Protein AF-A0A927YWA6-F1 (afdb_monomer_lite)

Foldseek 3Di:
DDDDDDDDDDDDDDDDDDDDDDDDDDDDPDPDDDDDQKWKKKWFQAPVPGIFDIDIAQGKYQPPVLGFTFKMAMWIDGFPPDDFPKWKWKWFAFLVQGIAPIDTHPDIHGPDNGGTFKMFMAIDHRLNVFKKKWKWFQWSVRDIDDIDIHGDIHGDNPDDIGTRMMHMTMGTDDPDDDDDDDDDDDDDDDDDDDDDDDDDDDDDDDDDDDDDDDDDDDDDDDDDDDDDDDDDDAQLVLLLCQLQVLLVVQFFAFADPVQFGPLQVVLCQLQVHNVSRNDQCFQSSSLVSSVVSLFFCLFQNHDRAQQVSQVSQVVVVQWDFLPPDDDDQSKKWFFDPPPPLGGRFIFGWHDDDDQKTWTFTAPPVRGGHIDMDGSPDPRTGTIGDGNSNCRVVNSVVVVVVVVVCVVFVDDHLLVQLLVLLVVQFPPFQDPQQADPLQVCCCVPPNVPNSRRDQCFQSSSLVSCVRSVNDCVLVPRDRALVVSVVVLVVVVQKDFLVNPDDDGRSKKWWFDDDSPRHIGIFTFHGDDPQKTWTFTDPPVRGTHIDIGHSPDPRTGTIGDGPGD

Sequence (563 aa):
MNFRRVNRKMMYVLSFMACILLVNVGGLIVSHADENDVIIKYRTYTNNSGWQDDAEQGGDCAVDSKEVITGMKMMVVMSEDVTIDGTVKYSVYSKESNWSQEVDTFSKASSGDNAIKAIKAELTGTLASQYDIEYRACTSDNQWLSWSKNGVVVGNIDGEANIIAIQAKINKKVEEPVTLPETGTTPDSGAVILPETGTTPDSGVVTLPETGTTPDSGVVTLPETGTPEVAPGTSGNEAMEAFVNKAVSQKGQTRNAEGNTVYGEWWAARVGNSAFKDAKWCAMFLSWCANEAGISEKTVGYFAACSHWQEFYQNNGRWHAKDGYTPKRGDIIFFDYDGDGSANHNGVVESVSGSKVTALEGNVNDYVDRVEYELTNNTIIGYGDPDYANNAANVEADKQQQQQQEETGASGQAQRILEVAENEIGTRERSDGWTKYGQWYNDNIDNGGFAKQAWCAMFVSWCADQTGVSRDVIKPYASCWYGLKDLKTRGEYHEASSGYQPKPGDIFFHQFKSNGSGHTGLVEKIQDAQICTIEGNTSNSVDRRTYPLSTSKMKGYITPKYN

Radius of gyration: 32.18 Å; chains: 1; bounding box: 81×99×90 Å

pLDDT: mean 75.87, std 22.77, range [23.52, 98.81]

Structure (mmCIF, N/CA/C/O backbone):
data_AF-A0A927YWA6-F1
#
_entry.id   AF-A0A927YWA6-F1
#
loop_
_atom_site.group_PDB
_atom_site.id
_atom_site.type_symbol
_atom_site.label_atom_id
_atom_site.label_alt_id
_atom_site.label_comp_id
_atom_site.label_asym_id
_atom_site.label_entity_id
_atom_site.label_seq_id
_atom_site.pdbx_PDB_ins_code
_atom_site.Cartn_x
_atom_site.Cartn_y
_atom_site.Cartn_z
_atom_site.occupancy
_atom_site.B_iso_or_equiv
_atom_site.auth_seq_id
_atom_site.auth_comp_id
_atom_site.auth_asym_id
_atom_site.auth_atom_id
_atom_site.pdbx_PDB_model_num
ATOM 1 N N . MET A 1 1 ? -7.262 -56.014 -41.565 1.00 40.41 1 MET A N 1
ATOM 2 C CA . MET A 1 1 ? -8.055 -54.767 -41.626 1.00 40.41 1 MET A CA 1
ATOM 3 C C . MET A 1 1 ? -8.703 -54.547 -40.274 1.00 40.41 1 MET A C 1
ATOM 5 O O . MET A 1 1 ? -9.465 -55.410 -39.870 1.00 40.41 1 MET A O 1
ATOM 9 N N . ASN A 1 2 ? -8.352 -53.468 -39.570 1.00 26.42 2 ASN A N 1
ATOM 10 C CA . ASN A 1 2 ? -9.256 -52.701 -38.703 1.00 26.42 2 ASN A CA 1
ATOM 11 C C . ASN A 1 2 ? -8.491 -51.520 -38.090 1.00 26.42 2 ASN A C 1
ATOM 13 O O . ASN A 1 2 ? -7.529 -51.700 -37.350 1.00 26.42 2 ASN A O 1
ATOM 17 N N . PHE A 1 3 ? -8.932 -50.315 -38.443 1.00 30.62 3 PHE A N 1
ATOM 18 C CA . PHE A 1 3 ? -8.508 -49.043 -37.868 1.00 30.62 3 PHE A CA 1
ATOM 19 C C . PHE A 1 3 ? -9.189 -48.825 -36.511 1.00 30.62 3 PHE A C 1
ATOM 21 O O . PHE A 1 3 ? -10.404 -48.982 -36.410 1.00 30.62 3 PHE A O 1
ATOM 28 N N . ARG A 1 4 ? -8.446 -48.330 -35.512 1.00 31.86 4 ARG A N 1
ATOM 29 C CA . ARG A 1 4 ? -8.993 -47.484 -34.438 1.00 31.86 4 ARG A CA 1
ATOM 30 C C . ARG A 1 4 ? -8.000 -46.375 -34.069 1.00 31.86 4 ARG A C 1
ATOM 32 O O . ARG A 1 4 ? -6.839 -46.640 -33.782 1.00 31.86 4 ARG A O 1
ATOM 39 N N . ARG A 1 5 ? -8.511 -45.139 -34.108 1.00 39.28 5 ARG A N 1
ATOM 40 C CA . ARG A 1 5 ? -7.940 -43.877 -33.598 1.00 39.28 5 ARG A CA 1
ATOM 41 C C . ARG A 1 5 ? -7.559 -43.977 -32.119 1.00 39.28 5 ARG A C 1
ATOM 43 O O . ARG A 1 5 ? -8.383 -44.479 -31.362 1.00 39.28 5 ARG A O 1
ATOM 50 N N . VAL A 1 6 ? -6.459 -43.329 -31.709 1.00 31.06 6 VAL A N 1
ATOM 51 C CA . VAL A 1 6 ? -6.324 -42.678 -30.386 1.00 31.06 6 VAL A CA 1
ATOM 52 C C . VAL A 1 6 ? -5.440 -41.419 -30.484 1.00 31.06 6 VAL A C 1
ATOM 54 O O . VAL A 1 6 ? -4.410 -41.420 -31.155 1.00 31.06 6 VAL A O 1
ATOM 57 N N . ASN A 1 7 ? -5.900 -40.363 -29.804 1.00 28.38 7 ASN A N 1
ATOM 58 C CA . ASN A 1 7 ? -5.290 -39.055 -29.533 1.00 28.38 7 ASN A CA 1
ATOM 59 C C . ASN A 1 7 ? -3.867 -39.120 -28.938 1.00 28.38 7 ASN A C 1
ATOM 61 O O . ASN A 1 7 ? -3.601 -39.952 -28.075 1.00 28.38 7 ASN A O 1
ATOM 65 N N . ARG A 1 8 ? -3.000 -38.156 -29.284 1.00 29.83 8 ARG A N 1
ATOM 66 C CA . ARG A 1 8 ? -1.752 -37.863 -28.552 1.00 29.83 8 ARG A CA 1
ATOM 67 C C . ARG A 1 8 ? -1.860 -36.512 -27.836 1.00 29.83 8 ARG A C 1
ATOM 69 O O . ARG A 1 8 ? -1.679 -35.469 -28.448 1.00 29.83 8 ARG A O 1
ATOM 76 N N . LYS A 1 9 ? -2.137 -36.561 -26.532 1.00 28.53 9 LYS A N 1
ATOM 77 C CA . LYS A 1 9 ? -1.649 -35.589 -25.542 1.00 28.53 9 LYS A CA 1
ATOM 78 C C . LYS A 1 9 ? -0.470 -36.245 -24.815 1.00 28.53 9 LYS A C 1
ATOM 80 O O . LYS A 1 9 ? -0.506 -37.455 -24.608 1.00 28.53 9 LYS A O 1
ATOM 85 N N . MET A 1 10 ? 0.474 -35.416 -24.362 1.00 26.12 10 MET A N 1
ATOM 86 C CA . MET A 1 10 ? 1.458 -35.691 -23.301 1.00 26.12 10 MET A CA 1
ATOM 87 C C . MET A 1 10 ? 2.778 -36.359 -23.730 1.00 26.12 10 MET A C 1
ATOM 89 O O . MET A 1 10 ? 2.856 -37.576 -23.846 1.00 26.12 10 MET A O 1
ATOM 93 N N . MET A 1 11 ? 3.837 -35.554 -23.884 1.00 25.89 11 MET A N 1
ATOM 94 C CA . MET A 1 11 ? 5.219 -35.956 -23.581 1.00 25.89 11 MET A CA 1
ATOM 95 C C . MET A 1 11 ? 6.114 -34.712 -23.565 1.00 25.89 11 MET A C 1
ATOM 97 O O . MET A 1 11 ? 6.250 -34.102 -24.611 1.00 25.89 11 MET A O 1
ATOM 101 N N . TYR A 1 12 ? 6.658 -34.327 -22.405 1.00 26.39 12 TYR A N 1
ATOM 102 C CA . TYR A 1 12 ? 8.045 -33.863 -22.217 1.00 26.39 12 TYR A CA 1
ATOM 103 C C . TYR A 1 12 ? 8.304 -33.658 -20.719 1.00 26.39 12 TYR A C 1
ATOM 105 O O . TYR A 1 12 ? 8.062 -32.594 -20.161 1.00 26.39 12 TYR A O 1
ATOM 113 N N . VAL A 1 13 ? 8.795 -34.715 -20.070 1.00 24.30 13 VAL A N 1
ATOM 114 C CA . VAL A 1 13 ? 9.521 -34.656 -18.798 1.00 24.30 13 VAL A CA 1
ATOM 115 C C . VAL A 1 13 ? 10.678 -35.661 -18.903 1.00 24.30 13 VAL A C 1
ATOM 117 O O . VAL A 1 13 ? 10.462 -36.786 -19.347 1.00 24.30 13 VAL A O 1
ATOM 120 N N . LEU A 1 14 ? 11.864 -35.228 -18.457 1.00 24.61 14 LEU A N 1
ATOM 121 C CA . LEU A 1 14 ? 13.088 -35.989 -18.142 1.00 24.61 14 LEU A CA 1
ATOM 122 C C . LEU A 1 14 ? 13.952 -36.535 -19.297 1.00 24.61 14 LEU A C 1
ATOM 124 O O . LEU A 1 14 ? 13.690 -37.591 -19.860 1.00 24.61 14 LEU A O 1
ATOM 128 N N . SER A 1 15 ? 15.114 -35.901 -19.488 1.00 27.66 15 SER A N 1
ATOM 129 C CA . SER A 1 15 ? 16.368 -36.629 -19.722 1.00 27.66 15 SER A CA 1
ATOM 130 C C . SER A 1 15 ? 17.544 -35.835 -19.141 1.00 27.66 15 SER A C 1
ATOM 132 O O . SER A 1 15 ? 17.995 -34.854 -19.726 1.00 27.66 15 SER A O 1
ATOM 134 N N . PHE A 1 16 ? 18.013 -36.245 -17.960 1.00 26.09 16 PHE A N 1
ATOM 135 C CA . PHE A 1 16 ? 19.268 -35.810 -17.341 1.00 26.09 16 PHE A CA 1
ATOM 136 C C . PHE A 1 16 ? 20.124 -37.060 -17.075 1.00 26.09 16 PHE A C 1
ATOM 138 O O . PHE A 1 16 ? 19.604 -38.059 -16.586 1.00 26.09 16 PHE A O 1
ATOM 145 N N . MET A 1 17 ? 21.428 -36.937 -17.353 1.00 24.91 17 MET A N 1
ATOM 146 C CA . MET A 1 17 ? 22.554 -37.859 -17.100 1.00 24.91 17 MET A CA 1
ATOM 147 C C . MET A 1 17 ? 22.736 -39.097 -18.001 1.00 24.91 17 MET A C 1
ATOM 149 O O . MET A 1 17 ? 22.052 -40.101 -17.847 1.00 24.91 17 MET A O 1
ATOM 153 N N . ALA A 1 18 ? 23.805 -39.095 -18.813 1.00 25.58 18 ALA A N 1
ATOM 154 C CA . ALA A 1 18 ? 25.078 -39.748 -18.453 1.00 25.58 18 ALA A CA 1
ATOM 155 C C . ALA A 1 18 ? 26.162 -39.572 -19.545 1.00 25.58 18 ALA A C 1
ATOM 157 O O . ALA A 1 18 ? 25.898 -39.824 -20.715 1.00 25.58 18 ALA A O 1
ATOM 158 N N . CYS A 1 19 ? 27.368 -39.164 -19.115 1.00 23.52 19 CYS A N 1
ATOM 159 C CA . CYS A 1 19 ? 28.709 -39.670 -19.487 1.00 23.52 19 CYS A CA 1
ATOM 160 C C . CYS A 1 19 ? 29.772 -38.558 -19.552 1.00 23.52 19 CYS A C 1
ATOM 162 O O . CYS A 1 19 ? 29.924 -37.857 -20.547 1.00 23.52 19 CYS A O 1
ATOM 164 N N . ILE A 1 20 ? 30.554 -38.462 -18.472 1.00 29.56 20 ILE A N 1
ATOM 165 C CA . ILE A 1 20 ? 31.876 -37.828 -18.423 1.00 29.56 20 ILE A CA 1
ATOM 166 C C . ILE A 1 20 ? 32.911 -38.890 -18.801 1.00 29.56 20 ILE A C 1
ATOM 168 O O . ILE A 1 20 ? 32.954 -39.927 -18.144 1.00 29.56 20 ILE A O 1
ATOM 172 N N . LEU A 1 21 ? 33.755 -38.606 -19.799 1.00 24.09 21 LEU A N 1
ATOM 173 C CA . LEU A 1 21 ? 35.206 -38.864 -19.803 1.00 24.09 21 LEU A CA 1
ATOM 174 C C . LEU A 1 21 ? 35.790 -38.488 -21.171 1.00 24.09 21 LEU A C 1
ATOM 176 O O . LEU A 1 21 ? 35.584 -39.209 -22.140 1.00 24.09 21 LEU A O 1
ATOM 180 N N . LEU A 1 22 ? 36.542 -37.386 -21.235 1.00 26.83 22 LEU A N 1
ATOM 181 C CA . LEU A 1 22 ? 37.887 -37.336 -21.824 1.00 26.83 22 LEU A CA 1
ATOM 182 C C . LEU A 1 22 ? 38.523 -35.957 -21.595 1.00 26.83 22 LEU A C 1
ATOM 184 O O . LEU A 1 22 ? 37.859 -34.927 -21.526 1.00 26.83 22 LEU A O 1
ATOM 188 N N . VAL A 1 23 ? 39.831 -35.997 -21.381 1.00 29.14 23 VAL A N 1
ATOM 189 C CA . VAL A 1 23 ? 40.672 -34.967 -20.778 1.00 29.14 23 VAL A CA 1
ATOM 190 C C . VAL A 1 23 ? 41.188 -33.992 -21.846 1.00 29.14 23 VAL A C 1
ATOM 192 O O . VAL A 1 23 ? 41.827 -34.414 -22.798 1.00 29.14 23 VAL A O 1
ATOM 195 N N . ASN A 1 24 ? 40.890 -32.704 -21.641 1.00 28.77 24 ASN A N 1
ATOM 196 C CA . ASN A 1 24 ? 41.719 -31.501 -21.834 1.00 28.77 24 ASN A CA 1
ATOM 197 C C . ASN A 1 24 ? 42.723 -31.461 -23.013 1.00 28.77 24 ASN A C 1
ATOM 199 O O . ASN A 1 24 ? 43.758 -32.100 -22.899 1.00 28.77 24 ASN A O 1
ATOM 203 N N . VAL A 1 25 ? 42.483 -30.618 -24.039 1.00 29.31 25 VAL A N 1
ATOM 204 C CA . VAL A 1 25 ? 43.380 -29.523 -24.506 1.00 29.31 25 VAL A CA 1
ATOM 205 C C . VAL A 1 25 ? 42.576 -28.550 -25.400 1.00 29.31 25 VAL A C 1
ATOM 207 O O . VAL A 1 25 ? 42.101 -28.943 -26.456 1.00 29.31 25 VAL A O 1
ATOM 210 N N . GLY A 1 26 ? 42.472 -27.281 -24.984 1.00 30.78 26 GLY A N 1
ATOM 211 C CA . GLY A 1 26 ? 42.460 -26.078 -25.840 1.00 30.78 26 GLY A CA 1
ATOM 212 C C . GLY A 1 26 ? 41.391 -25.908 -26.933 1.00 30.78 26 GLY A C 1
ATOM 213 O O . GLY A 1 26 ? 41.522 -26.445 -28.026 1.00 30.78 26 GLY A O 1
ATOM 214 N N . GLY A 1 27 ? 40.437 -25.000 -26.691 1.00 28.00 27 GLY A N 1
ATOM 215 C CA . GLY A 1 27 ? 39.619 -24.374 -27.739 1.00 28.00 27 GLY A CA 1
ATOM 216 C C . GLY A 1 27 ? 38.131 -24.352 -27.407 1.00 28.00 27 GLY A C 1
ATOM 217 O O . GLY A 1 27 ? 37.393 -25.245 -27.809 1.00 28.00 27 GLY A O 1
ATOM 218 N N . LEU A 1 28 ? 37.681 -23.323 -26.682 1.00 28.81 28 LEU A N 1
ATOM 219 C CA . LEU A 1 28 ? 36.258 -23.005 -26.583 1.00 28.81 28 LEU A CA 1
ATOM 220 C C . LEU A 1 28 ? 35.735 -22.649 -27.982 1.00 28.81 28 LEU A C 1
ATOM 222 O O . LEU A 1 28 ? 36.025 -21.577 -28.505 1.00 28.81 28 LEU A O 1
ATOM 226 N N . ILE A 1 29 ? 34.932 -23.536 -28.564 1.00 30.17 29 ILE A N 1
ATOM 227 C CA . ILE A 1 29 ? 33.908 -23.139 -29.527 1.00 30.17 29 ILE A CA 1
ATOM 228 C C . ILE A 1 29 ? 32.707 -22.721 -28.677 1.00 30.17 29 ILE A C 1
ATOM 230 O O . ILE A 1 29 ? 31.969 -23.571 -28.184 1.00 30.17 29 ILE A O 1
ATOM 234 N N . VAL A 1 30 ? 32.543 -21.417 -28.453 1.00 29.42 30 VAL A N 1
ATOM 235 C CA . VAL A 1 30 ? 31.272 -20.871 -27.964 1.00 29.42 30 VAL A CA 1
ATOM 236 C C . VAL A 1 30 ? 30.375 -20.697 -29.182 1.00 29.42 30 VAL A C 1
ATOM 238 O O . VAL A 1 30 ? 30.580 -19.793 -29.991 1.00 29.42 30 VAL A O 1
ATOM 241 N N . SER A 1 31 ? 29.377 -21.565 -29.322 1.00 28.53 31 SER A N 1
ATOM 242 C CA . SER A 1 31 ? 28.193 -21.260 -30.120 1.00 28.53 31 SER A CA 1
ATOM 243 C C . SER A 1 31 ? 27.457 -20.096 -29.444 1.00 28.53 31 SER A C 1
ATOM 245 O O . SER A 1 31 ? 26.817 -20.305 -28.414 1.00 28.53 31 SER A O 1
ATOM 247 N N . HIS A 1 32 ? 27.595 -18.879 -29.975 1.00 30.22 32 HIS A N 1
ATOM 248 C CA . HIS A 1 32 ? 26.825 -17.713 -29.533 1.00 30.22 32 HIS A CA 1
ATOM 249 C C . HIS A 1 32 ? 25.400 -17.823 -30.088 1.00 30.22 32 HIS A C 1
ATOM 251 O O . HIS A 1 32 ? 25.205 -17.788 -31.302 1.00 30.22 32 HIS A O 1
ATOM 257 N N . ALA A 1 33 ? 24.427 -17.993 -29.195 1.00 28.36 33 ALA A N 1
ATOM 258 C CA . ALA A 1 33 ? 23.008 -17.818 -29.470 1.00 28.36 33 ALA A CA 1
ATOM 259 C C . ALA A 1 33 ? 22.578 -16.457 -28.884 1.00 28.36 33 ALA A C 1
ATOM 261 O O . ALA A 1 33 ? 22.740 -16.248 -27.687 1.00 28.36 33 ALA A O 1
ATOM 262 N N . ASP A 1 34 ? 22.116 -15.571 -29.773 1.00 37.09 34 ASP A N 1
ATOM 263 C CA . ASP A 1 34 ? 21.395 -14.291 -29.621 1.00 37.09 34 ASP A CA 1
ATOM 264 C C . ASP A 1 34 ? 21.718 -13.363 -28.428 1.00 37.09 34 ASP A C 1
ATOM 266 O O . ASP A 1 34 ? 21.170 -13.471 -27.334 1.00 37.09 34 ASP A O 1
ATOM 270 N N . GLU A 1 35 ? 22.541 -12.351 -28.711 1.00 47.44 35 GLU A N 1
ATOM 271 C CA . GLU A 1 35 ? 23.043 -11.314 -27.801 1.00 47.44 35 GLU A CA 1
ATOM 272 C C . GLU A 1 35 ? 22.329 -9.966 -28.080 1.00 47.44 35 GLU A C 1
ATOM 274 O O . GLU A 1 35 ? 22.931 -9.014 -28.572 1.00 47.44 35 GLU A O 1
ATOM 279 N N . ASN A 1 36 ? 21.006 -9.886 -27.859 1.00 60.09 36 ASN A N 1
ATOM 280 C CA . ASN A 1 36 ? 20.259 -8.625 -28.016 1.00 60.09 36 ASN A CA 1
ATOM 281 C C . ASN A 1 36 ? 20.091 -7.904 -26.671 1.00 60.09 36 ASN A C 1
ATOM 283 O O . ASN A 1 36 ? 19.281 -8.283 -25.830 1.00 60.09 36 ASN A O 1
ATOM 287 N N . ASP A 1 37 ? 20.833 -6.810 -26.528 1.00 68.56 37 ASP A N 1
ATOM 288 C CA . ASP A 1 37 ? 20.891 -5.912 -25.370 1.00 68.56 37 ASP A CA 1
ATOM 289 C C . ASP A 1 37 ? 19.610 -5.096 -25.109 1.00 68.56 37 ASP A C 1
ATOM 291 O O . ASP A 1 37 ? 19.395 -4.568 -24.020 1.00 68.56 37 ASP A O 1
ATOM 295 N N . VAL A 1 38 ? 18.729 -4.976 -26.103 1.00 77.88 38 VAL A N 1
ATOM 296 C CA . VAL A 1 38 ? 17.414 -4.339 -25.967 1.00 77.88 38 VAL A CA 1
ATOM 297 C C . VAL A 1 38 ? 16.399 -5.141 -26.764 1.00 77.88 38 VAL A C 1
ATOM 299 O O . VAL A 1 38 ? 16.543 -5.287 -27.976 1.00 77.88 38 VAL A O 1
ATOM 302 N N . ILE A 1 39 ? 15.356 -5.619 -26.089 1.00 83.69 39 ILE A N 1
ATOM 303 C CA . ILE A 1 39 ? 14.271 -6.397 -26.681 1.00 83.69 39 ILE A CA 1
ATOM 304 C C . ILE A 1 39 ? 12.894 -5.796 -26.392 1.00 83.69 39 ILE A C 1
ATOM 306 O O . ILE A 1 39 ? 12.727 -4.920 -25.541 1.00 83.69 39 ILE A O 1
ATOM 310 N N . ILE A 1 40 ? 11.880 -6.289 -27.102 1.00 84.81 40 ILE A N 1
ATOM 311 C CA . ILE A 1 40 ? 10.471 -5.977 -26.847 1.00 84.81 40 ILE A CA 1
ATOM 312 C C . ILE A 1 40 ? 9.715 -7.250 -26.453 1.00 84.81 40 ILE A C 1
ATOM 314 O O . ILE A 1 40 ? 9.861 -8.288 -27.100 1.00 84.81 40 ILE A O 1
ATOM 318 N N . LYS A 1 41 ? 8.890 -7.164 -25.407 1.00 83.69 41 LYS A N 1
ATOM 319 C CA . LYS A 1 41 ? 7.850 -8.148 -25.082 1.00 83.69 41 LYS A CA 1
ATOM 320 C C . LYS A 1 41 ? 6.479 -7.543 -25.314 1.00 83.69 41 LYS A C 1
ATOM 322 O O . LYS A 1 41 ? 6.285 -6.342 -25.119 1.00 83.69 41 LYS A O 1
ATOM 327 N N . TYR A 1 42 ? 5.521 -8.352 -25.733 1.00 84.94 42 TYR A N 1
ATOM 328 C CA . TYR A 1 42 ? 4.168 -7.881 -25.985 1.00 84.94 42 TYR A CA 1
ATOM 329 C C . TYR A 1 42 ? 3.144 -8.983 -25.799 1.00 84.94 42 TYR A C 1
ATOM 331 O O . TYR A 1 42 ? 3.413 -10.160 -26.011 1.00 84.94 42 TYR A O 1
ATOM 339 N N . ARG A 1 43 ? 1.936 -8.563 -25.443 1.00 86.44 43 ARG A N 1
ATOM 340 C CA . ARG A 1 43 ? 0.772 -9.435 -25.331 1.00 86.44 43 ARG A CA 1
ATOM 341 C C . ARG A 1 43 ? -0.474 -8.725 -25.812 1.00 86.44 43 ARG A C 1
ATOM 343 O O . ARG A 1 43 ? -0.558 -7.493 -25.797 1.00 86.44 43 ARG A O 1
ATOM 350 N N . THR A 1 44 ? -1.455 -9.507 -26.218 1.00 88.19 44 THR A N 1
ATOM 351 C CA . THR A 1 44 ? -2.730 -9.023 -26.746 1.00 88.19 44 THR A CA 1
ATOM 352 C C . THR A 1 44 ? -3.869 -9.465 -25.841 1.00 88.19 44 THR A C 1
ATOM 354 O O . THR A 1 44 ? -3.733 -10.390 -25.042 1.00 88.19 44 THR A O 1
ATOM 357 N N . TYR A 1 45 ? -4.980 -8.748 -25.919 1.00 86.88 45 TYR A N 1
ATOM 358 C CA . TYR A 1 45 ? -6.187 -8.993 -25.150 1.00 86.88 45 TYR A CA 1
ATOM 359 C C . TYR A 1 45 ? -7.347 -9.212 -26.115 1.00 86.88 45 TYR A C 1
ATOM 361 O O . TYR A 1 45 ? -7.524 -8.427 -27.051 1.00 86.88 45 TYR A O 1
ATOM 369 N N . THR A 1 46 ? -8.137 -10.250 -25.864 1.00 87.25 46 THR A N 1
ATOM 370 C CA . THR A 1 46 ? -9.402 -10.514 -26.556 1.00 87.25 46 THR A CA 1
ATOM 371 C C . THR A 1 46 ? -10.530 -10.537 -25.526 1.00 87.25 46 THR A C 1
ATOM 373 O O . THR A 1 46 ? -10.318 -10.904 -24.369 1.00 87.25 46 THR A O 1
ATOM 376 N N . ASN A 1 47 ? -11.747 -10.164 -25.924 1.00 83.06 47 ASN A N 1
ATOM 377 C CA . ASN A 1 47 ? -12.886 -10.150 -24.994 1.00 83.06 47 ASN A CA 1
ATOM 378 C C . ASN A 1 47 ? -13.283 -11.556 -24.519 1.00 83.06 47 ASN A C 1
ATOM 380 O O . ASN A 1 47 ? -13.832 -11.705 -23.432 1.00 83.06 47 ASN A O 1
ATOM 384 N N . ASN A 1 48 ? -13.013 -12.584 -25.326 1.00 80.25 48 ASN A N 1
ATOM 385 C CA . ASN A 1 48 ? -13.408 -13.958 -25.023 1.00 80.25 48 ASN A CA 1
ATOM 386 C C . ASN A 1 48 ? -12.376 -14.685 -24.160 1.00 80.25 48 ASN A C 1
ATOM 388 O O . ASN A 1 48 ? -12.741 -15.401 -23.231 1.00 80.25 48 ASN A O 1
ATOM 392 N N . SER A 1 49 ? -11.094 -14.521 -24.489 1.00 78.31 49 SER A N 1
ATOM 393 C CA . SER A 1 49 ? -10.002 -15.304 -23.904 1.00 78.31 49 SER A CA 1
ATOM 394 C C . SER A 1 49 ? -9.139 -14.485 -22.942 1.00 78.31 49 SER A C 1
ATOM 396 O O . SER A 1 49 ? -8.253 -15.034 -22.292 1.00 78.31 49 SER A O 1
ATOM 398 N N . GLY A 1 50 ? -9.388 -13.179 -22.824 1.00 82.44 50 GLY A N 1
ATOM 399 C CA . GLY A 1 50 ? -8.609 -12.282 -21.984 1.00 82.44 50 GLY A CA 1
ATOM 400 C C . GLY A 1 50 ? -7.193 -12.065 -22.520 1.00 82.44 50 GLY A C 1
ATOM 401 O O . GLY A 1 50 ? -6.959 -12.030 -23.733 1.00 82.44 50 GLY A O 1
ATOM 402 N N . TRP A 1 51 ? -6.236 -11.885 -21.607 1.00 83.38 51 TRP A N 1
ATOM 403 C CA . TRP A 1 51 ? -4.824 -11.746 -21.960 1.00 83.38 51 TRP A CA 1
ATOM 404 C C . TRP A 1 51 ? -4.277 -13.049 -22.544 1.00 83.38 51 TRP A C 1
ATOM 406 O O . TRP A 1 51 ? -4.393 -14.106 -21.932 1.00 83.38 51 TRP A O 1
ATOM 416 N N . GLN A 1 52 ? -3.674 -12.941 -23.724 1.00 80.50 52 GLN A N 1
ATOM 417 C CA . GLN A 1 52 ? -2.949 -14.027 -24.375 1.00 80.50 52 GLN A CA 1
ATOM 418 C C . GLN A 1 52 ? -1.530 -14.142 -23.801 1.00 80.50 52 GLN A C 1
ATOM 420 O O . GLN A 1 52 ? -1.039 -13.193 -23.182 1.00 80.50 52 GLN A O 1
ATOM 425 N N . ASP A 1 53 ? -0.876 -15.282 -24.040 1.00 74.31 53 ASP A N 1
ATOM 426 C CA . ASP A 1 53 ? 0.516 -15.504 -23.639 1.00 74.31 53 ASP A CA 1
ATOM 427 C C . ASP A 1 53 ? 1.451 -14.426 -24.214 1.00 74.31 53 ASP A C 1
ATOM 429 O O . ASP A 1 53 ? 1.258 -13.913 -25.326 1.00 74.31 53 ASP A O 1
ATOM 433 N N . ASP A 1 54 ? 2.478 -14.089 -23.433 1.00 70.81 54 ASP A N 1
ATOM 434 C CA . ASP A 1 54 ? 3.491 -13.117 -23.823 1.00 70.81 54 ASP A CA 1
ATOM 435 C C . ASP A 1 54 ? 4.305 -13.643 -25.013 1.00 70.81 54 ASP A C 1
ATOM 437 O O . ASP A 1 54 ? 4.837 -14.754 -24.989 1.00 70.81 54 ASP A O 1
ATOM 441 N N . ALA A 1 55 ? 4.454 -12.805 -26.035 1.00 77.88 55 ALA A N 1
ATOM 442 C CA . ALA A 1 55 ? 5.418 -13.002 -27.102 1.00 77.88 55 ALA A CA 1
ATOM 443 C C . ALA A 1 55 ? 6.662 -12.144 -26.848 1.00 77.88 55 ALA A C 1
ATOM 445 O O . ALA A 1 55 ? 6.589 -11.002 -26.381 1.00 77.88 55 ALA A O 1
ATOM 446 N N . GLU A 1 56 ? 7.817 -12.700 -27.190 1.00 75.19 56 GLU A N 1
ATOM 447 C CA . GLU A 1 56 ? 9.106 -12.012 -27.158 1.00 75.19 56 GLU A CA 1
ATOM 448 C C . GLU A 1 56 ? 9.552 -11.661 -28.578 1.00 75.19 56 GLU A C 1
ATOM 450 O O . GLU A 1 56 ? 9.041 -12.228 -29.540 1.00 75.19 56 GLU A O 1
ATOM 455 N N . GLN A 1 57 ? 10.482 -10.712 -28.700 1.00 78.50 57 GLN A N 1
ATOM 456 C CA . GLN A 1 57 ? 11.045 -10.170 -29.941 1.00 78.50 57 GLN A CA 1
ATOM 457 C C . GLN A 1 57 ? 10.915 -11.076 -31.180 1.00 78.50 57 GLN A C 1
ATOM 459 O O . GLN A 1 57 ? 11.613 -12.074 -31.332 1.00 78.50 57 GLN A O 1
ATOM 464 N N . GLY A 1 58 ? 10.049 -10.670 -32.111 1.00 75.62 58 GLY A N 1
ATOM 465 C CA . GLY A 1 58 ? 9.808 -11.352 -33.386 1.00 75.62 58 GLY A CA 1
ATOM 466 C C . GLY A 1 58 ? 8.856 -12.551 -33.321 1.00 75.62 58 GLY A C 1
ATOM 467 O O . GLY A 1 58 ? 8.501 -13.081 -34.372 1.00 75.62 58 GLY A O 1
ATOM 468 N N . GLY A 1 59 ? 8.428 -12.958 -32.127 1.00 77.31 59 GLY A N 1
ATOM 469 C CA . GLY A 1 59 ? 7.501 -14.056 -31.883 1.00 77.31 59 GLY A CA 1
ATOM 470 C C . GLY A 1 59 ? 6.043 -13.716 -32.187 1.00 77.31 59 GLY A C 1
ATOM 471 O O . GLY A 1 59 ? 5.609 -12.568 -32.182 1.00 77.31 59 GLY A O 1
ATOM 472 N N . ASP A 1 60 ? 5.246 -14.732 -32.447 1.00 78.56 60 ASP A N 1
ATOM 473 C CA . ASP A 1 60 ? 3.835 -14.563 -32.766 1.00 78.56 60 ASP A CA 1
ATOM 474 C C . ASP A 1 60 ? 2.989 -14.355 -31.502 1.00 78.56 60 ASP A C 1
ATOM 476 O O . ASP A 1 60 ? 3.024 -15.182 -30.596 1.00 78.56 60 ASP A O 1
ATOM 480 N N . CYS A 1 61 ? 2.182 -13.290 -31.448 1.00 74.38 61 CYS A N 1
ATOM 481 C CA . CYS A 1 61 ? 1.179 -13.112 -30.391 1.00 74.38 61 CYS A CA 1
ATOM 482 C C . CYS A 1 61 ? -0.240 -13.275 -30.959 1.00 74.38 61 CYS A C 1
ATOM 484 O O . CYS A 1 61 ? -0.569 -12.625 -31.953 1.00 74.38 61 CYS A O 1
ATOM 486 N N . ALA A 1 62 ? -1.064 -14.107 -30.304 1.00 63.38 62 ALA A N 1
ATOM 487 C CA . ALA A 1 62 ? -2.454 -14.459 -30.657 1.00 63.38 62 ALA A CA 1
ATOM 488 C C . ALA A 1 62 ? -2.686 -15.304 -31.932 1.00 63.38 62 ALA A C 1
ATOM 490 O O . ALA A 1 62 ? -3.804 -15.369 -32.439 1.00 63.38 62 ALA A O 1
ATOM 491 N N . VAL A 1 63 ? -1.677 -16.020 -32.439 1.00 56.41 63 VAL A N 1
ATOM 492 C CA . VAL A 1 63 ? -1.806 -16.784 -33.701 1.00 56.41 63 VAL A CA 1
ATOM 493 C C . VAL A 1 63 ? -2.789 -17.965 -33.637 1.00 56.41 63 VAL A C 1
ATOM 495 O O . VAL A 1 63 ? -3.418 -18.280 -34.649 1.00 56.41 63 VAL A O 1
ATOM 498 N N . ASP A 1 64 ? -3.004 -18.567 -32.466 1.00 55.31 64 ASP A N 1
ATOM 499 C CA . ASP A 1 64 ? -3.869 -19.749 -32.328 1.00 55.31 64 ASP A CA 1
ATOM 500 C C . ASP A 1 64 ? -5.345 -19.430 -32.034 1.00 55.31 64 ASP A C 1
ATOM 502 O O . ASP A 1 64 ? -6.212 -20.272 -32.282 1.00 55.31 64 ASP A O 1
ATOM 506 N N . SER A 1 65 ? -5.661 -18.226 -31.541 1.00 58.62 65 SER A N 1
ATOM 507 C CA . SER A 1 65 ? -7.033 -17.875 -31.145 1.00 58.62 65 SER A CA 1
ATOM 508 C C . SER A 1 65 ? -7.914 -17.528 -32.353 1.00 58.62 65 SER A C 1
ATOM 510 O O . SER A 1 65 ? -9.110 -17.815 -32.347 1.00 58.62 65 SER A O 1
ATOM 512 N N . LYS A 1 66 ? -7.331 -16.928 -33.407 1.00 62.44 66 LYS A N 1
ATOM 513 C CA . LYS A 1 66 ? -8.051 -16.261 -34.519 1.00 62.44 66 LYS A CA 1
ATOM 514 C C . LYS A 1 66 ? -9.111 -15.255 -34.048 1.00 62.44 66 LYS A C 1
ATOM 516 O O . LYS A 1 66 ? -10.005 -14.887 -34.812 1.00 62.44 66 LYS A O 1
ATOM 521 N N . GLU A 1 67 ? -9.034 -14.834 -32.794 1.00 76.69 67 GLU A N 1
ATOM 522 C CA . GLU A 1 67 ? -9.970 -13.897 -32.199 1.00 76.69 67 GLU A CA 1
ATOM 523 C C . GLU A 1 67 ? -9.576 -12.466 -32.555 1.00 76.69 67 GLU A C 1
ATOM 525 O O . GLU A 1 67 ? -8.413 -12.156 -32.814 1.00 76.69 67 GLU A O 1
ATOM 530 N N . VAL A 1 68 ? -10.566 -11.576 -32.571 1.00 82.44 68 VAL A N 1
ATOM 531 C CA . VAL A 1 68 ? -10.301 -10.148 -32.739 1.00 82.44 68 VAL A CA 1
ATOM 532 C C . VAL A 1 68 ? -9.616 -9.605 -31.488 1.00 82.44 68 VAL A C 1
ATOM 534 O O . VAL A 1 68 ? -10.067 -9.831 -30.364 1.00 82.44 68 VAL A O 1
ATOM 537 N N . ILE A 1 69 ? -8.518 -8.881 -31.689 1.00 91.38 69 ILE A N 1
ATOM 538 C CA . ILE A 1 69 ? -7.784 -8.236 -30.603 1.00 91.38 69 ILE A CA 1
ATOM 539 C C . ILE A 1 69 ? -8.488 -6.918 -30.254 1.00 91.38 69 ILE A C 1
ATOM 541 O O . ILE A 1 69 ? -8.784 -6.117 -31.141 1.00 91.38 69 ILE A O 1
ATOM 545 N N . THR A 1 70 ? -8.736 -6.684 -28.966 1.00 92.62 70 THR A N 1
ATOM 546 C CA . THR A 1 70 ? -9.392 -5.469 -28.433 1.00 92.62 70 THR A CA 1
ATOM 547 C C . THR A 1 70 ? -8.481 -4.656 -27.512 1.00 92.62 70 THR A C 1
ATOM 549 O O . THR A 1 70 ? -8.779 -3.519 -27.147 1.00 92.62 70 THR A O 1
ATOM 552 N N . GLY A 1 71 ? -7.310 -5.198 -27.171 1.00 91.56 71 GLY A N 1
ATOM 553 C CA . GLY A 1 71 ? -6.264 -4.449 -26.491 1.00 91.56 71 GLY A CA 1
ATOM 554 C C . GLY A 1 71 ? -4.888 -5.080 -26.624 1.00 91.56 71 GLY A C 1
ATOM 555 O O . GLY A 1 71 ? -4.740 -6.223 -27.053 1.00 91.56 71 GLY A O 1
ATOM 556 N N . MET A 1 72 ? -3.860 -4.334 -26.239 1.00 91.81 72 MET A N 1
ATOM 557 C CA . MET A 1 72 ? -2.485 -4.818 -26.246 1.00 91.81 72 MET A CA 1
ATOM 558 C C . MET A 1 72 ? -1.633 -4.149 -25.172 1.00 91.81 72 MET A C 1
ATOM 560 O O . MET A 1 72 ? -1.965 -3.076 -24.664 1.00 91.81 72 MET A O 1
ATOM 564 N N . LYS A 1 73 ? -0.511 -4.793 -24.860 1.00 86.81 73 LYS A N 1
ATOM 565 C CA . LYS A 1 73 ? 0.546 -4.260 -24.008 1.00 86.81 73 LYS A CA 1
ATOM 566 C C . LYS A 1 73 ? 1.893 -4.515 -24.678 1.00 86.81 73 LYS A C 1
ATOM 568 O O . LYS A 1 73 ? 2.137 -5.631 -25.129 1.00 86.81 73 LYS A O 1
ATOM 573 N N . MET A 1 74 ? 2.747 -3.499 -24.735 1.00 83.75 74 MET A N 1
ATOM 574 C CA . MET A 1 74 ? 4.136 -3.599 -25.190 1.00 83.75 74 MET A CA 1
ATOM 575 C C . MET A 1 74 ? 5.080 -3.211 -24.051 1.00 83.75 74 MET A C 1
ATOM 577 O O . MET A 1 74 ? 4.725 -2.398 -23.196 1.00 83.75 74 MET A O 1
ATOM 581 N N . MET A 1 75 ? 6.265 -3.816 -24.015 1.00 78.38 75 MET A N 1
ATOM 582 C CA . MET A 1 75 ? 7.259 -3.619 -22.965 1.00 78.38 75 MET A CA 1
ATOM 583 C C . MET A 1 75 ? 8.665 -3.655 -23.551 1.00 78.38 75 MET A C 1
ATOM 585 O O . MET A 1 75 ? 9.084 -4.685 -24.076 1.00 78.38 75 MET A O 1
ATOM 589 N N . VAL A 1 76 ? 9.405 -2.549 -23.443 1.00 77.06 76 VAL A N 1
ATOM 590 C CA . VAL A 1 76 ? 10.849 -2.560 -23.721 1.00 77.06 76 VAL A CA 1
ATOM 591 C C . VAL A 1 76 ? 11.562 -3.204 -22.542 1.00 77.06 76 VAL A C 1
ATOM 593 O O . VAL A 1 76 ? 11.393 -2.763 -21.406 1.00 77.06 76 VAL A O 1
ATOM 596 N N . VAL A 1 77 ? 12.377 -4.212 -22.824 1.00 70.69 77 VAL A N 1
ATOM 597 C CA . VAL A 1 77 ? 13.219 -4.905 -21.851 1.00 70.69 77 VAL A CA 1
ATOM 598 C C . VAL A 1 77 ? 14.666 -4.714 -22.285 1.00 70.69 77 VAL A C 1
ATOM 600 O O . VAL A 1 77 ? 15.025 -5.059 -23.403 1.00 70.69 77 VAL A O 1
ATOM 603 N N . MET A 1 78 ? 15.489 -4.128 -21.424 1.00 66.12 78 MET A N 1
ATOM 604 C CA . MET A 1 78 ? 16.913 -3.905 -21.687 1.00 66.12 78 MET A CA 1
ATOM 605 C C . MET A 1 78 ? 17.741 -4.903 -20.882 1.00 66.12 78 MET A C 1
ATOM 607 O O . MET A 1 78 ? 17.326 -5.306 -19.791 1.00 66.12 78 MET A O 1
ATOM 611 N N . SER A 1 79 ? 18.899 -5.291 -21.410 1.00 51.84 79 SER A N 1
ATOM 612 C CA . SER A 1 79 ? 19.910 -6.014 -20.652 1.00 51.84 79 SER A CA 1
ATOM 613 C C . SER A 1 79 ? 20.455 -5.124 -19.534 1.00 51.84 79 SER A C 1
ATOM 615 O O . SER A 1 79 ? 20.295 -3.902 -19.511 1.00 51.84 79 SER A O 1
ATOM 617 N N . GLU A 1 80 ? 21.042 -5.762 -18.534 1.00 41.34 80 GLU A N 1
ATOM 618 C CA . GLU A 1 80 ? 21.313 -5.142 -17.238 1.00 41.34 80 GLU A CA 1
ATOM 619 C C . GLU A 1 80 ? 22.410 -4.063 -17.303 1.00 41.34 80 GLU A C 1
ATOM 621 O O . GLU A 1 80 ? 22.386 -3.128 -16.504 1.00 41.34 80 GLU A O 1
ATOM 626 N N . ASP A 1 81 ? 23.312 -4.156 -18.286 1.00 43.50 81 ASP A N 1
ATOM 627 C CA . ASP A 1 81 ? 24.400 -3.196 -18.528 1.00 43.50 81 ASP A CA 1
ATOM 628 C C . ASP A 1 81 ? 23.986 -2.047 -19.467 1.00 43.50 81 ASP A C 1
ATOM 630 O O . ASP A 1 81 ? 24.751 -1.112 -19.720 1.00 43.50 81 ASP A O 1
ATOM 634 N N . VAL A 1 82 ? 22.748 -2.078 -19.965 1.00 46.41 82 VAL A N 1
ATOM 635 C CA . VAL A 1 82 ? 22.223 -1.104 -20.919 1.00 46.41 82 VAL A CA 1
ATOM 636 C C . VAL A 1 82 ? 21.352 -0.100 -20.184 1.00 46.41 82 VAL A C 1
ATOM 638 O O . VAL A 1 82 ? 20.163 -0.297 -19.941 1.00 46.41 82 VAL A O 1
ATOM 641 N N . THR A 1 83 ? 21.960 1.033 -19.837 1.00 54.16 83 THR A N 1
ATOM 642 C CA . THR A 1 83 ? 21.238 2.192 -19.303 1.00 54.16 83 THR A CA 1
ATOM 643 C C . THR A 1 83 ? 20.992 3.186 -20.426 1.00 54.16 83 THR A C 1
ATOM 645 O O . THR A 1 83 ? 21.796 4.084 -20.672 1.00 54.16 83 THR A O 1
ATOM 648 N N . ILE A 1 84 ? 19.876 3.011 -21.131 1.00 57.97 84 ILE A N 1
ATOM 649 C CA . ILE A 1 84 ? 19.446 3.931 -22.182 1.00 57.97 84 ILE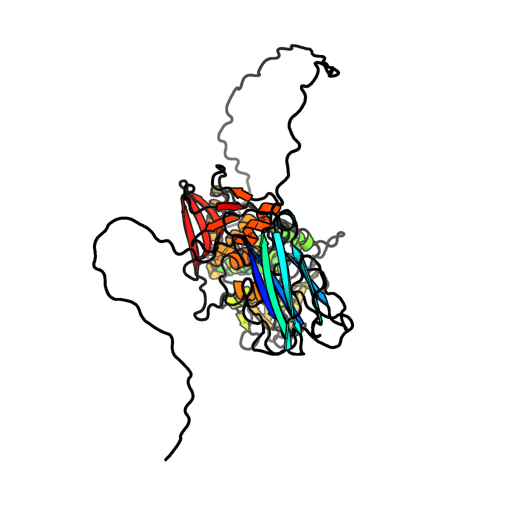 A CA 1
ATOM 650 C C . ILE A 1 84 ? 18.115 4.553 -21.764 1.00 57.97 84 ILE A C 1
ATOM 652 O O . ILE A 1 84 ? 17.132 3.855 -21.516 1.00 57.97 84 ILE A O 1
ATOM 656 N N . ASP A 1 85 ? 18.085 5.882 -21.676 1.00 62.69 85 ASP A N 1
ATOM 657 C CA . ASP A 1 85 ? 16.851 6.630 -21.442 1.00 62.69 85 ASP A CA 1
ATOM 658 C C . ASP A 1 85 ? 15.846 6.388 -22.581 1.00 62.69 85 ASP A C 1
ATOM 660 O O . ASP A 1 85 ? 16.227 6.399 -23.748 1.00 62.69 85 ASP A O 1
ATOM 664 N N . GLY A 1 86 ? 14.568 6.188 -22.257 1.00 58.16 86 GLY A N 1
ATOM 665 C CA . GLY A 1 86 ? 13.523 5.904 -23.243 1.00 58.16 86 GLY A CA 1
ATOM 666 C C . GLY A 1 86 ? 12.649 4.684 -22.945 1.00 58.16 86 GLY A C 1
ATOM 667 O O . GLY A 1 86 ? 12.925 3.868 -22.062 1.00 58.16 86 GLY A O 1
ATOM 668 N N . THR A 1 87 ? 11.535 4.576 -23.666 1.00 81.81 87 THR A N 1
ATOM 669 C CA . THR A 1 87 ? 10.535 3.496 -23.583 1.00 81.81 87 THR A CA 1
ATOM 670 C C . THR A 1 87 ? 9.868 3.300 -24.952 1.00 81.81 87 THR A C 1
ATOM 672 O O . THR A 1 87 ? 10.261 3.954 -25.914 1.00 81.81 87 THR A O 1
ATOM 675 N N . VAL A 1 88 ? 8.868 2.421 -25.059 1.00 87.06 88 VAL A N 1
ATOM 676 C CA . VAL A 1 88 ? 7.923 2.408 -26.187 1.00 87.06 88 VAL A CA 1
ATOM 677 C C . VAL A 1 88 ? 6.677 3.205 -25.812 1.00 87.06 88 VAL A C 1
ATOM 679 O O . VAL A 1 88 ? 6.171 3.078 -24.696 1.00 87.06 88 VAL A O 1
ATOM 682 N N . LYS A 1 89 ? 6.184 4.007 -26.750 1.00 89.06 89 LYS A N 1
ATOM 683 C CA . LYS A 1 89 ? 4.850 4.600 -26.746 1.00 89.06 89 LYS A CA 1
ATOM 684 C C . LYS A 1 89 ? 4.033 4.005 -27.872 1.00 89.06 89 LYS A C 1
ATOM 686 O O . LYS A 1 89 ? 4.559 3.783 -28.959 1.00 89.06 89 LYS A O 1
ATOM 691 N N . TYR A 1 90 ? 2.764 3.732 -27.619 1.00 94.44 90 TYR A N 1
ATOM 692 C CA . TYR A 1 90 ? 1.897 3.097 -28.598 1.00 94.44 90 TYR A CA 1
ATOM 693 C C . TYR A 1 90 ? 0.431 3.441 -28.366 1.00 94.44 90 TYR A C 1
ATOM 695 O O . TYR A 1 90 ? 0.015 3.896 -27.301 1.00 94.44 90 TYR A O 1
ATOM 703 N N . SER A 1 91 ? -0.358 3.250 -29.413 1.00 95.06 91 SER A N 1
ATOM 704 C CA . SER A 1 91 ? -1.801 3.451 -29.406 1.00 95.06 91 SER A CA 1
ATOM 705 C C . SER A 1 91 ? -2.442 2.495 -30.406 1.00 95.06 91 SER A C 1
ATOM 707 O O . SER A 1 91 ? -1.791 2.013 -31.343 1.00 95.06 91 SER A O 1
ATOM 709 N N . VAL A 1 92 ? -3.720 2.209 -30.186 1.00 96.56 92 VAL A N 1
ATOM 710 C CA . VAL A 1 92 ? -4.528 1.317 -31.017 1.00 96.56 92 VAL A CA 1
ATOM 711 C C . VAL A 1 92 ? -5.716 2.082 -31.578 1.00 96.56 92 VAL A C 1
ATOM 713 O O . VAL A 1 92 ? -6.257 2.967 -30.920 1.00 96.56 92 VAL A O 1
ATOM 716 N N . TYR A 1 93 ? -6.123 1.747 -32.795 1.00 96.56 93 TYR A N 1
ATOM 717 C CA . TYR A 1 93 ? -7.253 2.361 -33.477 1.00 96.56 93 TYR A CA 1
ATOM 718 C C . TYR A 1 93 ? -8.390 1.357 -33.639 1.00 96.56 93 TYR A C 1
ATOM 720 O O . TYR A 1 93 ? -8.176 0.250 -34.138 1.00 96.56 93 TYR A O 1
ATOM 728 N N . SER A 1 94 ? -9.604 1.785 -33.307 1.00 94.44 94 SER A N 1
ATOM 729 C CA . SER A 1 94 ? -10.854 1.137 -33.725 1.00 94.44 94 SER A CA 1
ATOM 730 C C . SER A 1 94 ? -11.735 2.145 -34.460 1.00 94.44 94 SER A C 1
ATOM 732 O O . SER A 1 94 ? -11.587 3.356 -34.281 1.00 94.44 94 SER A O 1
ATOM 734 N N . LYS A 1 95 ? -12.669 1.660 -35.279 1.00 90.06 95 LYS A N 1
ATOM 735 C CA . LYS A 1 95 ? -13.598 2.525 -36.024 1.00 90.06 95 LYS A CA 1
ATOM 736 C C . LYS A 1 95 ? -14.555 3.256 -35.078 1.00 90.06 95 LYS A C 1
ATOM 738 O O . LYS A 1 95 ? -14.938 4.392 -35.335 1.00 90.06 95 LYS A O 1
ATOM 743 N N . GLU A 1 96 ? -14.910 2.604 -33.979 1.00 90.50 96 GLU A N 1
ATOM 744 C CA . GLU A 1 96 ? -15.902 3.043 -33.003 1.00 90.50 96 GLU A CA 1
ATOM 745 C C . GLU A 1 96 ? -15.321 4.024 -31.984 1.00 90.50 96 GLU A C 1
ATOM 747 O O . GLU A 1 96 ? -16.007 4.956 -31.568 1.00 90.50 96 GLU A O 1
ATOM 752 N N . SER A 1 97 ? -14.066 3.827 -31.571 1.00 85.62 97 SER A N 1
ATOM 753 C CA . SER A 1 97 ? -13.432 4.624 -30.509 1.00 85.62 97 SER A CA 1
ATOM 754 C C . SER A 1 97 ? -12.288 5.511 -31.001 1.00 85.62 97 SER A C 1
ATOM 756 O O . SER A 1 97 ? -11.696 6.228 -30.200 1.00 85.62 97 SER A O 1
ATOM 758 N N . ASN A 1 98 ? -11.994 5.501 -32.306 1.00 93.12 98 ASN A N 1
ATOM 759 C CA . ASN A 1 98 ? -10.824 6.158 -32.889 1.00 93.12 98 ASN A CA 1
ATOM 760 C C . ASN A 1 98 ? -9.524 5.652 -32.220 1.00 93.12 98 ASN A C 1
ATOM 762 O O . ASN A 1 98 ? -9.466 4.513 -31.743 1.00 93.12 98 ASN A O 1
ATOM 766 N N . TRP A 1 99 ? -8.463 6.457 -32.231 1.00 94.94 99 TRP A N 1
ATOM 767 C CA . TRP A 1 99 ? -7.232 6.179 -31.499 1.00 94.94 99 TRP A CA 1
ATOM 768 C C . TRP A 1 99 ? -7.461 6.215 -29.987 1.00 94.94 99 TRP A C 1
ATOM 770 O O . TRP A 1 99 ? -8.003 7.186 -29.456 1.00 94.94 99 TRP A O 1
ATOM 780 N N . SER A 1 100 ? -6.975 5.189 -29.289 1.00 91.75 100 SER A N 1
ATOM 781 C CA . SER A 1 100 ? -6.873 5.202 -27.833 1.00 91.75 100 SER A CA 1
ATOM 782 C C . SER A 1 100 ? -5.916 6.303 -27.371 1.00 91.75 100 SER A C 1
ATOM 784 O O . SER A 1 100 ? -5.037 6.737 -28.127 1.00 91.75 100 SER A O 1
ATOM 786 N N . GLN A 1 101 ? -6.012 6.691 -26.095 1.00 87.06 101 GLN A N 1
ATOM 787 C CA . GLN A 1 101 ? -4.952 7.470 -25.457 1.00 87.06 101 GLN A CA 1
ATOM 788 C C . GLN A 1 101 ? -3.597 6.800 -25.722 1.00 87.06 101 GLN A C 1
ATOM 790 O O . GLN A 1 101 ? -3.487 5.569 -25.717 1.00 87.06 101 GLN A O 1
ATOM 795 N N . GLU A 1 102 ? -2.589 7.618 -26.015 1.00 85.88 102 GLU A N 1
ATOM 796 C CA . GLU A 1 102 ? -1.223 7.137 -26.151 1.00 85.88 102 GLU A CA 1
ATOM 797 C C . GLU A 1 102 ? -0.729 6.667 -24.790 1.00 85.88 102 GLU A C 1
ATOM 799 O O . GLU A 1 102 ? -0.781 7.401 -23.801 1.00 85.88 102 GLU A O 1
ATOM 804 N N . VAL A 1 103 ? -0.278 5.424 -24.763 1.00 75.75 103 VAL A N 1
ATOM 805 C CA . VAL A 1 103 ? 0.202 4.760 -23.565 1.00 75.75 103 VAL A CA 1
ATOM 806 C C . VAL A 1 103 ? 1.662 4.392 -23.741 1.00 75.75 103 VAL A C 1
ATOM 808 O O . VAL A 1 103 ? 2.167 4.271 -24.859 1.00 75.75 103 VAL A O 1
ATOM 811 N N . ASP A 1 104 ? 2.350 4.218 -22.629 1.00 78.56 104 ASP A N 1
ATOM 812 C CA . ASP A 1 104 ? 3.709 3.718 -22.595 1.00 78.56 104 ASP A CA 1
ATOM 813 C C . ASP A 1 104 ? 3.746 2.243 -22.181 1.00 78.56 104 ASP A C 1
ATOM 815 O O . ASP A 1 104 ? 2.728 1.551 -22.047 1.00 78.56 104 ASP A O 1
ATOM 819 N N . THR A 1 105 ? 4.965 1.734 -22.041 1.00 70.62 105 THR A N 1
ATOM 820 C CA . THR A 1 105 ? 5.229 0.408 -21.499 1.00 70.62 105 THR A CA 1
ATOM 821 C C . THR A 1 105 ? 4.337 0.077 -20.296 1.00 70.62 105 THR A C 1
ATOM 823 O O . THR A 1 105 ? 4.215 0.869 -19.370 1.00 70.62 105 THR A O 1
ATOM 826 N N . PHE A 1 106 ? 3.768 -1.131 -20.303 1.00 55.44 106 PHE A N 1
ATOM 827 C CA . PHE A 1 106 ? 2.838 -1.686 -19.307 1.00 55.44 106 PHE A CA 1
ATOM 828 C C . PHE A 1 106 ? 1.421 -1.147 -19.254 1.00 55.44 106 PHE A C 1
ATOM 830 O O . PHE A 1 106 ? 0.554 -1.834 -18.719 1.00 55.44 106 PHE A O 1
ATOM 837 N N . SER A 1 107 ? 1.149 0.021 -19.801 1.00 70.25 107 SER A N 1
ATOM 838 C CA . SER A 1 107 ? -0.206 0.558 -19.813 1.00 70.25 107 SER A CA 1
ATOM 839 C C . SER A 1 107 ? -1.014 -0.127 -20.923 1.00 70.25 107 SER A C 1
ATOM 841 O O . SER A 1 107 ? -0.549 -0.220 -22.052 1.00 70.25 107 SER A O 1
ATOM 843 N N . LYS A 1 108 ? -2.211 -0.661 -20.643 1.00 82.56 108 LYS A N 1
ATOM 844 C CA . LYS A 1 108 ? -3.034 -1.307 -21.687 1.00 82.56 108 LYS A CA 1
ATOM 845 C C . LYS A 1 108 ? -3.501 -0.256 -22.701 1.00 82.56 108 LYS A C 1
ATOM 847 O O . LYS A 1 108 ? -4.279 0.626 -22.348 1.00 82.56 108 LYS A O 1
ATOM 852 N N . ALA A 1 109 ? -3.131 -0.415 -23.971 1.00 87.88 109 ALA A N 1
ATOM 853 C CA . ALA A 1 109 ? -3.840 0.238 -25.069 1.00 87.88 109 ALA A CA 1
ATOM 854 C C . ALA A 1 109 ? -5.102 -0.581 -25.373 1.00 87.88 109 ALA A C 1
ATOM 856 O O . ALA A 1 109 ? -5.010 -1.794 -25.568 1.00 87.88 109 ALA A O 1
ATOM 857 N N . SER A 1 110 ? -6.277 0.046 -25.371 1.00 88.06 110 SER A N 1
ATOM 858 C CA . SER A 1 110 ? -7.567 -0.646 -25.482 1.00 88.06 110 SER A CA 1
ATOM 859 C C . SER A 1 110 ? -8.536 0.144 -26.350 1.00 88.06 110 SER A C 1
ATOM 861 O O . SER A 1 110 ? -8.598 1.367 -26.243 1.00 88.06 110 SER A O 1
ATOM 863 N N . SER A 1 111 ? -9.342 -0.561 -27.139 1.00 86.38 111 SER A N 1
ATOM 864 C CA . SER A 1 111 ? -10.516 -0.026 -27.846 1.00 86.38 111 SER A CA 1
ATOM 865 C C . SER A 1 111 ? -11.835 -0.387 -27.146 1.00 86.38 111 SER A C 1
ATOM 867 O O . SER A 1 111 ? -12.902 -0.394 -27.762 1.00 86.38 111 SER A O 1
ATOM 869 N N . GLY A 1 112 ? -11.763 -0.705 -25.847 1.00 87.31 112 GLY A N 1
ATOM 870 C CA . GLY A 1 112 ? -12.893 -1.237 -25.087 1.00 87.31 112 GLY A CA 1
ATOM 871 C C . GLY A 1 112 ? -13.235 -2.635 -25.589 1.00 87.31 112 GLY A C 1
ATOM 872 O O . GLY A 1 112 ? -12.358 -3.495 -25.631 1.00 87.31 112 GLY A O 1
ATOM 873 N N . ASP A 1 113 ? -14.480 -2.824 -26.018 1.00 86.88 113 ASP A N 1
ATOM 874 C CA . ASP A 1 113 ?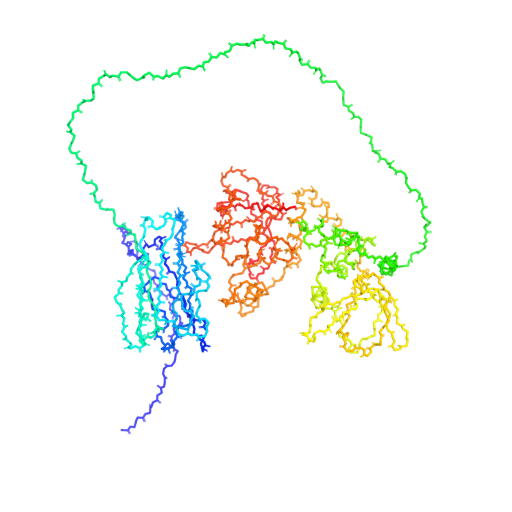 -14.946 -4.092 -26.585 1.00 86.88 113 ASP A CA 1
ATOM 875 C C . ASP A 1 113 ? -14.764 -4.176 -28.111 1.00 86.88 113 ASP A C 1
ATOM 877 O O . ASP A 1 113 ? -15.019 -5.226 -28.703 1.00 86.88 113 ASP A O 1
ATOM 881 N N . ASN A 1 114 ? -14.329 -3.092 -28.760 1.00 91.25 114 ASN A N 1
ATOM 882 C CA . ASN A 1 114 ? -14.256 -3.011 -30.218 1.00 91.25 114 ASN A CA 1
ATOM 883 C C . ASN A 1 114 ? -12.970 -3.631 -30.762 1.00 91.25 114 ASN A C 1
ATOM 885 O O . ASN A 1 114 ? -11.915 -3.552 -30.133 1.00 91.25 114 ASN A O 1
ATOM 889 N N . ALA A 1 115 ? -13.038 -4.200 -31.964 1.00 92.31 115 ALA A N 1
ATOM 890 C CA . ALA A 1 115 ? -11.876 -4.771 -32.633 1.00 92.31 115 ALA A CA 1
ATOM 891 C C . ALA A 1 115 ? -10.881 -3.683 -33.066 1.00 92.31 115 ALA A C 1
ATOM 893 O O . ALA A 1 115 ? -11.255 -2.653 -33.634 1.00 92.31 115 ALA A O 1
ATOM 894 N N . ILE A 1 116 ? -9.594 -3.937 -32.841 1.00 94.44 116 ILE A N 1
ATOM 895 C CA . ILE A 1 116 ? -8.517 -3.056 -33.287 1.00 94.44 116 ILE A CA 1
ATOM 896 C C . ILE A 1 116 ? -8.267 -3.276 -34.780 1.00 94.44 116 ILE A C 1
ATOM 898 O O . ILE A 1 116 ? -8.157 -4.406 -35.256 1.00 94.44 116 ILE A O 1
ATOM 902 N N . LYS A 1 117 ? -8.131 -2.176 -35.521 1.00 94.62 117 LYS A N 1
ATOM 903 C CA . LYS A 1 117 ? -7.888 -2.162 -36.972 1.00 94.62 117 LYS A CA 1
ATOM 904 C C . LYS A 1 117 ? -6.517 -1.622 -37.345 1.00 94.62 117 LYS A C 1
ATOM 906 O O . LYS A 1 117 ? -6.011 -1.940 -38.421 1.00 94.62 117 LYS A O 1
ATOM 911 N N . ALA A 1 118 ? -5.920 -0.805 -36.481 1.00 95.75 118 ALA A N 1
ATOM 912 C CA . ALA A 1 118 ? -4.570 -0.309 -36.684 1.00 95.75 118 ALA A CA 1
ATOM 913 C C . ALA A 1 118 ? -3.823 -0.094 -35.366 1.00 95.75 118 ALA A C 1
ATOM 915 O O . ALA A 1 118 ? -4.428 0.117 -34.317 1.00 95.75 118 ALA A O 1
ATOM 916 N N . ILE A 1 119 ? -2.499 -0.143 -35.440 1.00 96.75 119 ILE A N 1
ATOM 917 C CA . ILE A 1 119 ? -1.579 0.118 -34.336 1.00 96.75 119 ILE A CA 1
ATOM 918 C C . ILE A 1 119 ? -0.525 1.126 -34.786 1.00 96.75 119 ILE A C 1
ATOM 920 O O . ILE A 1 119 ? -0.133 1.151 -35.954 1.00 96.75 119 ILE A O 1
ATOM 924 N N . LYS A 1 120 ? -0.038 1.936 -33.852 1.00 96.88 120 LYS A N 1
ATOM 925 C CA . LYS A 1 120 ? 1.192 2.715 -34.021 1.00 96.88 120 LYS A CA 1
ATOM 926 C C . LYS A 1 120 ? 2.032 2.578 -32.761 1.00 96.88 120 LYS A C 1
ATOM 928 O O . LYS A 1 120 ? 1.485 2.586 -31.661 1.00 96.88 120 LYS A O 1
ATOM 933 N N . ALA A 1 121 ? 3.339 2.452 -32.933 1.00 95.94 121 ALA A N 1
ATOM 934 C CA . ALA A 1 121 ? 4.307 2.353 -31.852 1.00 95.94 121 ALA A CA 1
ATOM 935 C C . ALA A 1 121 ? 5.612 3.068 -32.223 1.00 95.94 121 ALA A C 1
ATOM 937 O O . ALA A 1 121 ? 6.085 2.956 -33.356 1.00 95.94 121 ALA A O 1
ATOM 938 N N . GLU A 1 122 ? 6.205 3.789 -31.280 1.00 95.50 122 GLU A N 1
ATOM 939 C CA . GLU A 1 122 ? 7.497 4.459 -31.429 1.00 95.50 122 GLU A CA 1
ATOM 940 C C . GLU A 1 122 ? 8.320 4.375 -30.142 1.00 95.50 122 GLU A C 1
ATOM 942 O O . GLU A 1 122 ? 7.775 4.281 -29.042 1.00 95.50 122 GLU A O 1
ATOM 947 N N . LEU A 1 123 ? 9.644 4.386 -30.280 1.00 91.00 123 LEU A N 1
ATOM 948 C CA . LEU A 1 123 ? 10.548 4.486 -29.137 1.00 91.00 123 LEU A CA 1
ATOM 949 C C . LEU A 1 123 ? 10.690 5.955 -28.724 1.00 91.00 123 LEU A C 1
ATOM 951 O O . LEU A 1 123 ? 10.537 6.855 -29.547 1.00 91.00 123 LEU A O 1
ATOM 955 N N . THR A 1 124 ? 11.019 6.204 -27.460 1.00 79.19 124 THR A N 1
ATOM 956 C CA . THR A 1 124 ? 11.240 7.553 -26.916 1.00 79.19 124 THR A CA 1
ATOM 957 C C . THR A 1 124 ? 12.654 7.734 -26.377 1.00 79.19 124 THR A C 1
ATOM 959 O O . THR A 1 124 ? 13.408 6.770 -26.265 1.00 79.19 124 THR A O 1
ATOM 962 N N . GLY A 1 125 ? 13.013 8.972 -26.026 1.00 74.62 125 GLY A N 1
ATOM 963 C CA . GLY A 1 125 ? 14.272 9.285 -25.348 1.00 74.62 125 GLY A CA 1
ATOM 964 C C . GLY A 1 125 ? 15.514 8.930 -26.166 1.00 74.62 125 GLY A C 1
ATOM 965 O O . GLY A 1 125 ? 15.490 8.872 -27.397 1.00 74.62 125 GLY A O 1
ATOM 966 N N . THR A 1 126 ? 16.611 8.664 -25.464 1.00 69.69 126 THR A N 1
ATOM 967 C CA . THR A 1 126 ? 17.883 8.224 -26.065 1.00 69.69 126 THR A CA 1
ATOM 968 C C . THR A 1 126 ? 17.751 6.888 -26.813 1.00 69.69 126 THR A C 1
ATOM 970 O O . THR A 1 126 ? 18.444 6.657 -27.806 1.00 69.69 126 THR A O 1
ATOM 973 N N . LEU A 1 127 ? 16.816 6.031 -26.401 1.00 79.12 127 LEU A N 1
ATOM 974 C CA . LEU A 1 127 ? 16.511 4.756 -27.039 1.00 79.12 127 LEU A CA 1
ATOM 975 C C . LEU A 1 127 ? 16.026 4.959 -28.476 1.00 79.12 127 LEU A C 1
ATOM 977 O O . LEU A 1 127 ? 16.498 4.269 -29.377 1.00 79.12 127 LEU A O 1
ATOM 981 N N . ALA A 1 128 ? 15.167 5.953 -28.708 1.00 85.69 128 ALA A N 1
ATOM 982 C CA . ALA A 1 128 ? 14.710 6.323 -30.046 1.00 85.69 128 ALA A CA 1
ATOM 983 C C . ALA A 1 128 ? 15.848 6.789 -30.961 1.00 85.69 128 ALA A C 1
ATOM 985 O O . ALA A 1 128 ? 15.773 6.627 -32.177 1.00 85.69 128 ALA A O 1
ATOM 986 N N . SER A 1 129 ? 16.910 7.372 -30.403 1.00 79.94 129 SER A N 1
ATOM 987 C CA . SER A 1 129 ? 18.072 7.822 -31.174 1.00 79.94 129 SER A CA 1
ATOM 988 C C . SER A 1 129 ? 18.967 6.664 -31.613 1.00 79.94 129 SER A C 1
ATOM 990 O O . SER A 1 129 ? 19.575 6.753 -32.675 1.00 79.94 129 SER A O 1
ATOM 992 N N . GLN A 1 130 ? 19.023 5.579 -30.836 1.00 83.31 130 GLN A N 1
ATOM 993 C CA . GLN A 1 130 ? 19.936 4.451 -31.064 1.00 83.31 130 GLN A CA 1
ATOM 994 C C . GLN A 1 130 ? 19.270 3.224 -31.705 1.00 83.31 130 GLN A C 1
ATOM 996 O O . GLN A 1 130 ? 19.961 2.401 -32.302 1.00 83.31 130 GLN A O 1
ATOM 1001 N N . TYR A 1 131 ? 17.948 3.092 -31.599 1.00 89.94 131 TYR A N 1
ATOM 1002 C CA . TYR A 1 131 ? 17.209 1.912 -32.044 1.00 89.94 131 TYR A CA 1
ATOM 1003 C C . TYR A 1 131 ? 15.969 2.284 -32.860 1.00 89.94 131 TYR A C 1
ATOM 1005 O O . TYR A 1 131 ? 15.406 3.371 -32.722 1.00 89.94 131 TYR A O 1
ATOM 1013 N N . ASP A 1 132 ? 15.545 1.350 -33.706 1.00 94.69 132 ASP A N 1
ATOM 1014 C CA . ASP A 1 132 ? 14.258 1.342 -34.392 1.00 94.69 132 ASP A CA 1
ATOM 1015 C C . ASP A 1 132 ? 13.359 0.262 -33.771 1.00 94.69 132 ASP A C 1
ATOM 1017 O O . ASP A 1 132 ? 13.809 -0.863 -33.538 1.00 94.69 132 ASP A O 1
ATOM 1021 N N . ILE A 1 133 ? 12.078 0.576 -33.547 1.00 95.25 133 ILE A N 1
ATOM 1022 C CA . ILE A 1 133 ? 11.051 -0.447 -33.306 1.00 95.25 133 ILE A CA 1
ATOM 1023 C C . ILE A 1 133 ? 10.388 -0.800 -34.633 1.00 95.25 133 ILE A C 1
ATOM 1025 O O . ILE A 1 133 ? 9.806 0.062 -35.288 1.00 95.25 133 ILE A O 1
ATOM 1029 N N . GLU A 1 134 ? 10.455 -2.072 -35.014 1.00 96.19 134 GLU A N 1
ATOM 1030 C CA . GLU A 1 134 ? 9.772 -2.635 -36.176 1.00 96.19 134 GLU A CA 1
ATOM 1031 C C . GLU A 1 134 ? 8.586 -3.483 -35.722 1.00 96.19 134 GLU A C 1
ATOM 1033 O O . GLU A 1 134 ? 8.710 -4.297 -34.808 1.00 96.19 134 GLU A O 1
ATOM 1038 N N . TYR A 1 135 ? 7.439 -3.323 -36.373 1.00 96.12 135 TYR A N 1
ATOM 1039 C CA . TYR A 1 135 ? 6.227 -4.075 -36.066 1.00 96.12 135 TYR A CA 1
ATOM 1040 C C . TYR A 1 135 ? 5.385 -4.326 -37.315 1.00 96.12 135 TYR A C 1
ATOM 1042 O O . TYR A 1 135 ? 5.433 -3.580 -38.296 1.00 96.12 135 TYR A O 1
ATOM 1050 N N . ARG A 1 136 ? 4.614 -5.412 -37.275 1.00 95.38 136 ARG A N 1
ATOM 1051 C CA . ARG A 1 136 ? 3.620 -5.77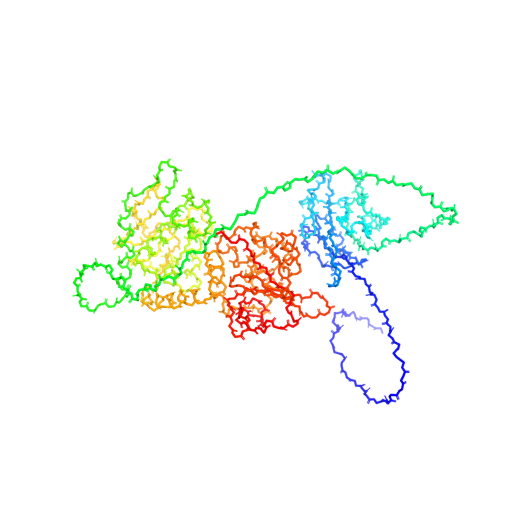0 -38.291 1.00 95.38 136 ARG A CA 1
ATOM 1052 C C . ARG A 1 136 ? 2.414 -6.448 -37.654 1.00 95.38 136 ARG A C 1
ATOM 1054 O O . ARG A 1 136 ? 2.489 -6.950 -36.534 1.00 95.38 136 ARG A O 1
ATOM 1061 N N . ALA A 1 137 ? 1.319 -6.496 -38.399 1.00 93.44 137 ALA A N 1
ATOM 1062 C CA . ALA A 1 137 ? 0.078 -7.125 -37.973 1.00 93.44 137 ALA A CA 1
ATOM 1063 C C . ALA A 1 137 ? -0.393 -8.161 -38.997 1.00 93.44 137 ALA A C 1
ATOM 1065 O O . ALA A 1 137 ? -0.193 -7.988 -40.202 1.00 93.44 137 ALA A O 1
ATOM 1066 N N . CYS A 1 138 ? -1.036 -9.215 -38.507 1.00 90.81 138 CYS A N 1
ATOM 1067 C CA . CYS A 1 138 ? -1.849 -10.116 -39.308 1.00 90.81 138 CYS A CA 1
ATOM 1068 C C . CYS A 1 138 ? -3.294 -9.633 -39.259 1.00 90.81 138 CYS A C 1
ATOM 1070 O O . CYS A 1 138 ? -3.822 -9.359 -38.175 1.00 90.81 138 CYS A O 1
ATOM 1072 N N . THR A 1 139 ? -3.929 -9.523 -40.420 1.00 90.50 139 THR A N 1
ATOM 1073 C CA . THR A 1 139 ? -5.331 -9.123 -40.515 1.00 90.50 139 THR A CA 1
ATOM 1074 C C . THR A 1 139 ? -6.266 -10.332 -40.497 1.00 90.50 139 THR A C 1
ATOM 1076 O O . THR A 1 139 ? -5.851 -11.467 -40.734 1.00 90.50 139 THR A O 1
ATOM 1079 N N . SER A 1 140 ? -7.556 -10.090 -40.270 1.00 88.62 140 SER A N 1
ATOM 1080 C CA . SER A 1 140 ? -8.630 -11.090 -40.301 1.00 88.62 140 SER A CA 1
ATOM 1081 C C . SER A 1 140 ? -8.743 -11.850 -41.628 1.00 88.62 140 SER A C 1
ATOM 1083 O O . SER A 1 140 ? -9.334 -12.927 -41.666 1.00 88.62 140 SER A O 1
ATOM 1085 N N . ASP A 1 141 ? -8.124 -11.344 -42.697 1.00 86.44 141 ASP A N 1
ATOM 1086 C CA . ASP A 1 141 ? -8.010 -12.025 -43.991 1.00 86.44 141 ASP A CA 1
ATOM 1087 C C . ASP A 1 141 ? -6.868 -13.065 -44.017 1.00 86.44 141 ASP A C 1
ATOM 1089 O O . ASP A 1 141 ? -6.572 -13.655 -45.055 1.00 86.44 141 ASP A O 1
ATOM 1093 N N . ASN A 1 142 ? -6.234 -13.321 -42.866 1.00 83.81 142 ASN A N 1
ATOM 1094 C CA . ASN A 1 142 ? -5.065 -14.185 -42.676 1.00 83.81 142 ASN A CA 1
ATOM 1095 C C . ASN A 1 142 ? -3.846 -13.743 -43.498 1.00 83.81 142 ASN A C 1
ATOM 1097 O O . ASN A 1 142 ? -3.099 -14.573 -44.024 1.00 83.81 142 ASN A O 1
ATOM 1101 N N . GLN A 1 143 ? -3.643 -12.430 -43.614 1.00 87.19 143 GLN A N 1
ATOM 1102 C CA . GLN A 1 143 ? -2.494 -11.851 -44.300 1.00 87.19 143 GLN A CA 1
ATOM 1103 C C . GLN A 1 143 ? -1.645 -11.025 -43.339 1.00 87.19 143 GLN A C 1
ATOM 1105 O O . GLN A 1 143 ? -2.136 -10.115 -42.674 1.00 87.19 143 GLN A O 1
ATOM 1110 N N . TRP A 1 144 ? -0.346 -11.321 -43.310 1.00 91.12 144 TRP A N 1
ATOM 1111 C CA . TRP A 1 144 ? 0.637 -10.469 -42.653 1.00 91.12 144 TRP A CA 1
ATOM 1112 C C . TRP A 1 144 ? 0.926 -9.248 -43.517 1.00 91.12 144 TRP A C 1
ATOM 1114 O O . TRP A 1 144 ? 1.325 -9.375 -44.675 1.00 91.12 144 TRP A O 1
ATOM 1124 N N . LEU A 1 145 ? 0.767 -8.069 -42.927 1.00 92.75 145 LEU A N 1
ATOM 1125 C CA . LEU A 1 145 ? 1.198 -6.815 -43.526 1.00 92.75 145 LEU A CA 1
ATOM 1126 C C . LEU A 1 145 ? 2.732 -6.713 -43.518 1.00 92.75 145 LEU A C 1
ATOM 1128 O O . LEU A 1 145 ? 3.425 -7.396 -42.753 1.00 92.75 145 LEU A O 1
ATOM 1132 N N . SER A 1 146 ? 3.262 -5.842 -44.376 1.00 92.62 146 SER A N 1
ATOM 1133 C CA . SER A 1 146 ? 4.686 -5.504 -44.389 1.00 92.62 146 SER A CA 1
ATOM 1134 C C . SER A 1 146 ? 5.130 -4.927 -43.044 1.00 92.62 146 SER A C 1
ATOM 1136 O O . SER A 1 146 ? 4.351 -4.284 -42.342 1.00 92.62 146 SER A O 1
ATOM 1138 N N . TRP A 1 147 ? 6.399 -5.145 -42.701 1.00 94.50 147 TRP A N 1
ATOM 1139 C CA . TRP A 1 147 ? 7.022 -4.497 -41.551 1.00 94.50 147 TRP A CA 1
ATOM 1140 C C . TRP A 1 147 ? 7.055 -2.980 -41.740 1.00 94.50 147 TRP A C 1
ATOM 1142 O O . TRP A 1 147 ? 7.490 -2.491 -42.784 1.00 94.50 147 TRP A O 1
ATOM 1152 N N . SER A 1 148 ? 6.641 -2.263 -40.703 1.00 94.62 148 SER A N 1
ATOM 1153 C CA . SER A 1 148 ? 6.779 -0.814 -40.573 1.00 94.62 148 SER A CA 1
ATOM 1154 C C . SER A 1 148 ? 7.588 -0.496 -39.319 1.00 94.62 148 SER A C 1
ATOM 1156 O O . SER A 1 148 ? 7.796 -1.369 -38.475 1.00 94.62 148 SER A O 1
ATOM 1158 N N . LYS A 1 149 ? 8.046 0.750 -39.181 1.00 95.50 149 LYS A N 1
ATOM 1159 C CA . LYS A 1 149 ? 8.813 1.186 -38.011 1.00 95.50 149 LYS A CA 1
ATOM 1160 C C . LYS A 1 149 ? 8.429 2.578 -37.531 1.00 95.50 149 LYS A C 1
ATOM 1162 O O . LYS A 1 149 ? 7.925 3.364 -38.322 1.00 95.50 149 LYS A O 1
ATOM 1167 N N . ASN A 1 150 ? 8.706 2.864 -36.259 1.00 93.62 150 ASN A N 1
ATOM 1168 C CA . ASN A 1 150 ? 8.671 4.191 -35.620 1.00 93.62 150 ASN A CA 1
ATOM 1169 C C . ASN A 1 150 ? 7.471 5.080 -36.001 1.00 93.62 150 ASN A C 1
ATOM 1171 O O . ASN A 1 150 ? 7.548 5.918 -36.897 1.00 93.62 150 ASN A O 1
ATOM 1175 N N . GLY A 1 151 ? 6.352 4.904 -35.304 1.00 92.00 151 GLY A N 1
ATOM 1176 C CA . GLY A 1 151 ? 5.157 5.744 -35.425 1.00 92.00 151 GLY A CA 1
ATOM 1177 C C . GLY A 1 151 ? 4.318 5.504 -36.685 1.00 92.00 151 GLY A C 1
ATOM 1178 O O . GLY A 1 151 ? 3.173 5.954 -36.742 1.00 92.00 151 GLY A O 1
ATOM 1179 N N . VAL A 1 152 ? 4.836 4.767 -37.675 1.00 96.56 152 VAL A N 1
ATOM 1180 C CA . VAL A 1 152 ? 4.098 4.422 -38.897 1.00 96.56 152 VAL A CA 1
ATOM 1181 C C . VAL A 1 152 ? 2.921 3.502 -38.581 1.00 96.56 152 VAL A C 1
ATOM 1183 O O . VAL A 1 152 ? 3.089 2.388 -38.097 1.00 96.56 152 VAL A O 1
ATOM 1186 N N . VAL A 1 153 ? 1.718 3.951 -38.931 1.00 96.44 153 VAL A N 1
ATOM 1187 C CA . VAL A 1 153 ? 0.482 3.187 -38.741 1.00 96.44 153 VAL A CA 1
ATOM 1188 C C . VAL A 1 153 ? 0.551 1.844 -39.480 1.00 96.44 153 VAL A C 1
ATOM 1190 O O . VAL A 1 153 ? 0.784 1.796 -40.687 1.00 96.44 153 VAL A O 1
ATOM 1193 N N . VAL A 1 154 ? 0.310 0.753 -38.751 1.00 95.56 154 VAL A N 1
ATOM 1194 C CA . VAL A 1 154 ? 0.179 -0.614 -39.273 1.00 95.56 154 VAL A CA 1
ATOM 1195 C C . VAL A 1 154 ? -1.264 -1.062 -39.118 1.00 95.56 154 VAL A C 1
ATOM 1197 O O . VAL A 1 154 ? -1.795 -1.049 -38.013 1.00 95.56 154 VAL A O 1
ATOM 1200 N N . GLY A 1 155 ? -1.886 -1.496 -40.211 1.00 91.00 155 GLY A N 1
ATOM 1201 C CA . GLY A 1 155 ? -3.300 -1.865 -40.258 1.00 91.00 155 GLY A CA 1
ATOM 1202 C C . GLY A 1 155 ? -4.042 -1.070 -41.323 1.00 91.00 155 GLY A C 1
ATOM 1203 O O . GLY A 1 155 ? -3.418 -0.449 -42.183 1.00 91.00 155 GLY A O 1
ATOM 1204 N N . ASN A 1 156 ? -5.372 -1.091 -41.278 1.00 86.50 156 ASN A N 1
ATOM 1205 C CA . ASN A 1 156 ? -6.193 -0.355 -42.233 1.00 86.50 156 ASN A CA 1
ATOM 1206 C C . ASN A 1 156 ? -7.322 0.389 -41.515 1.00 86.50 156 ASN A C 1
ATOM 1208 O O . ASN A 1 156 ? -8.297 -0.216 -41.073 1.00 86.50 156 ASN A O 1
ATOM 1212 N N . ILE A 1 157 ? -7.166 1.709 -41.408 1.00 89.06 157 ILE A N 1
ATOM 1213 C CA . ILE A 1 157 ? -8.148 2.604 -40.782 1.00 89.06 157 ILE A CA 1
ATOM 1214 C C . ILE A 1 157 ? -9.447 2.650 -41.603 1.00 89.06 157 ILE A C 1
ATOM 1216 O O . ILE A 1 157 ? -10.530 2.623 -41.024 1.00 89.06 157 ILE A O 1
ATOM 1220 N N . ASP A 1 158 ? -9.336 2.631 -42.935 1.00 84.75 158 ASP A N 1
ATOM 1221 C CA . ASP A 1 158 ? -10.463 2.813 -43.862 1.00 84.75 158 ASP A CA 1
ATOM 1222 C C . ASP A 1 158 ? -11.046 1.490 -44.395 1.00 84.75 158 ASP A C 1
ATOM 1224 O O . ASP A 1 158 ? -12.084 1.479 -45.056 1.00 84.75 158 ASP A O 1
ATOM 1228 N N . GLY A 1 159 ? -10.373 0.364 -44.148 1.00 82.69 159 GLY A N 1
ATOM 1229 C CA . GLY A 1 159 ? -10.785 -0.966 -44.602 1.00 82.69 159 GLY A CA 1
ATOM 1230 C C . GLY A 1 159 ? -11.604 -1.736 -43.571 1.00 82.69 159 GLY A C 1
ATOM 1231 O O . GLY A 1 159 ? -11.769 -1.311 -42.435 1.00 82.69 159 GLY A O 1
ATOM 1232 N N . GLU A 1 160 ? -12.087 -2.923 -43.938 1.00 84.00 160 GLU A N 1
ATOM 1233 C CA . GLU A 1 160 ? -12.939 -3.747 -43.061 1.00 84.00 160 GLU A CA 1
ATOM 1234 C C . GLU A 1 160 ? -12.156 -4.771 -42.221 1.00 84.00 160 GLU A C 1
ATOM 1236 O O . GLU A 1 160 ? -12.655 -5.228 -41.197 1.00 84.00 160 GLU A O 1
ATOM 1241 N N . ALA A 1 161 ? -10.905 -5.074 -42.576 1.00 88.06 161 ALA A N 1
ATOM 1242 C CA . ALA A 1 161 ? -10.113 -6.084 -41.879 1.00 88.06 161 ALA A CA 1
ATOM 1243 C C . ALA A 1 161 ? -9.672 -5.636 -40.469 1.00 88.06 161 ALA A C 1
ATOM 1245 O O . ALA A 1 161 ? -9.268 -4.488 -40.267 1.00 88.06 161 ALA A O 1
ATOM 1246 N N . ASN A 1 162 ? -9.728 -6.558 -39.506 1.00 91.44 162 ASN A N 1
ATOM 1247 C CA . ASN A 1 162 ? -9.299 -6.349 -38.117 1.00 91.44 162 ASN A CA 1
ATOM 1248 C C . ASN A 1 162 ? -7.933 -6.991 -37.873 1.00 91.44 162 ASN A C 1
ATOM 1250 O O . ASN A 1 162 ? -7.555 -7.919 -38.583 1.00 91.44 162 ASN A O 1
ATOM 1254 N N . ILE A 1 163 ? -7.204 -6.540 -36.858 1.00 92.50 163 ILE A N 1
ATOM 1255 C CA . ILE A 1 163 ? -5.940 -7.154 -36.448 1.00 92.50 163 ILE A CA 1
ATOM 1256 C C . ILE A 1 163 ? -6.230 -8.375 -35.564 1.00 92.50 163 ILE A C 1
ATOM 1258 O O . ILE A 1 163 ? -6.966 -8.283 -34.581 1.00 92.50 163 ILE A O 1
ATOM 1262 N N . ILE A 1 164 ? -5.640 -9.517 -35.928 1.00 90.69 164 ILE A N 1
ATOM 1263 C CA . ILE A 1 164 ? -5.798 -10.805 -35.225 1.00 90.69 164 ILE A CA 1
ATOM 1264 C C . ILE A 1 164 ? -4.484 -11.351 -34.657 1.00 90.69 164 ILE A C 1
ATOM 1266 O O . ILE A 1 164 ? -4.506 -12.232 -33.809 1.00 90.69 164 ILE A O 1
ATOM 1270 N N . ALA A 1 165 ? -3.338 -10.837 -35.106 1.00 90.44 165 ALA A N 1
ATOM 1271 C CA . ALA A 1 165 ? -2.035 -11.150 -34.527 1.00 90.44 165 ALA A CA 1
ATOM 1272 C C . ALA A 1 165 ? -1.057 -10.001 -34.765 1.00 90.44 165 ALA A C 1
ATOM 1274 O O . ALA A 1 165 ? -1.231 -9.200 -35.688 1.00 90.44 165 ALA A O 1
ATOM 1275 N N . ILE A 1 166 ? -0.007 -9.935 -33.952 1.00 92.69 166 ILE A N 1
ATOM 1276 C CA . ILE A 1 166 ? 1.051 -8.927 -34.070 1.00 92.69 166 ILE A CA 1
ATOM 1277 C C . ILE A 1 166 ? 2.428 -9.568 -33.941 1.00 92.69 166 ILE A C 1
ATOM 1279 O O . ILE A 1 166 ? 2.589 -10.590 -33.274 1.00 92.69 166 ILE A O 1
ATOM 1283 N N . GLN A 1 167 ? 3.419 -8.909 -34.534 1.00 94.19 167 GLN A N 1
ATOM 1284 C CA . GLN A 1 167 ? 4.831 -9.133 -34.254 1.00 94.19 167 GLN A CA 1
ATOM 1285 C C . GLN A 1 167 ? 5.536 -7.793 -34.058 1.00 94.19 167 GLN A C 1
ATOM 1287 O O . GLN A 1 167 ? 5.235 -6.831 -34.770 1.00 94.19 167 GLN A O 1
ATOM 1292 N N . ALA A 1 168 ? 6.500 -7.744 -33.140 1.00 93.88 168 ALA A N 1
ATOM 1293 C CA . ALA A 1 168 ? 7.352 -6.582 -32.921 1.00 93.88 168 ALA A CA 1
ATOM 1294 C C . ALA A 1 168 ? 8.792 -6.992 -32.584 1.00 93.88 168 ALA A C 1
ATOM 1296 O O . ALA A 1 168 ? 9.031 -8.044 -31.992 1.00 93.88 168 ALA A O 1
ATOM 1297 N N . LYS A 1 169 ? 9.761 -6.155 -32.952 1.00 93.38 169 LYS A N 1
ATOM 1298 C CA . LYS A 1 169 ? 11.187 -6.314 -32.635 1.00 93.38 169 LYS A CA 1
ATOM 1299 C C . LYS A 1 169 ? 11.864 -4.949 -32.517 1.00 93.38 169 LYS A C 1
ATOM 1301 O O . LYS A 1 169 ? 11.400 -3.977 -33.111 1.00 93.38 169 LYS A O 1
ATOM 1306 N N . ILE A 1 170 ? 12.962 -4.888 -31.771 1.00 92.25 170 ILE A N 1
ATOM 1307 C CA . ILE A 1 170 ? 13.806 -3.696 -31.657 1.00 92.25 170 ILE A CA 1
ATOM 1308 C C . ILE A 1 170 ? 15.156 -4.004 -32.301 1.00 92.25 170 ILE A C 1
ATOM 1310 O O . ILE A 1 170 ? 15.765 -5.027 -31.998 1.00 92.25 170 ILE A O 1
ATOM 1314 N N . ASN A 1 171 ? 15.607 -3.127 -33.198 1.00 90.38 171 ASN A N 1
ATOM 1315 C CA . ASN A 1 171 ? 16.872 -3.268 -33.917 1.00 90.38 171 ASN A CA 1
ATOM 1316 C C . ASN A 1 171 ? 17.740 -2.031 -33.695 1.00 90.38 171 ASN A C 1
ATOM 1318 O O . ASN A 1 171 ? 17.246 -0.904 -33.734 1.00 90.38 171 ASN A O 1
ATOM 1322 N N . LYS A 1 172 ? 19.042 -2.231 -33.483 1.00 88.69 172 LYS A N 1
ATOM 1323 C CA . LYS A 1 172 ? 19.997 -1.124 -33.378 1.00 88.69 172 LYS A CA 1
ATOM 1324 C C . LYS A 1 172 ? 20.106 -0.414 -34.728 1.00 88.69 172 LYS A C 1
ATOM 1326 O O . LYS A 1 172 ? 20.190 -1.068 -35.768 1.00 88.69 172 LYS A O 1
ATOM 1331 N N . LYS A 1 173 ? 20.101 0.917 -34.721 1.00 87.44 173 LYS A N 1
ATOM 1332 C CA . LYS A 1 173 ? 20.348 1.714 -35.925 1.00 87.44 173 LYS A CA 1
ATOM 1333 C C . LYS A 1 173 ? 21.793 1.511 -36.368 1.00 87.44 173 LYS A C 1
ATOM 1335 O O . LYS A 1 173 ? 22.705 1.485 -35.544 1.00 87.44 173 LYS A O 1
ATOM 1340 N N . VAL A 1 174 ? 21.995 1.359 -37.671 1.00 77.75 174 VAL A N 1
ATOM 1341 C CA . VAL A 1 174 ? 23.335 1.278 -38.254 1.00 77.75 174 VAL A CA 1
ATOM 1342 C C . VAL A 1 174 ? 23.893 2.700 -38.327 1.00 77.75 174 VAL A C 1
ATOM 1344 O O . VAL A 1 174 ? 23.245 3.580 -38.892 1.00 77.75 174 VAL A O 1
ATOM 1347 N N . GLU A 1 175 ? 25.065 2.942 -37.735 1.00 57.03 175 GLU A N 1
ATOM 1348 C CA . GLU A 1 175 ? 25.813 4.178 -37.979 1.00 57.03 175 GLU A CA 1
ATOM 1349 C C . GLU A 1 175 ? 26.298 4.160 -39.434 1.00 57.03 175 GLU A C 1
ATOM 1351 O O . GLU A 1 175 ? 27.143 3.345 -39.806 1.00 57.03 175 GLU A O 1
ATOM 1356 N N . GLU A 1 176 ? 25.746 5.032 -40.279 1.00 49.09 176 GLU A N 1
ATOM 1357 C CA . GLU A 1 176 ? 26.316 5.282 -41.604 1.00 49.09 176 GLU A CA 1
ATOM 1358 C C . GLU A 1 176 ? 27.718 5.889 -41.419 1.00 49.09 176 GLU A C 1
ATOM 1360 O O . GLU A 1 176 ? 27.864 6.851 -40.653 1.00 49.09 176 GLU A O 1
ATOM 1365 N N . PRO A 1 177 ? 28.767 5.360 -42.075 1.00 40.56 177 PRO A N 1
ATOM 1366 C CA . PRO A 1 177 ? 30.120 5.855 -41.887 1.00 40.56 177 PRO A CA 1
ATOM 1367 C C . PRO A 1 177 ? 30.198 7.322 -42.309 1.00 40.56 177 PRO A C 1
ATOM 1369 O O . PRO A 1 177 ? 30.011 7.671 -43.476 1.00 40.56 177 PRO A O 1
ATOM 1372 N N . VAL A 1 178 ? 30.518 8.191 -41.351 1.00 38.94 178 VAL A N 1
ATOM 1373 C CA . VAL A 1 178 ? 30.860 9.584 -41.630 1.00 38.94 178 VAL A CA 1
ATOM 1374 C C . VAL A 1 178 ? 32.157 9.584 -42.436 1.00 38.94 178 VAL A C 1
ATOM 1376 O O . VAL A 1 178 ? 33.237 9.327 -41.904 1.00 38.94 178 VAL A O 1
ATOM 1379 N N . THR A 1 179 ? 32.074 9.865 -43.736 1.00 35.75 179 THR A N 1
ATOM 1380 C CA . THR A 1 179 ? 33.258 10.172 -44.543 1.00 35.75 179 THR A CA 1
ATOM 1381 C C . THR A 1 179 ? 33.861 11.476 -44.029 1.00 35.75 179 THR A C 1
ATOM 1383 O O . THR A 1 179 ? 33.268 12.543 -44.193 1.00 35.75 179 THR A O 1
ATOM 1386 N N . LEU A 1 180 ? 35.023 11.389 -43.382 1.00 36.03 180 LEU A N 1
ATOM 1387 C CA . LEU A 1 180 ? 35.804 12.555 -42.969 1.00 36.03 180 LEU A CA 1
ATOM 1388 C C . LEU A 1 180 ? 36.219 13.361 -44.215 1.00 36.03 180 LEU A C 1
ATOM 1390 O O . LEU A 1 180 ? 36.736 12.758 -45.159 1.00 36.03 180 LEU A O 1
ATOM 1394 N N . PRO A 1 181 ? 36.039 14.695 -44.253 1.00 34.94 181 PRO A N 1
ATOM 1395 C CA . PRO A 1 181 ? 36.643 15.504 -45.303 1.00 34.94 181 PRO A CA 1
ATOM 1396 C C . PRO A 1 181 ? 38.169 15.504 -45.134 1.00 34.94 181 PRO A C 1
ATOM 1398 O O . PRO A 1 181 ? 38.682 15.582 -44.015 1.00 34.94 181 PRO A O 1
ATOM 1401 N N . GLU A 1 182 ? 38.886 15.389 -46.253 1.00 36.22 182 GLU A N 1
ATOM 1402 C CA . GLU A 1 182 ? 40.348 15.341 -46.286 1.00 36.22 182 GLU A CA 1
ATOM 1403 C C . GLU A 1 182 ? 40.990 16.537 -45.568 1.00 36.22 182 GLU A C 1
ATOM 1405 O O . GLU A 1 182 ? 40.587 17.693 -45.708 1.00 36.22 182 GLU A O 1
ATOM 1410 N N . THR A 1 183 ? 42.035 16.238 -44.799 1.00 39.19 183 THR A N 1
ATOM 1411 C CA . THR A 1 183 ? 42.864 17.203 -44.082 1.00 39.19 183 THR A CA 1
ATOM 1412 C C . THR A 1 183 ? 43.610 18.119 -45.049 1.00 39.19 183 THR A C 1
ATOM 1414 O O . THR A 1 183 ? 44.462 17.653 -45.805 1.00 39.19 183 THR A O 1
ATOM 1417 N N . GLY A 1 184 ? 43.377 19.429 -44.963 1.00 34.97 184 GLY A N 1
ATOM 1418 C CA . GLY A 1 184 ? 44.165 20.401 -45.713 1.00 34.97 184 GLY A CA 1
ATOM 1419 C C . GLY A 1 184 ? 43.880 21.849 -45.336 1.00 34.97 184 GLY A C 1
ATOM 1420 O O . GLY A 1 184 ? 43.078 22.500 -45.992 1.00 34.97 184 GLY A O 1
ATOM 1421 N N . THR A 1 185 ? 44.558 22.344 -44.296 1.00 34.34 185 THR A N 1
ATOM 1422 C CA . THR A 1 185 ? 45.308 23.623 -44.202 1.00 34.34 185 THR A CA 1
ATOM 1423 C C . THR A 1 185 ? 45.353 24.150 -42.762 1.00 34.34 185 THR A C 1
ATOM 1425 O O . THR A 1 185 ? 44.406 24.047 -41.990 1.00 34.34 185 THR A O 1
ATOM 1428 N N . THR A 1 186 ? 46.534 24.635 -42.388 1.00 37.53 186 THR A N 1
ATOM 1429 C CA . THR A 1 186 ? 46.960 25.106 -41.061 1.00 37.53 186 THR A CA 1
ATOM 1430 C C . THR A 1 186 ? 46.188 26.344 -40.576 1.00 37.53 186 THR A C 1
ATOM 1432 O O . THR A 1 186 ? 45.996 27.248 -41.391 1.00 37.53 186 THR A O 1
ATOM 1435 N N . PRO A 1 187 ? 45.835 26.477 -39.279 1.00 34.59 187 PRO A N 1
ATOM 1436 C CA . PRO A 1 187 ? 45.231 27.705 -38.762 1.00 34.59 187 PRO A CA 1
ATOM 1437 C C . PRO A 1 187 ? 46.259 28.823 -38.547 1.00 34.59 187 PRO A C 1
ATOM 1439 O O . PRO A 1 187 ? 47.328 28.607 -37.974 1.00 34.59 187 PRO A O 1
ATOM 1442 N N . ASP A 1 188 ? 45.883 30.019 -38.992 1.00 31.17 188 ASP A N 1
ATOM 1443 C CA . ASP A 1 188 ? 46.577 31.289 -38.789 1.00 31.17 188 ASP A CA 1
ATOM 1444 C C . ASP A 1 188 ? 46.495 31.761 -37.322 1.00 31.17 188 ASP A C 1
ATOM 1446 O O . ASP A 1 188 ? 45.547 31.458 -36.593 1.00 31.17 188 ASP A O 1
ATOM 1450 N N . SER A 1 189 ? 47.511 32.507 -36.888 1.00 42.81 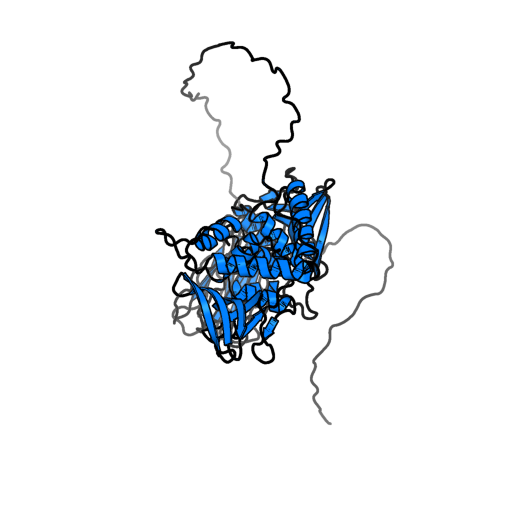189 SER A N 1
ATOM 1451 C CA . SER A 1 189 ? 47.665 33.028 -35.528 1.00 42.81 189 SER A CA 1
ATOM 1452 C C . SER A 1 189 ? 46.885 34.333 -35.356 1.00 42.81 189 SER A C 1
ATOM 1454 O O . SER A 1 189 ? 47.343 35.394 -35.769 1.00 42.81 189 SER A O 1
ATOM 1456 N N . GLY A 1 190 ? 45.729 34.275 -34.691 1.00 30.23 190 GLY A N 1
ATOM 1457 C CA . GLY A 1 190 ? 44.935 35.453 -34.330 1.00 30.23 190 GLY A CA 1
ATOM 1458 C C . GLY A 1 190 ? 44.392 35.348 -32.908 1.00 30.23 190 GLY A C 1
ATOM 1459 O O . GLY A 1 190 ? 43.573 34.482 -32.615 1.00 30.23 190 GLY A O 1
ATOM 1460 N N . ALA A 1 191 ? 44.867 36.218 -32.016 1.00 33.59 191 ALA A N 1
ATOM 1461 C CA . ALA A 1 191 ? 44.458 36.282 -30.615 1.00 33.59 191 ALA A CA 1
ATOM 1462 C C . ALA A 1 191 ? 43.002 36.760 -30.461 1.00 33.59 191 ALA A C 1
ATOM 1464 O O . ALA A 1 191 ? 42.604 37.752 -31.072 1.00 33.59 191 ALA A O 1
ATOM 1465 N N . VAL A 1 192 ? 42.234 36.098 -29.591 1.00 30.22 192 VAL A N 1
ATOM 1466 C CA . VAL A 1 192 ? 40.894 36.535 -29.166 1.00 30.22 192 VAL A CA 1
ATOM 1467 C C . VAL A 1 192 ? 40.963 36.995 -27.709 1.00 30.22 192 VAL A C 1
ATOM 1469 O O . VAL A 1 192 ? 41.434 36.268 -26.837 1.00 30.22 192 VAL A O 1
ATOM 1472 N N . ILE A 1 193 ? 40.523 38.232 -27.478 1.00 31.89 193 ILE A N 1
ATOM 1473 C CA . ILE A 1 193 ? 40.499 38.939 -26.191 1.00 31.89 193 ILE A CA 1
ATOM 1474 C C . ILE A 1 193 ? 39.262 38.520 -25.379 1.00 31.89 193 ILE A C 1
ATOM 1476 O O . ILE A 1 193 ? 38.155 38.487 -25.913 1.00 31.89 193 ILE A O 1
ATOM 1480 N N . LEU A 1 194 ? 39.448 38.264 -24.080 1.00 31.02 194 LEU A N 1
ATOM 1481 C CA . LEU A 1 194 ? 38.381 38.145 -23.076 1.00 31.02 194 LEU A CA 1
ATOM 1482 C C . LEU A 1 194 ? 38.172 39.508 -22.385 1.00 31.02 194 LEU A C 1
ATOM 1484 O O . LEU A 1 194 ? 39.172 40.145 -22.051 1.00 31.02 194 LEU A O 1
ATOM 1488 N N . PRO A 1 195 ? 36.934 39.972 -22.125 1.00 31.52 195 PRO A N 1
ATOM 1489 C CA . PRO A 1 195 ? 36.725 41.151 -21.294 1.00 31.52 195 PRO A CA 1
ATOM 1490 C C . PRO A 1 195 ? 36.800 40.804 -19.798 1.00 31.52 195 PRO A C 1
ATOM 1492 O O . PRO A 1 195 ? 36.161 39.865 -19.323 1.00 31.52 195 PRO A O 1
ATOM 1495 N N . GLU A 1 196 ? 37.587 41.598 -19.073 1.00 39.72 196 GLU A N 1
ATOM 1496 C CA . GLU A 1 196 ? 37.746 41.597 -17.617 1.00 39.72 196 GLU A CA 1
ATOM 1497 C C . GLU A 1 196 ? 36.548 42.240 -16.897 1.00 39.72 196 GLU A C 1
ATOM 1499 O O . GLU A 1 196 ? 35.959 43.180 -17.423 1.00 39.72 196 GLU A O 1
ATOM 1504 N N . THR A 1 197 ? 36.283 41.840 -15.647 1.00 29.84 197 THR A N 1
ATOM 1505 C CA . THR A 1 197 ? 36.325 42.767 -14.496 1.00 29.84 197 THR A CA 1
ATOM 1506 C C . THR A 1 197 ? 36.500 42.001 -13.183 1.00 29.84 197 THR A C 1
ATOM 1508 O O . THR A 1 197 ? 35.695 41.152 -12.806 1.00 29.84 197 THR A O 1
ATOM 1511 N N . GLY A 1 198 ? 37.567 42.339 -12.460 1.00 30.61 198 GLY A N 1
ATOM 1512 C CA . GLY A 1 198 ? 37.734 42.060 -11.041 1.00 30.61 198 GLY A CA 1
ATOM 1513 C C . GLY A 1 198 ? 37.939 43.372 -10.289 1.00 30.61 198 GLY A C 1
ATOM 1514 O O . GLY A 1 198 ? 38.602 44.273 -10.794 1.00 30.61 198 GLY A O 1
ATOM 1515 N N . THR A 1 199 ? 37.407 43.453 -9.072 1.00 30.38 199 THR A N 1
ATOM 1516 C CA . THR A 1 199 ? 37.891 44.357 -8.019 1.00 30.38 199 THR A CA 1
ATOM 1517 C C . THR A 1 199 ? 37.715 43.674 -6.660 1.00 30.38 199 THR A C 1
ATOM 1519 O O . THR A 1 199 ? 36.597 43.505 -6.184 1.00 30.38 199 THR A O 1
ATOM 1522 N N . THR A 1 200 ? 38.828 43.285 -6.040 1.00 35.16 200 THR A N 1
ATOM 1523 C CA . THR A 1 200 ? 39.033 43.252 -4.572 1.00 35.16 200 THR A CA 1
ATOM 1524 C C . THR A 1 200 ? 39.363 44.689 -4.095 1.00 35.16 200 THR A C 1
ATOM 1526 O O . THR A 1 200 ? 39.695 45.479 -4.986 1.00 35.16 200 THR A O 1
ATOM 1529 N N . PRO A 1 201 ? 39.380 45.084 -2.791 1.00 39.69 201 PRO A N 1
ATOM 1530 C CA . PRO A 1 201 ? 39.676 44.261 -1.595 1.00 39.69 201 PRO A CA 1
ATOM 1531 C C . PRO A 1 201 ? 38.935 44.643 -0.279 1.00 39.69 201 PRO A C 1
ATOM 1533 O O . PRO A 1 201 ? 38.312 45.693 -0.208 1.00 39.69 201 PRO A O 1
ATOM 1536 N N . ASP A 1 202 ? 39.062 43.837 0.789 1.00 26.55 202 ASP A N 1
ATOM 1537 C CA . ASP A 1 202 ? 39.760 44.297 2.010 1.00 26.55 202 ASP A CA 1
ATOM 1538 C C . ASP A 1 202 ? 40.110 43.151 2.984 1.00 26.55 202 ASP A C 1
ATOM 1540 O O . ASP A 1 202 ? 39.368 42.180 3.138 1.00 26.55 202 ASP A O 1
ATOM 1544 N N . SER A 1 203 ? 41.258 43.303 3.644 1.00 43.16 203 SER A N 1
ATOM 1545 C CA . SER A 1 203 ? 41.771 42.462 4.727 1.00 43.16 203 SER A CA 1
ATOM 1546 C C . SER A 1 203 ? 41.293 43.014 6.069 1.00 43.16 203 SER A C 1
ATOM 1548 O O . SER A 1 203 ? 41.696 44.103 6.467 1.00 43.16 203 SER A O 1
ATOM 1550 N N . GLY A 1 204 ? 40.509 42.235 6.816 1.00 28.66 204 GLY A N 1
ATOM 1551 C CA . GLY A 1 204 ? 40.118 42.559 8.189 1.00 28.66 204 GLY A CA 1
ATOM 1552 C C . GLY A 1 204 ? 40.245 41.344 9.102 1.00 28.66 204 GLY A C 1
ATOM 1553 O O . GLY A 1 204 ? 39.492 40.384 8.975 1.00 28.66 204 GLY A O 1
ATOM 1554 N N . VAL A 1 205 ? 41.203 41.385 10.028 1.00 39.66 205 VAL A N 1
ATOM 1555 C CA . VAL A 1 205 ? 41.324 40.435 11.143 1.00 39.66 205 VAL A CA 1
ATOM 1556 C C . VAL A 1 205 ? 40.295 40.805 12.210 1.00 39.66 205 VAL A C 1
ATOM 1558 O O . VAL A 1 205 ? 40.351 41.920 12.722 1.00 39.66 205 VAL A O 1
ATOM 1561 N N . VAL A 1 206 ? 39.414 39.875 12.599 1.00 27.67 206 VAL A N 1
ATOM 1562 C CA . VAL A 1 206 ? 38.647 39.951 13.857 1.00 27.67 206 VAL A CA 1
ATOM 1563 C C . VAL A 1 206 ? 38.570 38.563 14.506 1.00 27.67 206 VAL A C 1
ATOM 1565 O O . VAL A 1 206 ? 38.389 37.543 13.849 1.00 27.67 206 VAL A O 1
ATOM 1568 N N . THR A 1 207 ? 38.800 38.571 15.812 1.00 30.92 207 THR A N 1
ATOM 1569 C CA . THR A 1 207 ? 39.131 37.496 16.753 1.00 30.92 207 THR A CA 1
ATOM 1570 C C . THR A 1 207 ? 38.007 36.502 17.069 1.00 30.92 207 THR A C 1
ATOM 1572 O O . THR A 1 207 ? 36.838 36.873 17.141 1.00 30.92 207 THR A O 1
ATOM 1575 N N . LEU A 1 208 ? 38.403 35.257 17.367 1.00 31.83 208 LEU A N 1
ATOM 1576 C CA . LEU A 1 208 ? 37.578 34.199 17.968 1.00 31.83 208 LEU A CA 1
ATOM 1577 C C . LEU A 1 208 ? 37.114 34.591 19.385 1.00 31.83 208 LEU A C 1
ATOM 1579 O O . LEU A 1 208 ? 37.953 35.063 20.156 1.00 31.83 208 LEU A O 1
ATOM 1583 N N . PRO A 1 209 ? 35.855 34.337 19.788 1.00 31.77 209 PRO A N 1
ATOM 1584 C CA . PRO A 1 209 ? 35.522 34.257 21.198 1.00 31.77 209 PRO A CA 1
ATOM 1585 C C . PRO A 1 209 ? 35.808 32.849 21.735 1.00 31.77 209 PRO A C 1
ATOM 1587 O O . PRO A 1 209 ? 35.520 31.831 21.105 1.00 31.77 209 PRO A O 1
ATOM 1590 N N . GLU A 1 210 ? 36.406 32.837 22.919 1.00 32.91 210 GLU A N 1
ATOM 1591 C CA . GLU A 1 210 ? 36.774 31.673 23.710 1.00 32.91 210 GLU A CA 1
ATOM 1592 C C . GLU A 1 210 ? 35.559 30.790 24.037 1.00 32.91 210 GLU A C 1
ATOM 1594 O O . GLU A 1 210 ? 34.526 31.261 24.514 1.00 32.91 210 GLU A O 1
ATOM 1599 N N . THR A 1 211 ? 35.704 29.481 23.834 1.00 29.39 211 THR A N 1
ATOM 1600 C CA . THR A 1 211 ? 34.797 28.466 24.375 1.00 29.39 211 THR A CA 1
ATOM 1601 C C . THR A 1 211 ? 35.106 28.255 25.855 1.00 29.39 211 THR A C 1
ATOM 1603 O O . THR A 1 211 ? 36.086 27.594 26.204 1.00 29.39 211 THR A O 1
ATOM 1606 N N . GLY A 1 212 ? 34.259 28.814 26.718 1.00 29.84 212 GLY A N 1
ATOM 1607 C CA . GLY A 1 212 ? 34.259 28.597 28.159 1.00 29.84 212 GLY A CA 1
ATOM 1608 C C . GLY A 1 212 ? 32.987 27.887 28.625 1.00 29.84 212 GLY A C 1
ATOM 1609 O O . GLY A 1 212 ? 31.883 28.376 28.415 1.00 29.84 212 GLY A O 1
ATOM 1610 N N . THR A 1 213 ? 33.197 26.780 29.338 1.00 31.61 213 THR A N 1
ATOM 1611 C CA . THR A 1 213 ? 32.298 26.086 30.283 1.00 31.61 213 THR A CA 1
ATOM 1612 C C . THR A 1 213 ? 31.106 25.278 29.745 1.00 31.61 213 THR A C 1
ATOM 1614 O O . THR A 1 213 ? 30.195 25.770 29.092 1.00 31.61 213 THR A O 1
ATOM 1617 N N . THR A 1 214 ? 31.137 23.992 30.101 1.00 32.25 214 THR A N 1
ATOM 1618 C CA . THR A 1 214 ? 30.091 22.968 29.979 1.00 32.25 214 THR A CA 1
ATOM 1619 C C . THR A 1 214 ? 28.859 23.300 30.830 1.00 32.25 214 THR A C 1
ATOM 1621 O O . THR A 1 214 ? 29.041 23.615 32.010 1.00 32.25 214 THR A O 1
ATOM 1624 N N . PRO A 1 215 ? 27.623 23.136 30.324 1.00 30.77 215 PRO A N 1
ATOM 1625 C CA . PRO A 1 215 ? 26.442 23.081 31.175 1.00 30.77 215 PRO A CA 1
ATOM 1626 C C . PRO A 1 215 ? 26.221 21.681 31.760 1.00 30.77 215 PRO A C 1
ATOM 1628 O O . PRO A 1 215 ? 26.437 20.659 31.111 1.00 30.77 215 PRO A O 1
ATOM 1631 N N . ASP A 1 216 ? 25.795 21.710 33.013 1.00 26.92 216 ASP A N 1
ATOM 1632 C CA . ASP A 1 216 ? 25.540 20.629 33.956 1.00 26.92 216 ASP A CA 1
ATOM 1633 C C . ASP A 1 216 ? 24.483 19.608 33.484 1.00 26.92 216 ASP A C 1
ATOM 1635 O O . ASP A 1 216 ? 23.515 19.955 32.803 1.00 26.92 216 ASP A O 1
ATOM 1639 N N . SER A 1 217 ? 24.643 18.347 33.897 1.00 37.19 217 SER A N 1
ATOM 1640 C CA . SER A 1 217 ? 23.649 17.280 33.707 1.00 37.19 217 SER A CA 1
ATOM 1641 C C . SER A 1 217 ? 22.533 17.424 34.742 1.00 37.19 217 SER A C 1
ATOM 1643 O O . SER A 1 217 ? 22.536 16.763 35.778 1.00 37.19 217 SER A O 1
ATOM 1645 N N . GLY A 1 218 ? 21.573 18.306 34.467 1.00 26.14 218 GLY A N 1
ATOM 1646 C CA . GLY A 1 218 ? 20.352 18.462 35.256 1.00 26.14 218 GLY A CA 1
ATOM 1647 C C . GLY A 1 218 ? 19.142 17.878 34.532 1.00 26.14 218 GLY A C 1
ATOM 1648 O O . GLY A 1 218 ? 18.684 18.438 33.541 1.00 26.14 218 GLY A O 1
ATOM 1649 N N . VAL A 1 219 ? 18.601 16.768 35.038 1.00 28.73 219 VAL A N 1
ATOM 1650 C CA . VAL A 1 219 ? 17.289 16.244 34.629 1.00 28.73 219 VAL A CA 1
ATOM 1651 C C . VAL A 1 219 ? 16.210 17.238 35.065 1.00 28.73 219 VAL A C 1
ATOM 1653 O O . VAL A 1 219 ? 16.059 17.522 36.252 1.00 28.73 219 VAL A O 1
ATOM 1656 N N . VAL A 1 220 ? 15.453 17.764 34.103 1.00 25.27 220 VAL A N 1
ATOM 1657 C CA . VAL A 1 220 ? 14.274 18.600 34.350 1.00 25.27 220 VAL A CA 1
ATOM 1658 C C . VAL A 1 220 ? 13.084 17.681 34.624 1.00 25.27 220 VAL A C 1
ATOM 1660 O O . VAL A 1 220 ? 12.527 17.089 33.705 1.00 25.27 220 VAL A O 1
ATOM 1663 N N . THR A 1 221 ? 12.674 17.561 35.885 1.00 26.61 221 THR A N 1
ATOM 1664 C CA . THR A 1 221 ? 11.361 17.008 36.249 1.00 26.61 221 THR A CA 1
ATOM 1665 C C . THR A 1 221 ? 10.339 18.141 36.307 1.00 26.61 221 THR A C 1
ATOM 1667 O O . THR A 1 221 ? 10.448 19.016 37.170 1.00 26.61 221 THR A O 1
ATOM 1670 N N . LEU A 1 222 ? 9.344 18.129 35.415 1.00 25.48 222 LEU A N 1
ATOM 1671 C CA . LEU A 1 222 ? 8.134 18.943 35.574 1.00 25.48 222 LEU A CA 1
ATOM 1672 C C . LEU A 1 222 ? 7.144 18.224 36.514 1.00 25.48 222 LEU A C 1
ATOM 1674 O O . LEU A 1 222 ? 7.071 16.994 36.474 1.00 25.48 222 LEU A O 1
ATOM 1678 N N . PRO A 1 223 ? 6.411 18.948 37.382 1.00 28.72 223 PRO A N 1
ATOM 1679 C CA . PRO A 1 223 ? 5.615 18.341 38.438 1.00 28.72 223 PRO A CA 1
ATOM 1680 C C . PRO A 1 223 ? 4.153 18.211 38.013 1.00 28.72 223 PRO A C 1
ATOM 1682 O O . PRO A 1 223 ? 3.516 19.233 37.797 1.00 28.72 223 PRO A O 1
ATOM 1685 N N . GLU A 1 224 ? 3.574 17.009 38.017 1.00 29.38 224 GLU A N 1
ATOM 1686 C CA . GLU A 1 224 ? 2.112 16.884 38.085 1.00 29.38 224 GLU A CA 1
ATOM 1687 C C . GLU A 1 224 ? 1.655 15.771 39.037 1.00 29.38 224 GLU A C 1
ATOM 1689 O O . GLU A 1 224 ? 1.840 14.577 38.825 1.00 29.38 224 GLU A O 1
ATOM 1694 N N . THR A 1 225 ? 1.108 16.259 40.155 1.00 26.48 225 THR A N 1
ATO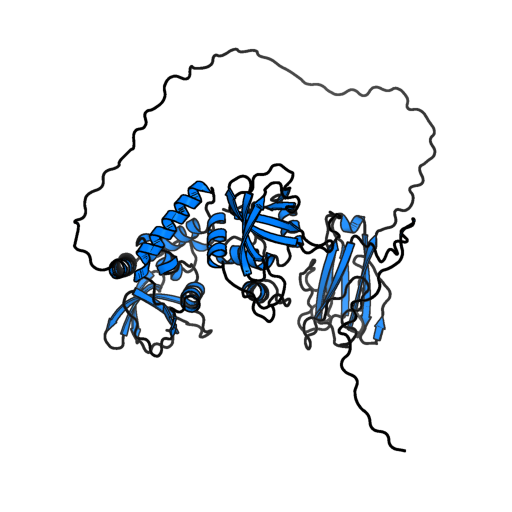M 1695 C CA . THR A 1 225 ? -0.173 15.888 40.773 1.00 26.48 225 THR A CA 1
ATOM 1696 C C . THR A 1 225 ? -0.565 14.415 40.765 1.00 26.48 225 THR A C 1
ATOM 1698 O O . THR A 1 225 ? -1.081 13.880 39.788 1.00 26.48 225 THR A O 1
ATOM 1701 N N . GLY A 1 226 ? -0.435 13.806 41.945 1.00 31.11 226 GLY A N 1
ATOM 1702 C CA . GLY A 1 226 ? -0.968 12.486 42.237 1.00 31.11 226 GLY A CA 1
ATOM 1703 C C . GLY A 1 226 ? -2.465 12.368 41.948 1.00 31.11 226 GLY A C 1
ATOM 1704 O O . GLY A 1 226 ? -3.278 13.189 42.372 1.00 31.11 226 GLY A O 1
ATOM 1705 N N . THR A 1 227 ? -2.811 11.287 41.264 1.00 28.92 227 THR A N 1
ATOM 1706 C CA . THR A 1 227 ? -4.147 10.687 41.271 1.00 28.92 227 THR A CA 1
ATOM 1707 C C . THR A 1 227 ? -4.067 9.416 42.130 1.00 28.92 227 THR A C 1
ATOM 1709 O O . THR A 1 227 ? -3.017 8.770 42.140 1.00 28.92 227 THR A O 1
ATOM 1712 N N . PRO A 1 228 ? -5.096 9.083 42.931 1.00 32.66 228 PRO A N 1
ATOM 1713 C CA . PRO A 1 228 ? -4.978 8.066 43.969 1.00 32.66 228 PRO A CA 1
ATOM 1714 C C . PRO A 1 228 ? -4.829 6.670 43.366 1.00 32.66 228 PRO A C 1
ATOM 1716 O O . PRO A 1 228 ? -5.582 6.286 42.474 1.00 32.66 228 PRO A O 1
ATOM 1719 N N . GLU A 1 229 ? -3.896 5.905 43.920 1.00 31.38 229 GLU A N 1
ATOM 1720 C CA . GLU A 1 229 ? -3.759 4.467 43.720 1.00 31.38 229 GLU A CA 1
ATOM 1721 C C . GLU A 1 229 ? -5.043 3.755 44.190 1.00 31.38 229 GLU A C 1
ATOM 1723 O O . GLU A 1 229 ? -5.428 3.844 45.360 1.00 31.38 229 GLU A O 1
ATOM 1728 N N . VAL A 1 230 ? -5.730 3.074 43.267 1.00 29.88 230 VAL A N 1
ATOM 1729 C CA . VAL A 1 230 ? -6.906 2.232 43.537 1.00 29.88 230 VAL A CA 1
ATOM 1730 C C . VAL A 1 230 ? -6.613 0.806 43.057 1.00 29.88 230 VAL A C 1
ATOM 1732 O O . VAL A 1 230 ? -5.940 0.595 42.056 1.00 29.88 230 VAL A O 1
ATOM 1735 N N . ALA A 1 231 ? -7.081 -0.159 43.849 1.00 28.53 231 ALA A N 1
ATOM 1736 C CA . ALA A 1 231 ? -6.749 -1.584 43.849 1.00 28.53 231 ALA A CA 1
ATOM 1737 C C . ALA A 1 231 ? -6.896 -2.325 42.491 1.00 28.53 231 ALA A C 1
ATOM 1739 O O . ALA A 1 231 ? -7.732 -1.950 41.672 1.00 28.53 231 ALA A O 1
ATOM 1740 N N . PRO A 1 232 ? -6.143 -3.428 42.276 1.00 35.56 232 PRO A N 1
ATOM 1741 C CA . PRO A 1 232 ? -5.920 -4.015 40.956 1.00 35.56 232 PRO A CA 1
ATOM 1742 C C . PRO A 1 232 ? -7.128 -4.818 40.458 1.00 35.56 232 PRO A C 1
ATOM 1744 O O . PRO A 1 232 ? -7.471 -5.865 41.013 1.00 35.56 232 PRO A O 1
ATOM 1747 N N . GLY A 1 233 ? -7.734 -4.351 39.365 1.00 33.19 233 GLY A N 1
ATOM 1748 C CA . GLY A 1 233 ? -8.767 -5.054 38.610 1.00 33.19 233 GLY A CA 1
ATOM 1749 C C . GLY A 1 233 ? -8.454 -5.053 37.114 1.00 33.19 233 GLY A C 1
ATOM 1750 O O . GLY A 1 233 ? -8.914 -4.178 36.404 1.00 33.19 233 GLY A O 1
ATOM 1751 N N . THR A 1 234 ? -7.700 -6.057 36.646 1.00 43.94 234 THR A N 1
ATOM 1752 C CA . THR A 1 234 ? -7.501 -6.469 35.231 1.00 43.94 234 THR A CA 1
ATOM 1753 C C . THR A 1 234 ? -7.470 -5.349 34.173 1.00 43.94 234 THR A C 1
ATOM 1755 O O . THR A 1 234 ? -8.513 -4.931 33.671 1.00 43.94 234 THR A O 1
ATOM 1758 N N . SER A 1 235 ? -6.257 -4.987 33.742 1.00 61.47 235 SER A N 1
ATOM 1759 C CA . SER A 1 235 ? -5.891 -3.981 32.720 1.00 61.47 235 SER A CA 1
ATOM 1760 C C . SER A 1 235 ? -6.762 -3.904 31.454 1.00 61.47 235 SER A C 1
ATOM 1762 O O . SER A 1 235 ? -6.841 -2.847 30.831 1.00 61.47 235 SER A O 1
ATOM 1764 N N . GLY A 1 236 ? -7.425 -4.995 31.053 1.00 68.69 236 GLY A N 1
ATOM 1765 C CA . GLY A 1 236 ? -8.314 -4.998 29.890 1.00 68.69 236 GLY A CA 1
ATOM 1766 C C . GLY A 1 236 ? -9.619 -4.225 30.086 1.00 68.69 236 GLY A C 1
ATOM 1767 O O . GLY A 1 236 ? -10.052 -3.521 29.179 1.00 68.69 236 GLY A O 1
ATOM 1768 N N . ASN A 1 237 ? -10.228 -4.275 31.272 1.00 83.06 237 ASN A N 1
ATOM 1769 C CA . ASN A 1 237 ? -11.453 -3.505 31.516 1.00 83.06 237 ASN A CA 1
ATOM 1770 C C . ASN A 1 237 ? -11.167 -1.999 31.577 1.00 83.06 237 ASN A C 1
ATOM 1772 O O . ASN A 1 237 ? -11.977 -1.204 31.113 1.00 83.06 237 ASN A O 1
ATOM 1776 N N . GLU A 1 238 ? -10.003 -1.610 32.097 1.00 89.25 238 GLU A N 1
ATOM 1777 C CA . GLU A 1 238 ? -9.574 -0.209 32.160 1.00 89.25 238 GLU A CA 1
ATOM 1778 C C . GLU A 1 238 ? -9.335 0.375 30.763 1.00 89.25 238 GLU A C 1
ATOM 1780 O O . GLU A 1 238 ? -9.813 1.470 30.478 1.00 89.25 238 GLU A O 1
ATOM 1785 N N . ALA A 1 239 ? -8.664 -0.368 29.873 1.00 92.06 239 ALA A N 1
ATOM 1786 C CA . ALA A 1 239 ? -8.448 0.057 28.490 1.00 92.06 239 ALA A CA 1
ATOM 1787 C C . ALA A 1 239 ? -9.775 0.229 27.732 1.00 92.06 239 ALA A C 1
ATOM 1789 O O . ALA A 1 239 ? -9.988 1.247 27.076 1.00 92.06 239 ALA A O 1
ATOM 1790 N N . MET A 1 240 ? -10.696 -0.730 27.872 1.00 96.44 240 MET A N 1
ATOM 1791 C CA . MET A 1 240 ? -12.032 -0.630 27.281 1.00 96.44 240 MET A CA 1
ATOM 1792 C C . MET A 1 240 ? -12.786 0.604 27.795 1.00 96.44 240 MET A C 1
ATOM 1794 O O . MET A 1 240 ? -13.304 1.390 27.000 1.00 96.44 240 MET A O 1
ATOM 1798 N N . GLU A 1 241 ? -12.809 0.824 29.112 1.00 96.44 241 GLU A N 1
ATOM 1799 C CA . GLU A 1 241 ? -13.495 1.983 29.686 1.00 96.44 241 GLU A CA 1
ATOM 1800 C C . GLU A 1 241 ? -12.843 3.300 29.263 1.00 96.44 241 GLU A C 1
ATOM 1802 O O . GLU A 1 241 ? -13.552 4.252 28.941 1.00 96.44 241 GLU A O 1
ATOM 1807 N N . ALA A 1 242 ? -11.512 3.371 29.204 1.00 95.81 242 ALA A N 1
ATOM 1808 C CA . ALA A 1 242 ? -10.802 4.551 28.720 1.00 95.81 242 ALA A CA 1
ATOM 1809 C C . ALA A 1 242 ? -11.206 4.894 27.278 1.00 95.81 242 ALA A C 1
ATOM 1811 O O . ALA A 1 242 ? -11.494 6.058 26.988 1.00 95.81 242 ALA A O 1
ATOM 1812 N N . PHE A 1 243 ? -11.317 3.889 26.401 1.00 97.81 243 PHE A N 1
ATOM 1813 C CA . PHE A 1 243 ? -11.744 4.090 25.017 1.00 97.81 243 PHE A CA 1
ATOM 1814 C C . PHE A 1 243 ? -13.153 4.670 24.922 1.00 97.81 243 PHE A C 1
ATOM 1816 O O . PHE A 1 243 ? -13.371 5.726 24.320 1.00 97.81 243 PHE A O 1
ATOM 1823 N N . VAL A 1 244 ? -14.118 3.987 25.545 1.00 98.12 244 VAL A N 1
ATOM 1824 C CA . VAL A 1 244 ? -15.529 4.366 25.452 1.00 98.12 244 VAL A CA 1
ATOM 1825 C C . VAL A 1 244 ? -15.757 5.715 26.134 1.00 98.12 244 VAL A C 1
ATOM 1827 O O . VAL A 1 244 ? -16.465 6.562 25.595 1.00 98.12 244 VAL A O 1
ATOM 1830 N N . ASN A 1 245 ? -15.111 5.979 27.274 1.00 96.81 245 ASN A N 1
ATOM 1831 C CA . ASN A 1 245 ? -15.219 7.269 27.957 1.00 96.81 245 ASN A CA 1
ATOM 1832 C C . ASN A 1 245 ? -14.572 8.401 27.155 1.00 96.81 245 ASN A C 1
ATOM 1834 O O . ASN A 1 245 ? -15.108 9.515 27.141 1.00 96.81 245 ASN A O 1
ATOM 1838 N N . LYS A 1 246 ? -13.481 8.133 26.424 1.00 98.06 246 LYS A N 1
ATOM 1839 C CA . LYS A 1 246 ? -12.925 9.118 25.494 1.00 98.06 246 LYS A CA 1
ATOM 1840 C C . LYS A 1 246 ? -13.918 9.422 24.376 1.00 98.06 246 LYS A C 1
ATOM 1842 O O . LYS A 1 246 ? -14.161 10.602 24.135 1.00 98.06 246 LYS A O 1
ATOM 1847 N N . ALA A 1 247 ? -14.559 8.422 23.772 1.00 98.00 247 ALA A N 1
ATOM 1848 C CA . ALA A 1 247 ? -15.608 8.640 22.772 1.00 98.00 247 ALA A CA 1
ATOM 1849 C C . ALA A 1 247 ? -16.796 9.447 23.334 1.00 98.00 247 ALA A C 1
ATOM 1851 O O . ALA A 1 247 ? -17.231 10.423 22.724 1.00 98.00 247 ALA A O 1
ATOM 1852 N N . VAL A 1 248 ? -17.264 9.123 24.545 1.00 98.00 248 VAL A N 1
ATOM 1853 C CA . VAL A 1 248 ? -18.334 9.870 25.232 1.00 98.00 248 VAL A CA 1
ATOM 1854 C C . VAL A 1 248 ? -17.943 11.332 25.472 1.00 98.00 248 VAL A C 1
ATOM 1856 O O . VAL A 1 248 ? -18.772 12.222 25.274 1.00 98.00 248 VAL A O 1
ATOM 1859 N N . SER A 1 249 ? -16.688 11.605 25.849 1.00 97.56 249 SER A N 1
ATOM 1860 C CA . SER A 1 249 ? -16.194 12.972 26.094 1.00 97.56 249 SER A CA 1
ATOM 1861 C C . SER A 1 249 ? -16.258 13.878 24.861 1.00 97.56 249 SER A C 1
ATOM 1863 O O . SER A 1 249 ? -16.248 15.099 24.992 1.00 97.56 249 SER A O 1
ATOM 1865 N N . GLN A 1 250 ? -16.316 13.285 23.668 1.00 97.94 250 GLN A N 1
ATOM 1866 C CA . GLN A 1 250 ? -16.354 13.995 22.395 1.00 97.94 250 GLN A CA 1
ATOM 1867 C C . GLN A 1 250 ? -17.772 14.277 21.900 1.00 97.94 250 GLN A C 1
ATOM 1869 O O . GLN A 1 250 ? -17.932 14.879 20.842 1.00 97.94 250 GLN A O 1
ATOM 1874 N N . LYS A 1 251 ? -18.816 13.871 22.630 1.00 97.06 251 LYS A N 1
ATOM 1875 C CA . LYS A 1 251 ? -20.197 14.109 22.205 1.00 97.06 251 LYS A CA 1
ATOM 1876 C C . LYS A 1 251 ? -20.449 15.596 21.910 1.00 97.06 251 LYS A C 1
ATOM 1878 O O . LYS A 1 251 ? -20.158 16.464 22.730 1.00 97.06 251 LYS A O 1
ATOM 1883 N N . GLY A 1 252 ? -21.046 15.868 20.751 1.00 95.75 252 GLY A N 1
ATOM 1884 C CA . GLY A 1 252 ? -21.382 17.206 20.268 1.00 95.75 252 GLY A CA 1
ATOM 1885 C C . GLY A 1 252 ? -20.258 17.920 19.513 1.00 95.75 252 GLY A C 1
ATOM 1886 O O . GLY A 1 252 ? -20.496 19.010 18.998 1.00 95.75 252 GLY A O 1
ATOM 1887 N N . GLN A 1 253 ? -19.059 17.334 19.413 1.00 97.31 253 GLN A N 1
ATOM 1888 C CA . GLN A 1 253 ? -17.993 17.882 18.570 1.00 97.31 253 GLN A CA 1
ATOM 1889 C C . GLN A 1 253 ? -18.368 17.787 17.083 1.00 97.31 253 GLN A C 1
ATOM 1891 O O . GLN A 1 253 ? -19.044 16.847 16.663 1.00 97.31 253 GLN A O 1
ATOM 1896 N N . THR A 1 254 ? -17.933 18.772 16.298 1.00 97.00 254 THR A N 1
ATOM 1897 C CA . THR A 1 254 ? -18.217 18.929 14.861 1.00 97.00 254 THR A CA 1
ATOM 1898 C C . THR A 1 254 ? -17.039 19.620 14.166 1.00 97.00 254 THR A C 1
ATOM 1900 O O . THR A 1 254 ? -16.012 19.887 14.799 1.00 97.00 254 THR A O 1
ATOM 1903 N N . ARG A 1 255 ? -17.161 19.894 12.866 1.00 93.19 255 ARG A N 1
ATOM 1904 C CA . ARG A 1 255 ? -16.152 20.618 12.092 1.00 93.19 255 ARG A CA 1
ATOM 1905 C C . ARG A 1 255 ? -15.968 22.053 12.591 1.00 93.19 255 ARG A C 1
ATOM 1907 O O . ARG A 1 255 ? -16.904 22.694 13.067 1.00 93.19 255 ARG A O 1
ATOM 1914 N N . ASN A 1 256 ? -14.751 22.571 12.452 1.00 92.50 256 ASN A N 1
ATOM 1915 C CA . ASN A 1 256 ? -14.460 23.991 12.631 1.00 92.50 256 ASN A CA 1
ATOM 1916 C C . ASN A 1 256 ? -14.930 24.818 11.413 1.00 92.50 256 ASN A C 1
ATOM 1918 O O . ASN A 1 256 ? -15.519 24.291 10.468 1.00 92.50 256 ASN A O 1
ATOM 1922 N N . ALA A 1 257 ? -14.674 26.130 11.435 1.00 90.81 257 ALA A N 1
ATOM 1923 C CA . ALA A 1 257 ? -15.088 27.046 10.369 1.00 90.81 257 ALA A CA 1
ATOM 1924 C C . ALA A 1 257 ? -14.423 26.735 9.015 1.00 90.81 257 ALA A C 1
ATOM 1926 O O . ALA A 1 257 ? -14.994 27.024 7.965 1.00 90.81 257 ALA A O 1
ATOM 1927 N N . GLU A 1 258 ? -13.238 26.129 9.042 1.00 89.94 258 GLU A N 1
ATOM 1928 C CA . GLU A 1 258 ? -12.481 25.692 7.872 1.00 89.94 258 GLU A CA 1
ATOM 1929 C C . GLU A 1 258 ? -12.977 24.350 7.307 1.00 89.94 258 GLU A C 1
ATOM 1931 O O . GLU A 1 258 ? -12.498 23.915 6.263 1.00 89.94 258 GLU A O 1
ATOM 1936 N N . GLY A 1 259 ? -13.942 23.696 7.965 1.00 90.44 259 GLY A N 1
ATOM 1937 C CA . GLY A 1 259 ? -14.450 22.382 7.574 1.00 90.44 259 GLY A CA 1
ATOM 1938 C C . GLY A 1 259 ? -13.597 21.212 8.071 1.00 90.44 259 GLY A C 1
ATOM 1939 O O . GLY A 1 259 ? -13.886 20.065 7.726 1.00 90.44 259 GLY A O 1
ATOM 1940 N N . ASN A 1 260 ? -12.586 21.457 8.904 1.00 93.69 260 ASN A N 1
ATOM 1941 C CA . ASN A 1 260 ? -11.726 20.416 9.458 1.00 93.69 260 ASN A CA 1
ATOM 1942 C C . ASN A 1 260 ? -12.287 19.862 10.768 1.00 93.69 260 ASN A C 1
ATOM 1944 O O . ASN A 1 260 ? -13.039 20.530 11.474 1.00 93.69 260 ASN A O 1
ATOM 1948 N N . THR A 1 261 ? -11.848 18.666 11.154 1.00 96.25 261 THR A N 1
ATOM 1949 C CA . THR A 1 261 ? -12.064 18.137 12.512 1.00 96.25 261 THR A CA 1
ATOM 1950 C C . THR A 1 261 ? -10.738 17.921 13.223 1.00 96.25 261 THR A C 1
ATOM 1952 O O . THR A 1 261 ? -9.736 17.637 12.572 1.00 96.25 261 THR A O 1
ATOM 1955 N N . VAL A 1 262 ? -10.732 17.960 14.560 1.00 95.75 262 VAL A N 1
ATOM 1956 C CA . VAL A 1 262 ? -9.538 17.596 15.350 1.00 95.75 262 VAL A CA 1
ATOM 1957 C C . VAL A 1 262 ? -9.055 16.175 15.028 1.00 95.75 262 VAL A C 1
ATOM 1959 O O . VAL A 1 262 ? -7.856 15.919 15.005 1.00 95.75 262 VAL A O 1
ATOM 1962 N N . TYR A 1 263 ? -9.982 15.269 14.695 1.00 96.44 263 TYR A N 1
ATOM 1963 C CA . TYR A 1 263 ? -9.693 13.888 14.301 1.00 96.44 263 TYR A CA 1
ATOM 1964 C C . TYR A 1 263 ? -9.021 13.819 12.925 1.00 96.44 263 TYR A C 1
ATOM 1966 O O . TYR A 1 263 ? -8.019 13.128 12.759 1.00 96.44 263 TYR A O 1
ATOM 1974 N N . GLY A 1 264 ? -9.551 14.562 11.948 1.00 87.31 264 GLY A N 1
ATOM 1975 C CA . GLY A 1 264 ? -8.995 14.660 10.600 1.00 87.31 264 GLY A CA 1
ATOM 1976 C C . GLY A 1 264 ? -7.650 15.382 10.571 1.00 87.31 264 GLY A C 1
ATOM 1977 O O . GLY A 1 264 ? -6.744 14.956 9.864 1.00 87.31 264 GLY A O 1
ATOM 1978 N N . GLU A 1 265 ? -7.470 16.437 11.370 1.00 91.06 265 GLU A N 1
ATOM 1979 C CA . GLU A 1 265 ? -6.188 17.137 11.508 1.00 91.06 265 GLU A CA 1
ATOM 1980 C C . GLU A 1 265 ? -5.125 16.265 12.167 1.00 91.06 265 GLU A C 1
ATOM 1982 O O . GLU A 1 265 ? -4.002 16.191 11.662 1.00 91.06 265 GLU A O 1
ATOM 1987 N N . TRP A 1 266 ? -5.488 15.562 13.242 1.00 92.56 266 TRP A N 1
ATOM 1988 C CA . TRP A 1 266 ? -4.608 14.590 13.878 1.00 92.56 266 TRP A CA 1
ATOM 1989 C C . TRP A 1 266 ? -4.217 13.474 12.909 1.00 92.56 266 TRP A C 1
ATOM 1991 O O . TRP A 1 266 ? -3.032 13.170 12.780 1.00 92.56 266 TRP A O 1
ATOM 2001 N N . TRP A 1 267 ? -5.178 12.905 12.175 1.00 81.94 267 TRP A N 1
ATOM 2002 C CA . TRP A 1 267 ? -4.882 11.858 11.201 1.00 81.94 267 TRP A CA 1
ATOM 2003 C C . TRP A 1 267 ? -4.012 12.383 10.059 1.00 81.94 267 TRP A C 1
ATOM 2005 O O . TRP A 1 267 ? -3.007 11.766 9.726 1.00 81.94 267 TRP A O 1
ATOM 2015 N N . ALA A 1 268 ? -4.333 13.551 9.499 1.00 72.94 268 ALA A N 1
ATOM 2016 C CA . ALA A 1 268 ? -3.557 14.188 8.440 1.00 72.94 268 ALA A CA 1
ATOM 2017 C C . ALA A 1 268 ? -2.098 14.423 8.846 1.00 72.94 268 ALA A C 1
ATOM 2019 O O . ALA A 1 268 ? -1.196 14.177 8.046 1.00 72.94 268 ALA A O 1
ATOM 2020 N N . ALA A 1 269 ? -1.866 14.869 10.085 1.00 73.31 269 ALA A N 1
ATOM 2021 C CA . ALA A 1 269 ? -0.528 15.007 10.649 1.00 73.31 269 ALA A CA 1
ATOM 2022 C C . ALA A 1 269 ? 0.142 13.639 10.839 1.00 73.31 269 ALA A C 1
ATOM 2024 O O . ALA A 1 269 ? 1.281 13.457 10.415 1.00 73.31 269 ALA A O 1
ATOM 2025 N N . ARG A 1 270 ? -0.585 12.656 11.393 1.00 74.38 270 ARG A N 1
ATOM 2026 C CA . ARG A 1 270 ? -0.108 11.277 11.569 1.00 74.38 270 ARG A CA 1
ATOM 2027 C C . ARG A 1 270 ? 0.339 10.660 10.248 1.00 74.38 270 ARG A C 1
ATOM 2029 O O . ARG A 1 270 ? 1.347 9.958 10.235 1.00 74.38 270 ARG A O 1
ATOM 2036 N N . VAL A 1 271 ? -0.394 10.908 9.156 1.00 60.66 271 VAL A N 1
ATOM 2037 C CA . VAL A 1 271 ? -0.119 10.304 7.847 1.00 60.66 271 VAL A CA 1
ATOM 2038 C C . VAL A 1 271 ? 0.673 11.177 6.869 1.00 60.66 271 VAL A C 1
ATOM 2040 O O . VAL A 1 271 ? 1.084 10.688 5.817 1.00 60.66 271 VAL A O 1
ATOM 2043 N N . GLY A 1 272 ? 0.939 12.443 7.190 1.00 56.69 272 GLY A N 1
ATOM 2044 C CA . GLY A 1 272 ? 1.619 13.376 6.282 1.00 56.69 272 GLY A CA 1
ATOM 2045 C C . GLY A 1 272 ? 0.807 13.698 5.018 1.00 56.69 272 GLY A C 1
ATOM 2046 O O . GLY A 1 272 ? 1.376 13.900 3.943 1.00 56.69 272 GLY A O 1
ATOM 2047 N N . ASN A 1 273 ? -0.527 13.695 5.119 1.00 62.47 273 ASN A N 1
ATOM 2048 C CA . ASN A 1 273 ? -1.435 13.958 4.000 1.00 62.47 273 ASN A CA 1
ATOM 2049 C C . ASN A 1 273 ? -2.582 14.879 4.436 1.00 62.47 273 ASN A C 1
ATOM 2051 O O . ASN A 1 273 ? -3.478 14.484 5.182 1.00 62.47 273 ASN A O 1
ATOM 2055 N N . SER A 1 274 ? -2.568 16.118 3.942 1.00 76.62 274 SER A N 1
ATOM 2056 C CA . SER A 1 274 ? -3.546 17.149 4.298 1.00 76.62 274 SER A CA 1
ATOM 2057 C C . SER A 1 274 ? -4.966 16.871 3.804 1.00 76.62 274 SER A C 1
ATOM 2059 O O . SER A 1 274 ? -5.889 17.460 4.358 1.00 76.62 274 SER A O 1
ATOM 2061 N N . ALA A 1 275 ? -5.165 15.968 2.837 1.00 74.50 275 ALA A N 1
ATOM 2062 C CA . ALA A 1 275 ? -6.490 15.619 2.316 1.00 74.50 275 ALA A CA 1
ATOM 2063 C C . ALA A 1 275 ? -7.405 14.950 3.360 1.00 74.50 275 ALA A C 1
ATOM 2065 O O . ALA A 1 275 ? -8.604 14.823 3.144 1.00 74.50 275 ALA A O 1
ATOM 2066 N N . PHE A 1 276 ? -6.857 14.509 4.497 1.00 77.88 276 PHE A N 1
ATOM 2067 C CA . PHE A 1 276 ? -7.649 13.934 5.585 1.00 77.88 276 PHE A CA 1
ATOM 2068 C C . PHE A 1 276 ? -8.245 14.975 6.538 1.00 77.88 276 PHE A C 1
ATOM 2070 O O . PHE A 1 276 ? -9.122 14.626 7.326 1.00 77.88 276 PHE A O 1
ATOM 2077 N N . LYS A 1 277 ? -7.816 16.243 6.474 1.00 82.75 277 LYS A N 1
ATOM 2078 C CA . LYS A 1 277 ? -8.288 17.285 7.401 1.00 82.75 277 LYS A CA 1
ATOM 2079 C C . LYS A 1 277 ? -9.798 17.505 7.304 1.00 82.75 277 LYS A C 1
ATOM 2081 O O . LYS A 1 277 ? -10.463 17.605 8.335 1.00 82.75 277 LYS A O 1
ATOM 2086 N N . ASP A 1 278 ? -10.323 17.510 6.081 1.00 85.62 278 ASP A N 1
ATOM 2087 C CA . ASP A 1 278 ? -11.719 17.778 5.734 1.00 85.62 278 ASP A CA 1
ATOM 2088 C C . ASP A 1 278 ? -12.475 16.538 5.203 1.00 85.62 278 ASP A C 1
ATOM 2090 O O . ASP A 1 278 ? -13.657 16.628 4.861 1.00 85.62 278 ASP A O 1
ATOM 2094 N N . ALA A 1 279 ? -11.865 15.349 5.221 1.00 82.88 279 ALA A N 1
ATOM 2095 C CA . ALA A 1 279 ? -12.492 14.097 4.783 1.00 82.88 279 ALA A CA 1
ATOM 2096 C C . ALA A 1 279 ? -13.670 13.633 5.679 1.00 82.88 279 ALA A C 1
ATOM 2098 O O . ALA A 1 279 ? -13.987 14.219 6.720 1.00 82.88 279 ALA A O 1
ATOM 2099 N N . LYS A 1 280 ? -14.355 12.546 5.284 1.00 86.94 280 LYS A N 1
ATOM 2100 C CA . LYS A 1 280 ? -15.299 11.831 6.168 1.00 86.94 280 LYS A CA 1
ATOM 2101 C C . LYS A 1 280 ? -14.525 11.236 7.348 1.00 86.94 280 LYS A C 1
ATOM 2103 O O . LYS A 1 280 ? -13.524 10.566 7.133 1.00 86.94 280 LYS A O 1
ATOM 2108 N N . TRP A 1 281 ? -14.994 11.452 8.577 1.00 93.31 281 TRP A N 1
ATOM 2109 C CA . TRP A 1 281 ? -14.134 11.326 9.764 1.00 93.31 281 TRP A CA 1
ATOM 2110 C C . TRP A 1 281 ? -14.588 10.313 10.827 1.00 93.31 281 TRP A C 1
ATOM 2112 O O . TRP A 1 281 ? -13.948 10.226 11.868 1.00 93.31 281 TRP A O 1
ATOM 2122 N N . CYS A 1 282 ? -15.626 9.507 10.577 1.00 92.38 282 CYS A N 1
ATOM 2123 C CA . CYS A 1 282 ? -16.111 8.484 11.526 1.00 92.38 282 CYS A CA 1
ATOM 2124 C C . CYS A 1 282 ? -15.018 7.501 12.005 1.00 92.38 282 CYS A C 1
ATOM 2126 O O . CYS A 1 282 ? -14.780 7.385 13.205 1.00 92.38 282 CYS A O 1
ATOM 2128 N N . ALA A 1 283 ? -14.274 6.881 11.086 1.00 89.75 283 ALA A N 1
ATOM 2129 C CA . ALA A 1 283 ? -13.185 5.962 11.430 1.00 89.75 283 ALA A CA 1
ATOM 2130 C C . ALA A 1 283 ? -11.961 6.671 12.053 1.00 89.75 283 ALA A C 1
ATOM 2132 O O . ALA A 1 283 ? -11.321 6.143 12.968 1.00 89.75 283 ALA A O 1
ATOM 2133 N N . MET A 1 284 ? -11.661 7.900 11.610 1.00 92.31 284 MET A N 1
ATOM 2134 C CA . MET A 1 284 ? -10.595 8.723 12.203 1.00 92.31 284 MET A CA 1
ATOM 2135 C C . MET A 1 284 ? -10.928 9.126 13.642 1.00 92.31 284 MET A C 1
ATOM 2137 O O . MET A 1 284 ? -10.035 9.148 14.483 1.00 92.31 284 MET A O 1
ATOM 2141 N N . PHE A 1 285 ? -12.202 9.391 13.942 1.00 98.31 285 PHE A N 1
ATOM 2142 C CA . PHE A 1 285 ? -12.683 9.659 15.296 1.00 98.31 285 PHE A CA 1
ATOM 2143 C C . PHE A 1 285 ? -12.397 8.486 16.239 1.00 98.31 285 PHE A C 1
ATOM 2145 O O . PHE A 1 285 ? -11.813 8.699 17.298 1.00 98.31 285 PHE A O 1
ATOM 2152 N N . LEU A 1 286 ? -12.720 7.251 15.841 1.00 97.94 286 LEU A N 1
ATOM 2153 C CA . LEU A 1 286 ? -12.421 6.070 16.659 1.00 97.94 286 LEU A CA 1
ATOM 2154 C C . LEU A 1 286 ? -10.912 5.880 16.854 1.00 97.94 286 LEU A C 1
ATOM 2156 O O . LEU A 1 286 ? -10.462 5.650 17.974 1.00 97.94 286 LEU A O 1
ATOM 2160 N N . SER A 1 287 ? -10.122 6.059 15.793 1.00 93.94 287 SER A N 1
ATOM 2161 C CA . SER A 1 287 ? -8.657 5.960 15.867 1.00 93.94 287 SER A CA 1
ATOM 2162 C C . SER A 1 287 ? -8.076 6.996 16.836 1.00 93.94 287 SER A C 1
ATOM 2164 O O . SER A 1 287 ? -7.236 6.682 17.677 1.00 93.94 287 SER A O 1
ATOM 2166 N N . TRP A 1 288 ? -8.576 8.233 16.770 1.00 97.62 288 TRP A N 1
ATOM 2167 C CA . TRP A 1 288 ? -8.183 9.305 17.677 1.00 97.62 288 TRP A CA 1
ATOM 2168 C C . TRP A 1 288 ? -8.588 9.000 19.122 1.00 97.62 288 TRP A C 1
ATOM 2170 O O . TRP A 1 288 ? -7.788 9.181 20.034 1.00 97.62 288 TRP A O 1
ATOM 2180 N N . CYS A 1 289 ? -9.801 8.488 19.350 1.00 97.69 289 CYS A N 1
ATOM 2181 C CA . CYS A 1 289 ? -10.256 8.122 20.689 1.00 97.69 289 CYS A CA 1
ATOM 2182 C C . CYS A 1 289 ? -9.397 7.021 21.316 1.00 97.69 289 CYS A C 1
ATOM 2184 O O . CYS A 1 289 ? -9.091 7.114 22.503 1.00 97.69 289 CYS A O 1
ATOM 2186 N N . ALA A 1 290 ? -8.983 6.010 20.548 1.00 94.88 290 ALA A N 1
ATOM 2187 C CA . ALA A 1 290 ? -8.100 4.959 21.048 1.00 94.88 290 ALA A CA 1
ATOM 2188 C C . ALA A 1 290 ? -6.702 5.515 21.370 1.00 94.88 290 ALA A C 1
ATOM 2190 O O . ALA A 1 290 ? -6.170 5.239 22.447 1.00 94.88 290 ALA A O 1
ATOM 2191 N N . ASN A 1 291 ? -6.168 6.392 20.511 1.00 91.75 291 ASN A N 1
ATOM 2192 C CA . ASN A 1 291 ? -4.889 7.070 20.740 1.00 91.75 291 ASN A CA 1
ATOM 2193 C C . ASN A 1 291 ? -4.883 7.890 22.020 1.00 91.75 291 ASN A C 1
ATOM 2195 O O . ASN A 1 291 ? -4.002 7.745 22.862 1.00 91.75 291 ASN A O 1
ATOM 2199 N N . GLU A 1 292 ? -5.895 8.725 22.185 1.00 93.62 292 GLU A N 1
ATOM 2200 C CA . GLU A 1 292 ? -6.040 9.572 23.360 1.00 93.62 292 GLU A CA 1
ATOM 2201 C C . GLU A 1 292 ? -6.327 8.788 24.643 1.00 93.62 292 GLU A C 1
ATOM 2203 O O . GLU A 1 292 ? -6.101 9.297 25.738 1.00 93.62 292 GLU A O 1
ATOM 2208 N N . ALA A 1 293 ? -6.841 7.564 24.516 1.00 92.69 293 ALA A N 1
ATOM 2209 C CA . ALA A 1 293 ? -7.025 6.636 25.623 1.00 92.69 293 ALA A CA 1
ATOM 2210 C C . ALA A 1 293 ? -5.759 5.810 25.931 1.00 92.69 293 ALA A C 1
ATOM 2212 O O . ALA A 1 293 ? -5.775 5.010 26.865 1.00 92.69 293 ALA A O 1
ATOM 2213 N N . GLY A 1 294 ? -4.667 5.985 25.173 1.00 88.31 294 GLY A N 1
ATOM 2214 C CA . GLY A 1 294 ? -3.417 5.242 25.360 1.00 88.31 294 GLY A CA 1
ATOM 2215 C C . GLY A 1 294 ? -3.526 3.762 24.986 1.00 88.31 294 GLY A C 1
ATOM 2216 O O . GLY A 1 294 ? -2.878 2.912 25.599 1.00 88.31 294 GLY A O 1
ATOM 2217 N N . ILE A 1 295 ? -4.383 3.435 24.022 1.00 91.38 295 ILE A N 1
ATOM 2218 C CA . ILE A 1 295 ? -4.640 2.063 23.584 1.00 91.38 295 ILE A CA 1
ATOM 2219 C C . ILE A 1 295 ? -3.799 1.777 22.351 1.00 91.38 295 ILE A C 1
ATOM 2221 O O . ILE A 1 295 ? -3.706 2.608 21.462 1.00 91.38 295 ILE A O 1
ATOM 2225 N N . SER A 1 296 ? -3.178 0.605 22.288 1.00 86.19 296 SER A N 1
ATOM 2226 C CA . SER A 1 296 ? -2.351 0.230 21.140 1.00 86.19 296 SER A CA 1
ATOM 2227 C C . SER A 1 296 ? -3.188 0.035 19.872 1.00 86.19 296 SER A C 1
ATOM 2229 O O . SER A 1 296 ? -4.293 -0.519 19.910 1.00 86.19 296 SER A O 1
ATOM 2231 N N . GLU A 1 297 ? -2.614 0.387 18.720 1.00 83.81 297 GLU A N 1
ATOM 2232 C CA . GLU A 1 297 ? -3.190 0.066 17.410 1.00 83.81 297 GLU A CA 1
ATOM 2233 C C . GLU A 1 297 ? -3.381 -1.445 17.225 1.00 83.81 297 GLU A C 1
ATOM 2235 O O . GLU A 1 297 ? -4.345 -1.870 16.598 1.00 83.81 297 GLU A O 1
ATOM 2240 N N . LYS A 1 298 ? -2.521 -2.275 17.827 1.00 82.44 298 LYS A N 1
ATOM 2241 C CA . LYS A 1 298 ? -2.633 -3.744 17.780 1.00 82.44 298 LYS A CA 1
ATOM 2242 C C . LYS A 1 298 ? -3.844 -4.265 18.561 1.00 82.44 298 LYS A C 1
ATOM 2244 O O . LYS A 1 298 ? -4.297 -5.379 18.326 1.00 82.44 298 LYS A O 1
ATOM 2249 N N . THR A 1 299 ? -4.371 -3.468 19.490 1.00 88.06 299 THR A N 1
ATOM 2250 C CA . THR A 1 299 ? -5.525 -3.817 20.329 1.00 88.06 299 THR A CA 1
ATOM 2251 C C . THR A 1 299 ? -6.846 -3.531 19.617 1.00 88.06 299 THR A C 1
ATOM 2253 O O . THR A 1 299 ? -7.734 -4.383 19.609 1.00 88.06 299 THR A O 1
ATOM 2256 N N . VAL A 1 300 ? -6.989 -2.322 19.061 1.00 90.75 300 VAL A N 1
ATOM 2257 C CA . VAL A 1 300 ? -8.265 -1.790 18.538 1.00 90.75 300 VAL A CA 1
ATOM 2258 C C . VAL A 1 300 ? -8.234 -1.529 17.023 1.00 90.75 300 VAL A C 1
ATOM 2260 O O . VAL A 1 300 ? -9.281 -1.590 16.381 1.00 90.75 300 VAL A O 1
ATOM 2263 N N . GLY A 1 301 ? -7.062 -1.292 16.432 1.00 84.00 301 GLY A N 1
ATOM 2264 C CA . GLY A 1 301 ? -6.897 -0.906 15.027 1.00 84.00 301 GLY A CA 1
ATOM 2265 C C . GLY A 1 301 ? -7.060 0.600 14.802 1.00 84.00 301 GLY A C 1
ATOM 2266 O O . GLY A 1 301 ? -7.954 1.215 15.374 1.00 84.00 301 GLY A O 1
ATOM 2267 N N . TYR A 1 302 ? -6.187 1.216 13.994 1.00 84.94 302 TYR A N 1
ATOM 2268 C CA . TYR A 1 302 ? -6.232 2.647 13.650 1.00 84.94 302 TYR A CA 1
ATOM 2269 C C . TYR A 1 302 ? -6.337 2.810 12.139 1.00 84.94 302 TYR A C 1
ATOM 2271 O O . TYR A 1 302 ? -5.398 2.499 11.409 1.00 84.94 302 TYR A O 1
ATOM 2279 N N . PHE A 1 303 ? -7.455 3.344 11.654 1.00 83.38 303 PHE A N 1
ATOM 2280 C CA . PHE A 1 303 ? -7.678 3.542 10.223 1.00 83.38 303 PHE A CA 1
ATOM 2281 C C . PHE A 1 303 ? -8.597 4.734 9.950 1.00 83.38 303 PHE A C 1
ATOM 2283 O O . PHE A 1 303 ? -9.517 5.019 10.718 1.00 83.38 303 PHE A O 1
ATOM 2290 N N . ALA A 1 304 ? -8.411 5.381 8.796 1.00 79.81 304 ALA A N 1
ATOM 2291 C CA . ALA A 1 304 ? -9.324 6.412 8.293 1.00 79.81 304 ALA A CA 1
ATOM 2292 C C . ALA A 1 304 ? -10.488 5.866 7.448 1.00 79.81 304 ALA A C 1
ATOM 2294 O O . ALA A 1 304 ? -11.436 6.604 7.185 1.00 79.81 304 ALA A O 1
ATOM 2295 N N . ALA A 1 305 ? -10.441 4.593 7.040 1.00 76.06 305 ALA A N 1
ATOM 2296 C CA . ALA A 1 305 ? -11.487 3.931 6.261 1.00 76.06 305 ALA A CA 1
ATOM 2297 C C . ALA A 1 305 ? -12.201 2.861 7.099 1.00 76.06 305 ALA A C 1
ATOM 2299 O O . ALA A 1 305 ? -11.550 2.042 7.747 1.00 76.06 305 ALA A O 1
ATOM 2300 N N . CYS A 1 306 ? -13.536 2.846 7.074 1.00 80.75 306 CYS A N 1
ATOM 2301 C CA . CYS A 1 306 ? -14.346 1.877 7.824 1.00 80.75 306 CYS A CA 1
ATOM 2302 C C . CYS A 1 306 ? -14.143 0.433 7.335 1.00 80.75 306 CYS A C 1
ATOM 2304 O O . CYS A 1 306 ? -14.115 -0.482 8.155 1.00 80.75 306 CYS A O 1
ATOM 2306 N N . SER A 1 307 ? -13.924 0.233 6.033 1.00 76.12 307 SER A N 1
ATOM 2307 C CA . SER A 1 307 ? -13.595 -1.074 5.452 1.00 76.12 307 SER A CA 1
ATOM 2308 C C . SER A 1 307 ? -12.311 -1.665 6.043 1.00 76.12 307 SER A C 1
ATOM 2310 O O . SER A 1 307 ? -12.285 -2.835 6.405 1.00 76.12 307 SER A O 1
ATOM 2312 N N . HIS A 1 308 ? -11.274 -0.849 6.257 1.00 76.94 308 HIS A N 1
ATOM 2313 C CA . HIS A 1 308 ? -10.018 -1.318 6.857 1.00 76.94 308 HIS A CA 1
ATOM 2314 C C . HIS A 1 308 ? -10.200 -1.724 8.327 1.00 76.94 308 HIS A C 1
ATOM 2316 O O . HIS A 1 308 ? -9.595 -2.691 8.783 1.00 76.94 308 HIS A O 1
ATOM 2322 N N . TRP A 1 309 ? -11.081 -1.037 9.064 1.00 87.88 309 TRP A N 1
ATOM 2323 C CA . TRP A 1 309 ? -11.474 -1.475 10.406 1.00 87.88 309 TRP A CA 1
ATOM 2324 C C . TRP A 1 309 ? -12.171 -2.845 10.370 1.00 87.88 309 TRP A C 1
ATOM 2326 O O . TRP A 1 309 ? -11.853 -3.705 11.186 1.00 87.88 309 TRP A O 1
ATOM 2336 N N . GLN A 1 310 ? -13.095 -3.077 9.431 1.00 87.69 310 GLN A N 1
ATOM 2337 C CA . GLN A 1 310 ? -13.745 -4.384 9.259 1.00 87.69 310 GLN A CA 1
ATOM 2338 C C . GLN A 1 310 ? -12.716 -5.475 8.930 1.00 87.69 310 GLN A C 1
ATOM 2340 O O . GLN A 1 310 ? -12.689 -6.516 9.591 1.00 87.69 310 GLN A O 1
ATOM 2345 N N . GLU A 1 311 ? -11.847 -5.226 7.948 1.00 72.50 311 GLU A N 1
ATOM 2346 C CA . GLU A 1 311 ? -10.788 -6.150 7.532 1.00 72.50 311 GLU A CA 1
ATOM 2347 C C . G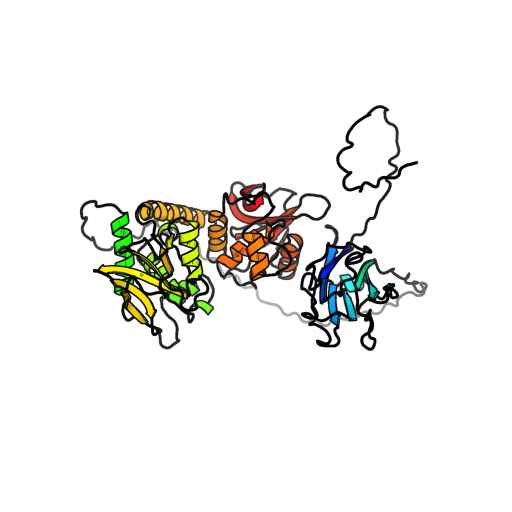LU A 1 311 ? -9.845 -6.494 8.687 1.00 72.50 311 GLU A C 1
ATOM 2349 O O . GLU A 1 311 ? -9.481 -7.658 8.852 1.00 72.50 311 GLU A O 1
ATOM 2354 N N . PHE A 1 312 ? -9.487 -5.520 9.529 1.00 79.19 312 PHE A N 1
ATOM 2355 C CA . PHE A 1 312 ? -8.666 -5.752 10.715 1.00 79.19 312 PHE A CA 1
ATOM 2356 C C . PHE A 1 312 ? -9.276 -6.828 11.621 1.00 79.19 312 PHE A C 1
ATOM 2358 O O . PHE A 1 312 ? -8.601 -7.800 11.960 1.00 79.19 312 PHE A O 1
ATOM 2365 N N . TYR A 1 313 ? -10.560 -6.729 11.966 1.00 88.00 313 TYR A N 1
ATOM 2366 C CA . TYR A 1 313 ? -11.199 -7.735 12.821 1.00 88.00 313 TYR A CA 1
ATOM 2367 C C . TYR A 1 313 ? -11.381 -9.081 12.119 1.00 88.00 313 TYR A C 1
ATOM 2369 O O . TYR A 1 313 ? -11.233 -10.126 12.756 1.00 88.00 313 TYR A O 1
ATOM 2377 N N . GLN A 1 314 ? -11.659 -9.084 10.813 1.00 81.62 314 GLN A N 1
ATOM 2378 C CA . GLN A 1 314 ? -11.762 -10.319 10.031 1.00 81.62 314 GLN A CA 1
ATOM 2379 C C . GLN A 1 314 ? -10.423 -11.066 9.994 1.00 81.62 314 GLN A C 1
ATOM 2381 O O . GLN A 1 314 ? -10.374 -12.262 10.285 1.00 81.62 314 GLN A O 1
ATOM 2386 N N . ASN A 1 315 ? -9.333 -10.350 9.718 1.00 69.88 315 ASN A N 1
ATOM 2387 C CA . ASN A 1 315 ? -7.987 -10.910 9.613 1.00 69.88 315 ASN A CA 1
ATOM 2388 C C . ASN A 1 315 ? -7.440 -11.390 10.962 1.00 69.88 315 ASN A C 1
ATOM 2390 O O . ASN A 1 315 ? -6.696 -12.366 11.007 1.00 69.88 315 ASN A O 1
ATOM 2394 N N . ASN A 1 316 ? -7.846 -10.752 12.062 1.00 73.56 316 ASN A N 1
ATOM 2395 C CA . ASN A 1 316 ? -7.444 -11.149 13.411 1.00 73.56 316 ASN A CA 1
ATOM 2396 C C . ASN A 1 316 ? -8.365 -12.213 14.039 1.00 73.56 316 ASN A C 1
ATOM 2398 O O . ASN A 1 316 ? -8.154 -12.606 15.184 1.00 73.56 316 ASN A O 1
ATOM 2402 N N . GLY A 1 317 ? -9.386 -12.698 13.319 1.00 85.94 317 GLY A N 1
ATOM 2403 C CA . GLY A 1 317 ? -10.325 -13.697 13.842 1.00 85.94 317 GLY A CA 1
ATOM 2404 C C . GLY A 1 317 ? -11.216 -13.174 14.975 1.00 85.94 317 GLY A C 1
ATOM 2405 O O . GLY A 1 317 ? -11.688 -13.957 15.796 1.00 85.94 317 GLY A O 1
ATOM 2406 N N . ARG A 1 318 ? -11.435 -11.856 15.021 1.00 93.88 318 ARG A N 1
ATOM 2407 C CA . ARG A 1 318 ? -12.208 -11.133 16.049 1.00 93.88 318 ARG A CA 1
ATOM 2408 C C . ARG A 1 318 ? -13.423 -10.402 15.478 1.00 93.88 318 ARG A C 1
ATOM 2410 O O . ARG A 1 318 ? -13.963 -9.478 16.083 1.00 93.88 318 ARG A O 1
ATOM 2417 N N . TRP A 1 319 ? -13.820 -10.801 14.275 1.00 96.25 319 TRP A N 1
ATOM 2418 C CA . TRP A 1 319 ? -15.043 -10.364 13.626 1.00 96.25 319 TRP A CA 1
ATOM 2419 C C . TRP A 1 319 ? -16.213 -11.246 14.044 1.00 96.25 319 TRP A C 1
ATOM 2421 O O . TRP A 1 319 ? -16.143 -12.476 13.986 1.00 96.25 319 TRP A O 1
ATOM 2431 N N . HIS A 1 320 ? -17.326 -10.606 14.368 1.00 97.56 320 HIS A N 1
ATOM 2432 C CA . HIS A 1 320 ? -18.597 -11.251 14.628 1.00 97.56 320 HIS A CA 1
ATOM 2433 C C . HIS A 1 320 ? -19.637 -10.730 13.641 1.00 97.56 320 HIS A C 1
ATOM 2435 O O . HIS A 1 320 ? -19.950 -9.542 13.623 1.00 97.56 320 HIS A O 1
ATOM 2441 N N . ALA A 1 321 ? -20.210 -11.619 12.827 1.00 93.75 321 ALA A N 1
ATOM 2442 C CA . ALA A 1 321 ? -21.399 -11.270 12.055 1.00 93.75 321 ALA A CA 1
ATOM 2443 C C . ALA A 1 321 ? -22.534 -10.856 13.008 1.00 93.75 321 ALA A C 1
ATOM 2445 O O . ALA A 1 321 ? -22.607 -11.355 14.134 1.00 93.75 321 ALA A O 1
ATOM 2446 N N . LYS A 1 322 ? -23.431 -9.968 12.557 1.00 93.62 322 LYS A N 1
ATOM 2447 C CA . LYS A 1 322 ? -24.558 -9.491 13.381 1.00 93.62 322 LYS A CA 1
ATOM 2448 C C . LYS A 1 322 ? -25.373 -10.645 13.973 1.00 93.62 322 LYS A C 1
ATOM 2450 O O . LYS A 1 322 ? -25.774 -10.610 15.135 1.00 93.62 322 LYS A O 1
ATOM 2455 N N . ASP A 1 323 ? -25.638 -11.664 13.162 1.00 90.94 323 ASP A N 1
ATOM 2456 C CA . ASP A 1 323 ? -26.495 -12.774 13.553 1.00 90.94 323 ASP A CA 1
ATOM 2457 C C . ASP A 1 323 ? -25.736 -13.778 14.430 1.00 90.94 323 ASP A C 1
ATOM 2459 O O . ASP A 1 323 ? -24.720 -14.348 14.036 1.00 90.94 323 ASP A O 1
ATOM 2463 N N . GLY A 1 324 ? -26.265 -14.023 15.631 1.00 87.00 324 GLY A N 1
ATOM 2464 C CA . GLY A 1 324 ? -25.686 -14.965 16.594 1.00 87.00 324 GLY A CA 1
ATOM 2465 C C . GLY A 1 324 ? -24.673 -14.352 17.562 1.00 87.00 324 GLY A C 1
ATOM 2466 O O . GLY A 1 324 ? -24.167 -15.069 18.425 1.00 87.00 324 GLY A O 1
ATOM 2467 N N . TYR A 1 325 ? -24.423 -13.044 17.480 1.00 95.12 325 TYR A N 1
ATOM 2468 C CA . TYR A 1 325 ? -23.582 -12.317 18.424 1.00 95.12 325 TYR A CA 1
ATOM 2469 C C . TYR A 1 325 ? -24.385 -11.240 19.157 1.00 95.12 325 TYR A C 1
ATOM 2471 O O . TYR A 1 325 ? -25.186 -10.523 18.566 1.00 95.12 325 TYR A O 1
ATOM 2479 N N . THR A 1 326 ? -24.192 -11.141 20.472 1.00 94.00 326 THR A N 1
ATOM 2480 C CA . THR A 1 326 ? -24.721 -10.027 21.268 1.00 94.00 326 THR A CA 1
ATOM 2481 C C . THR A 1 326 ? -23.564 -9.079 21.546 1.00 94.00 326 THR A C 1
ATOM 2483 O O . THR A 1 326 ? -22.633 -9.501 22.240 1.00 94.00 326 THR A O 1
ATOM 2486 N N . PRO A 1 327 ? -23.599 -7.841 21.022 1.00 97.38 327 PRO A N 1
ATOM 2487 C CA . PRO A 1 327 ? -22.508 -6.905 21.217 1.00 97.38 327 PRO A CA 1
ATOM 2488 C C . PRO A 1 327 ? -22.330 -6.543 22.685 1.00 97.38 327 PRO A C 1
ATOM 2490 O O . PRO A 1 327 ? -23.246 -6.649 23.506 1.00 97.38 327 PRO A O 1
ATOM 2493 N N . LYS A 1 328 ? -21.123 -6.109 23.013 1.00 95.94 328 LYS A N 1
ATOM 2494 C CA . LYS A 1 328 ? -20.724 -5.691 24.350 1.00 95.94 328 LYS A CA 1
ATOM 2495 C C . LYS A 1 328 ? -20.200 -4.270 24.287 1.00 95.94 328 LYS A C 1
ATOM 2497 O O . LYS A 1 328 ? -19.764 -3.786 23.247 1.00 95.94 328 LYS A O 1
ATOM 2502 N N . ARG A 1 329 ? -20.242 -3.593 25.430 1.00 97.69 329 ARG A N 1
ATOM 2503 C CA . ARG A 1 329 ? -19.585 -2.297 25.590 1.00 97.69 329 ARG A CA 1
ATOM 2504 C C . ARG A 1 329 ? -18.110 -2.420 25.192 1.00 97.69 329 ARG A C 1
ATOM 2506 O O . ARG A 1 329 ? -17.438 -3.339 25.651 1.00 97.69 329 ARG A O 1
ATOM 2513 N N . GLY A 1 330 ? -17.642 -1.498 24.358 1.00 97.38 330 GLY A N 1
ATOM 2514 C CA . GLY A 1 330 ? -16.289 -1.505 23.807 1.00 97.38 330 GLY A CA 1
ATOM 2515 C C . GLY A 1 330 ? -16.137 -2.225 22.467 1.00 97.38 330 GLY A C 1
ATOM 2516 O O . GLY A 1 330 ? -15.091 -2.047 21.846 1.00 97.38 330 GLY A O 1
ATOM 2517 N N . ASP A 1 331 ? -17.140 -2.973 21.996 1.00 98.69 331 ASP A N 1
ATOM 2518 C CA . ASP A 1 331 ? -17.128 -3.533 20.640 1.00 98.69 331 ASP A CA 1
ATOM 2519 C C . ASP A 1 331 ? -17.208 -2.409 19.600 1.00 98.69 331 ASP A C 1
ATOM 2521 O O . ASP A 1 331 ? -17.830 -1.368 19.829 1.00 98.69 331 ASP A O 1
ATOM 2525 N N . ILE A 1 332 ? -16.625 -2.627 18.424 1.00 98.75 332 ILE A N 1
ATOM 2526 C CA . ILE A 1 332 ? -16.805 -1.740 17.273 1.00 98.75 332 ILE A CA 1
ATOM 2527 C C . ILE A 1 332 ? -18.032 -2.207 16.502 1.00 98.75 332 ILE A C 1
ATOM 2529 O O . ILE A 1 332 ? -18.098 -3.367 16.111 1.00 98.75 332 ILE A O 1
ATOM 2533 N N . ILE A 1 333 ? -19.005 -1.330 16.277 1.00 98.81 333 ILE A N 1
ATOM 2534 C CA . ILE A 1 333 ? -20.185 -1.612 15.451 1.00 98.81 333 ILE A CA 1
ATOM 2535 C C . ILE A 1 333 ? -19.937 -1.136 14.018 1.00 98.81 333 ILE A C 1
ATOM 2537 O O . ILE A 1 333 ? -19.397 -0.048 13.819 1.00 98.81 333 ILE A O 1
ATOM 2541 N N . PHE A 1 334 ? -20.330 -1.941 13.030 1.00 98.62 334 PHE A N 1
ATOM 2542 C CA . PHE A 1 334 ? -20.106 -1.670 11.608 1.00 98.62 334 PHE A CA 1
ATOM 2543 C C . PHE A 1 334 ? -21.408 -1.619 10.821 1.00 98.62 334 PHE A C 1
ATOM 2545 O O . PHE A 1 334 ? -22.266 -2.494 10.982 1.00 98.62 334 PHE A O 1
ATOM 2552 N N . PHE A 1 335 ? -21.507 -0.639 9.919 1.00 98.25 335 PHE A N 1
ATOM 2553 C CA . PHE A 1 335 ? -22.662 -0.460 9.051 1.00 98.25 335 PHE A CA 1
ATOM 2554 C C . PHE A 1 335 ? -22.301 -0.471 7.571 1.00 98.25 335 PHE A C 1
ATOM 2556 O O . PHE A 1 335 ? -21.331 0.165 7.156 1.00 98.25 335 PHE A O 1
ATOM 2563 N N . ASP A 1 336 ? -23.159 -1.125 6.801 1.00 95.44 336 ASP A N 1
ATOM 2564 C CA . ASP A 1 336 ? -23.193 -1.131 5.345 1.00 95.44 336 ASP A CA 1
ATOM 2565 C C . ASP A 1 336 ? -24.535 -0.530 4.903 1.00 95.44 336 ASP A C 1
ATOM 2567 O O . ASP A 1 336 ? -25.618 -1.054 5.185 1.00 95.44 336 ASP A O 1
ATOM 2571 N N . TYR A 1 337 ? -24.462 0.646 4.295 1.00 91.50 337 TYR A N 1
ATOM 2572 C CA . TYR A 1 337 ? -25.609 1.420 3.843 1.00 91.50 337 TYR A CA 1
ATOM 2573 C C . TYR A 1 337 ? -25.954 1.154 2.377 1.00 91.50 337 TYR A C 1
ATOM 2575 O O . TYR A 1 337 ? -27.090 1.430 1.982 1.00 91.50 337 TYR A O 1
ATOM 2583 N N . ASP A 1 338 ? -25.011 0.659 1.574 1.00 89.50 338 ASP A N 1
ATOM 2584 C CA . ASP A 1 338 ? -25.200 0.400 0.142 1.00 89.50 338 ASP A CA 1
ATOM 2585 C C . ASP A 1 338 ? -25.380 -1.092 -0.195 1.00 89.50 338 ASP A C 1
ATOM 2587 O O . ASP A 1 338 ? -25.871 -1.421 -1.279 1.00 89.50 338 ASP A O 1
ATOM 2591 N N . GLY A 1 339 ? -25.130 -1.977 0.769 1.00 87.88 339 GLY A N 1
ATOM 2592 C CA . GLY A 1 339 ? -25.361 -3.414 0.696 1.00 87.88 339 GLY A CA 1
ATOM 2593 C C . GLY A 1 339 ? -24.274 -4.173 -0.062 1.00 87.88 339 GLY A C 1
ATOM 2594 O O . GLY A 1 339 ? -24.552 -5.278 -0.542 1.00 87.88 339 GLY A O 1
ATOM 2595 N N . ASP A 1 340 ? -23.081 -3.594 -0.232 1.00 81.50 340 ASP A N 1
ATOM 2596 C CA . ASP A 1 340 ? -21.974 -4.209 -0.969 1.00 81.50 340 ASP A CA 1
ATOM 2597 C C . ASP A 1 340 ? -21.131 -5.197 -0.131 1.00 81.50 340 ASP A C 1
ATOM 2599 O O . ASP A 1 340 ? -20.288 -5.920 -0.673 1.00 81.50 340 ASP A O 1
ATOM 2603 N N . GLY A 1 341 ? -21.407 -5.299 1.173 1.00 81.00 341 GLY A N 1
ATOM 2604 C CA . GLY A 1 341 ? -20.698 -6.143 2.134 1.00 81.00 341 GLY A CA 1
ATOM 2605 C C . GLY A 1 341 ? -19.496 -5.469 2.807 1.00 81.00 341 GLY A C 1
ATOM 2606 O O . GLY A 1 341 ? -18.812 -6.117 3.611 1.00 81.00 341 GLY A O 1
ATOM 2607 N N . SER A 1 342 ? -19.238 -4.197 2.503 1.00 81.62 342 SER A N 1
ATOM 2608 C CA . SER A 1 342 ? -18.160 -3.374 3.044 1.00 81.62 342 SER A CA 1
ATOM 2609 C C . SER A 1 342 ? -18.701 -2.309 3.995 1.00 81.62 342 SER A C 1
ATOM 2611 O O . SER A 1 342 ? -19.718 -1.661 3.758 1.00 81.62 342 SER A O 1
ATOM 2613 N N . ALA A 1 343 ? -18.003 -2.084 5.104 1.00 84.69 343 ALA A N 1
ATOM 2614 C CA . ALA A 1 343 ? -18.403 -1.071 6.063 1.00 84.69 343 ALA A CA 1
ATOM 2615 C C . ALA A 1 343 ? -18.238 0.340 5.474 1.00 84.69 343 ALA A C 1
ATOM 2617 O O . ALA A 1 343 ? -17.124 0.787 5.187 1.00 84.69 343 ALA A O 1
ATOM 2618 N N . ASN A 1 344 ? -19.335 1.094 5.396 1.00 88.69 344 ASN A N 1
ATOM 2619 C CA . ASN A 1 344 ? -19.316 2.524 5.085 1.00 88.69 344 ASN A CA 1
ATOM 2620 C C . ASN A 1 344 ? -19.220 3.400 6.346 1.00 88.69 344 ASN A C 1
ATOM 2622 O O . ASN A 1 344 ? -18.872 4.581 6.252 1.00 88.69 344 ASN A O 1
ATOM 2626 N N . HIS A 1 345 ? -19.587 2.852 7.509 1.00 97.25 345 HIS A N 1
ATOM 2627 C CA . HIS A 1 345 ? -19.623 3.573 8.779 1.00 97.25 345 HIS A CA 1
ATOM 2628 C C . HIS A 1 345 ? -19.294 2.666 9.963 1.00 97.25 345 HIS A C 1
ATOM 2630 O O . HIS A 1 345 ? -19.521 1.455 9.913 1.00 97.25 345 HIS A O 1
ATOM 2636 N N . ASN A 1 346 ? -18.774 3.254 11.038 1.00 97.88 346 ASN A N 1
ATOM 2637 C CA . ASN A 1 346 ? -18.504 2.548 12.280 1.00 97.88 346 ASN A CA 1
ATOM 2638 C C . ASN A 1 346 ? -18.610 3.454 13.514 1.00 97.88 346 ASN A C 1
ATOM 2640 O O . ASN A 1 346 ? -18.486 4.677 13.434 1.00 97.88 346 ASN A O 1
ATOM 2644 N N . GLY A 1 347 ? -18.817 2.812 14.661 1.00 98.50 347 GLY A N 1
ATOM 2645 C CA . GLY A 1 347 ? -18.881 3.435 15.980 1.00 98.50 347 GLY A CA 1
ATOM 2646 C C . GLY A 1 347 ? -18.363 2.500 17.065 1.00 98.50 347 GLY A C 1
ATOM 2647 O O . GLY A 1 347 ? -18.044 1.343 16.795 1.00 98.50 347 GLY A O 1
ATOM 2648 N N . VAL A 1 348 ? -18.315 2.980 18.306 1.00 98.75 348 VAL A N 1
ATOM 2649 C CA . VAL A 1 348 ? -18.024 2.138 19.476 1.00 98.75 348 VAL A CA 1
ATOM 2650 C C . VAL A 1 348 ? -19.291 1.906 20.288 1.00 98.75 348 VAL A C 1
ATOM 2652 O O . VAL A 1 348 ? -20.026 2.842 20.603 1.00 98.75 348 VAL A O 1
ATOM 2655 N N . VAL A 1 349 ? -19.556 0.654 20.643 1.00 98.75 349 VAL A N 1
ATOM 2656 C CA . VAL A 1 349 ? -20.709 0.257 21.448 1.00 98.75 349 VAL A CA 1
ATOM 2657 C C . VAL A 1 349 ? -20.539 0.767 22.876 1.00 98.75 349 VAL A C 1
ATOM 2659 O O . VAL A 1 349 ? -19.579 0.449 23.576 1.00 98.75 349 VAL A O 1
ATOM 2662 N N . GLU A 1 350 ? -21.516 1.533 23.343 1.00 98.31 350 GLU A N 1
ATOM 2663 C CA . GLU A 1 350 ? -21.570 2.040 24.709 1.00 98.31 350 GLU A CA 1
ATOM 2664 C C . GLU A 1 350 ? -22.318 1.095 25.639 1.00 98.31 350 GLU A C 1
ATOM 2666 O O . GLU A 1 350 ? -21.916 0.876 26.782 1.00 98.31 350 GLU A O 1
ATOM 2671 N N . SER A 1 351 ? -23.459 0.591 25.178 1.00 97.62 351 SER A N 1
ATOM 2672 C CA . SER A 1 351 ? -24.344 -0.240 25.982 1.00 97.62 351 SER A CA 1
ATOM 2673 C C . SER A 1 351 ? -25.302 -1.033 25.107 1.00 97.62 351 SER A C 1
ATOM 2675 O O . SER A 1 351 ? -25.599 -0.662 23.972 1.00 97.62 351 SER A O 1
ATOM 2677 N N . VAL A 1 352 ? -25.803 -2.128 25.670 1.00 96.75 352 VAL A N 1
ATOM 2678 C CA . VAL A 1 352 ? -26.871 -2.938 25.089 1.00 96.75 352 VAL A CA 1
ATOM 2679 C C . VAL A 1 352 ? -27.954 -3.083 26.142 1.00 96.75 352 VAL A C 1
ATOM 2681 O O . VAL A 1 352 ? -27.672 -3.448 27.284 1.00 96.75 352 VAL A O 1
ATOM 2684 N N . SER A 1 353 ? -29.189 -2.764 25.770 1.00 95.69 353 SER A N 1
ATOM 2685 C CA . SER A 1 353 ? -30.346 -2.825 26.659 1.00 95.69 353 SER A CA 1
ATOM 2686 C C . SER A 1 353 ? -31.537 -3.410 25.911 1.00 95.69 353 SER A C 1
ATOM 2688 O O . SER A 1 353 ? -32.054 -2.819 24.962 1.00 95.69 353 SER A O 1
ATOM 2690 N N . GLY A 1 354 ? -31.977 -4.599 26.325 1.00 93.50 354 GLY A N 1
ATOM 2691 C CA . GLY A 1 354 ? -33.060 -5.313 25.650 1.00 93.50 354 GLY A CA 1
ATOM 2692 C C . GLY A 1 354 ? -32.715 -5.634 24.192 1.00 93.50 354 GLY A C 1
ATOM 2693 O O . GLY A 1 354 ? -31.715 -6.295 23.929 1.00 93.50 354 GLY A O 1
ATOM 2694 N N . SER A 1 355 ? -33.551 -5.181 23.252 1.00 95.25 355 SER A N 1
ATOM 2695 C CA . SER A 1 355 ? -33.354 -5.375 21.806 1.00 95.25 355 SER A CA 1
ATOM 2696 C C . SER A 1 355 ? -32.494 -4.298 21.146 1.00 95.25 355 SER A C 1
ATOM 2698 O O . SER A 1 355 ? -32.381 -4.296 19.922 1.00 95.25 355 SER A O 1
ATOM 2700 N N . LYS A 1 356 ? -31.913 -3.379 21.923 1.00 97.62 356 LYS A N 1
ATOM 2701 C CA . LYS A 1 356 ? -31.252 -2.188 21.399 1.00 97.62 356 LYS A CA 1
ATOM 2702 C C . LYS A 1 356 ? -29.778 -2.122 21.759 1.00 97.62 356 LYS A C 1
ATOM 2704 O O . LYS A 1 356 ? -29.375 -2.520 22.853 1.00 97.62 356 LYS A O 1
ATOM 2709 N N . VAL A 1 357 ? -29.001 -1.565 20.840 1.00 98.44 357 VAL A N 1
ATOM 2710 C CA . VAL A 1 357 ? -27.595 -1.206 21.017 1.00 98.44 357 VAL A CA 1
ATOM 2711 C C . VAL A 1 357 ? -27.447 0.305 20.895 1.00 98.44 357 VAL A C 1
ATOM 2713 O O . VAL A 1 357 ? -28.005 0.920 19.990 1.00 98.44 357 VAL A O 1
ATOM 2716 N N . THR A 1 358 ? -26.684 0.889 21.810 1.00 98.69 358 THR A N 1
ATOM 2717 C CA . THR A 1 358 ? -26.324 2.306 21.802 1.00 98.69 358 THR A CA 1
ATOM 2718 C C . THR A 1 358 ? -24.847 2.426 21.473 1.00 98.69 358 THR A C 1
ATOM 2720 O O . THR A 1 358 ? -24.024 1.796 22.142 1.00 98.69 358 THR A O 1
ATOM 2723 N N . ALA A 1 359 ? -24.508 3.241 20.479 1.00 98.56 359 ALA A N 1
ATOM 2724 C CA . ALA A 1 359 ? -23.144 3.461 20.017 1.00 98.56 359 ALA A CA 1
ATOM 2725 C C . ALA A 1 359 ? -22.774 4.951 20.008 1.00 98.56 359 ALA A C 1
ATOM 2727 O O . ALA A 1 359 ? -23.639 5.820 19.878 1.00 98.56 359 ALA A O 1
ATOM 2728 N N . LEU A 1 360 ? -21.482 5.239 20.175 1.00 98.56 360 LEU A N 1
ATOM 2729 C CA . LEU A 1 360 ? -20.893 6.559 19.956 1.00 98.56 360 LEU A CA 1
ATOM 2730 C C . LEU A 1 360 ? -20.252 6.570 18.574 1.00 98.56 360 LEU A C 1
ATOM 2732 O O . LEU A 1 360 ? -19.360 5.768 18.284 1.00 98.56 360 LEU A O 1
ATOM 2736 N N . GLU A 1 361 ? -20.695 7.503 17.746 1.00 98.19 361 GLU A N 1
ATOM 2737 C CA . GLU A 1 361 ? -20.343 7.581 16.333 1.00 98.19 361 GLU A CA 1
ATOM 2738 C C . GLU A 1 361 ? -19.919 9.003 15.986 1.00 98.19 361 GLU A C 1
ATOM 2740 O O . GLU A 1 361 ? -20.545 9.974 16.409 1.00 98.19 361 GLU A O 1
ATOM 2745 N N . GLY A 1 362 ? -18.839 9.125 15.216 1.00 97.06 362 GLY A N 1
ATOM 2746 C CA . GLY A 1 362 ? -18.427 10.388 14.613 1.00 97.06 362 GLY A CA 1
ATOM 2747 C C . GLY A 1 362 ? -19.076 10.575 13.247 1.00 97.06 362 GLY A C 1
ATOM 2748 O O . GLY A 1 362 ? -19.407 9.603 12.584 1.00 97.06 362 GLY A O 1
ATOM 2749 N N . ASN A 1 363 ? -19.185 11.810 12.767 1.00 95.25 363 ASN A N 1
ATOM 2750 C CA . ASN A 1 363 ? -19.741 12.152 11.456 1.00 95.25 363 ASN A CA 1
ATOM 2751 C C . ASN A 1 363 ? -21.209 11.717 11.259 1.00 95.25 363 ASN A C 1
ATOM 2753 O O . ASN A 1 363 ? -21.648 11.504 10.127 1.00 95.25 363 ASN A O 1
ATOM 2757 N N . VAL A 1 364 ? -21.980 11.619 12.345 1.00 92.38 364 VAL A N 1
ATOM 2758 C CA . VAL A 1 364 ? -23.436 11.448 12.298 1.00 92.38 364 VAL A CA 1
ATOM 2759 C C . VAL A 1 364 ? -24.056 12.831 12.190 1.00 92.38 364 VAL A C 1
ATOM 2761 O O . VAL A 1 364 ? -23.979 13.627 13.121 1.00 92.38 364 VAL A O 1
ATOM 2764 N N . ASN A 1 365 ? -24.629 13.150 11.027 1.00 91.81 365 ASN A N 1
ATOM 2765 C CA . ASN A 1 365 ? -25.083 14.509 10.697 1.00 91.81 365 ASN A CA 1
ATOM 2766 C C . ASN A 1 365 ? -23.992 15.580 10.903 1.00 91.81 365 ASN A C 1
ATOM 2768 O O . ASN A 1 365 ? -24.301 16.707 11.271 1.00 91.81 365 ASN A O 1
ATOM 2772 N N . ASP A 1 366 ? -22.729 15.211 10.668 1.00 93.25 366 ASP A N 1
ATOM 2773 C CA . ASP A 1 366 ? -21.532 16.027 10.924 1.00 93.25 366 ASP A CA 1
ATOM 2774 C C . ASP A 1 366 ? -21.221 16.307 12.411 1.00 93.25 366 ASP A C 1
ATOM 2776 O O . ASP A 1 366 ? -20.463 17.219 12.734 1.00 93.25 366 ASP A O 1
ATOM 2780 N N . TYR A 1 367 ? -21.738 15.484 13.329 1.00 97.31 367 TYR A N 1
ATOM 2781 C CA . TYR A 1 367 ? -21.428 15.531 14.761 1.00 97.31 367 TYR A CA 1
ATOM 2782 C C . TYR A 1 367 ? -20.896 14.197 15.287 1.00 97.31 367 TYR A C 1
ATOM 2784 O O . TYR A 1 367 ? -21.085 13.141 14.680 1.00 97.31 367 TYR A O 1
ATOM 2792 N N . VAL A 1 368 ? -20.239 14.247 16.448 1.00 98.12 368 VAL A N 1
ATOM 2793 C CA . VAL A 1 368 ? -20.129 13.087 17.334 1.00 98.12 368 VAL A CA 1
ATOM 2794 C C . VAL A 1 368 ? -21.429 12.981 18.113 1.00 98.12 368 VAL A C 1
ATOM 2796 O O . VAL A 1 368 ? -21.773 13.899 18.864 1.00 98.12 368 VAL A O 1
ATOM 2799 N N . ASP A 1 369 ? -22.133 11.865 17.984 1.00 97.75 369 ASP A N 1
ATOM 2800 C CA . ASP A 1 369 ? -23.376 11.653 18.715 1.00 97.75 369 ASP A CA 1
ATOM 2801 C C . ASP A 1 369 ? -23.505 10.230 19.259 1.00 97.75 369 ASP A C 1
ATOM 2803 O O . ASP A 1 369 ? -22.751 9.317 18.926 1.00 97.75 369 ASP A O 1
ATOM 2807 N N . ARG A 1 370 ? -24.473 10.081 20.160 1.00 98.12 370 ARG A N 1
ATOM 2808 C CA . ARG A 1 370 ? -24.924 8.811 20.705 1.00 98.12 370 ARG A CA 1
ATOM 2809 C C . ARG A 1 370 ? -26.156 8.374 19.928 1.00 98.12 370 ARG A C 1
ATOM 2811 O O . ARG A 1 370 ? -27.199 9.018 20.046 1.00 98.12 370 ARG A O 1
ATOM 2818 N N . VAL A 1 371 ? -26.045 7.271 19.204 1.00 98.06 371 VAL A N 1
ATOM 2819 C CA . VAL A 1 371 ? -27.121 6.748 18.361 1.00 98.06 371 VAL A CA 1
ATOM 2820 C C . VAL A 1 371 ? -27.581 5.395 18.889 1.00 98.06 371 VAL A C 1
ATOM 2822 O O . VAL A 1 371 ? -26.780 4.582 19.346 1.00 98.06 371 VAL A O 1
ATOM 2825 N N . GLU A 1 372 ? -28.892 5.177 18.877 1.00 98.38 372 GLU A N 1
ATOM 2826 C CA . GLU A 1 372 ? -29.522 3.938 19.325 1.00 98.38 372 GLU A CA 1
ATOM 2827 C C . GLU A 1 372 ? -30.117 3.206 18.120 1.00 98.38 372 GLU A C 1
ATOM 2829 O O . GLU A 1 372 ? -30.857 3.793 17.328 1.00 98.38 372 GLU A O 1
ATOM 2834 N N . TYR A 1 373 ? -29.826 1.912 18.010 1.00 98.12 373 TYR A N 1
ATOM 2835 C CA . TYR A 1 373 ? -30.325 1.047 16.949 1.00 98.12 373 TYR A CA 1
ATOM 2836 C C . TYR A 1 373 ? -30.986 -0.194 17.534 1.00 98.12 373 TYR A C 1
ATOM 2838 O O . TYR A 1 373 ? -30.573 -0.715 18.571 1.00 98.12 373 TYR A O 1
ATOM 2846 N N . GLU A 1 374 ? -31.979 -0.727 16.826 1.00 97.81 374 GLU A N 1
ATOM 2847 C CA . GLU A 1 374 ? -32.416 -2.099 17.067 1.00 97.81 374 GLU A CA 1
ATOM 2848 C C . GLU A 1 374 ? -31.295 -3.064 16.657 1.00 97.81 374 GLU A C 1
ATOM 2850 O O . GLU A 1 374 ? -30.708 -2.919 15.585 1.00 97.81 374 GLU A O 1
ATOM 2855 N N . LEU A 1 375 ? -31.054 -4.114 17.445 1.00 96.38 375 LEU A N 1
ATOM 2856 C CA . LEU A 1 375 ? -30.137 -5.213 17.097 1.00 96.38 375 LEU A CA 1
ATOM 2857 C C . LEU A 1 375 ? -30.555 -5.942 15.803 1.00 96.38 375 LEU A C 1
ATOM 2859 O O . LEU A 1 375 ? -29.788 -6.700 15.213 1.00 96.38 375 LEU A O 1
ATOM 2863 N N . THR A 1 376 ? -31.795 -5.728 15.360 1.00 95.69 376 THR A N 1
ATOM 2864 C CA . THR A 1 376 ? -32.338 -6.243 14.098 1.00 95.69 376 THR A CA 1
ATOM 2865 C C . THR A 1 376 ? -32.133 -5.298 12.915 1.00 95.69 376 THR A C 1
ATOM 2867 O O . THR A 1 376 ? -32.545 -5.644 11.812 1.00 95.69 376 THR A O 1
ATOM 2870 N N . ASN A 1 377 ? -31.509 -4.130 13.103 1.00 96.31 377 ASN A N 1
ATOM 2871 C CA . ASN A 1 377 ? -31.246 -3.202 12.010 1.00 96.31 377 ASN A CA 1
ATOM 2872 C C . ASN A 1 377 ? -30.381 -3.878 10.931 1.00 96.31 377 ASN A C 1
ATOM 2874 O O . ASN A 1 377 ? -29.289 -4.370 11.210 1.00 96.31 377 ASN A O 1
ATOM 2878 N N . ASN A 1 378 ? -30.889 -3.893 9.699 1.00 94.56 378 ASN A N 1
ATOM 2879 C CA . ASN A 1 378 ? -30.265 -4.573 8.568 1.00 94.56 378 ASN A CA 1
ATOM 2880 C C . ASN A 1 378 ? -29.048 -3.836 8.006 1.00 94.56 378 ASN A C 1
ATOM 2882 O O . ASN A 1 378 ? -28.306 -4.439 7.243 1.00 94.56 378 ASN A O 1
ATOM 2886 N N . THR A 1 379 ? -28.837 -2.565 8.363 1.00 96.19 379 THR A N 1
ATOM 2887 C CA . THR A 1 379 ? -27.603 -1.864 7.983 1.00 96.19 379 THR A CA 1
ATOM 2888 C C . THR A 1 379 ? -26.426 -2.279 8.854 1.00 96.19 379 THR A C 1
ATOM 2890 O O . THR A 1 379 ? -25.292 -2.051 8.465 1.00 96.19 379 THR A O 1
ATOM 2893 N N . ILE A 1 380 ? -26.656 -2.887 10.023 1.00 98.31 380 ILE A N 1
ATOM 2894 C CA . ILE A 1 380 ? -25.575 -3.436 10.845 1.00 98.31 380 ILE A CA 1
ATOM 2895 C C . ILE A 1 380 ? -25.090 -4.732 10.183 1.00 98.31 380 ILE A C 1
ATOM 2897 O O . ILE A 1 380 ? -25.857 -5.685 10.047 1.00 98.31 380 ILE A O 1
ATOM 2901 N N . ILE A 1 381 ? -23.810 -4.796 9.818 1.00 96.50 381 ILE A N 1
ATOM 2902 C CA . ILE A 1 381 ? -23.216 -6.000 9.202 1.00 96.50 381 ILE A CA 1
ATOM 2903 C C . ILE A 1 381 ? -22.455 -6.869 10.197 1.00 96.50 381 ILE A C 1
ATOM 2905 O O . ILE A 1 381 ? -22.326 -8.083 10.010 1.00 96.50 381 ILE A O 1
ATOM 2909 N N . GLY A 1 382 ? -21.987 -6.280 11.292 1.00 98.06 382 GLY A N 1
ATOM 2910 C CA . GLY A 1 382 ? -21.266 -7.018 12.311 1.00 98.06 382 GLY A CA 1
ATOM 2911 C C . GLY A 1 382 ? -20.585 -6.133 13.335 1.00 98.06 382 GLY A C 1
ATOM 2912 O O . GLY A 1 382 ? -20.814 -4.923 13.411 1.00 98.06 382 GLY A O 1
ATOM 2913 N N . TYR A 1 383 ? -19.757 -6.796 14.131 1.00 98.75 383 TYR A N 1
ATOM 2914 C CA . TYR A 1 383 ? -19.063 -6.236 15.269 1.00 98.75 383 TYR A CA 1
ATOM 2915 C C . TYR A 1 383 ? -17.606 -6.698 15.287 1.00 98.75 383 TYR A C 1
ATOM 2917 O O . TYR A 1 383 ? -17.305 -7.851 14.971 1.00 98.75 383 TYR A O 1
ATOM 2925 N N . GLY A 1 384 ? -16.708 -5.804 15.680 1.00 98.25 384 GLY A N 1
ATOM 2926 C CA . GLY A 1 384 ? -15.324 -6.121 16.014 1.00 98.25 384 GLY A CA 1
ATOM 2927 C C . GLY A 1 384 ? -15.159 -6.198 17.525 1.00 98.25 384 GLY A C 1
ATOM 2928 O O . GLY A 1 384 ? -15.608 -5.289 18.217 1.00 98.25 384 GLY A O 1
ATOM 2929 N N . ASP A 1 385 ? -14.531 -7.261 18.023 1.00 97.12 385 ASP A N 1
ATOM 2930 C CA . ASP A 1 385 ? -14.197 -7.451 19.442 1.00 97.12 385 ASP A CA 1
ATOM 2931 C C . ASP A 1 385 ? -12.721 -7.072 19.677 1.00 97.12 385 ASP A C 1
ATOM 2933 O O . ASP A 1 385 ? -11.849 -7.826 19.250 1.00 97.12 385 ASP A O 1
ATOM 2937 N N . PRO A 1 386 ? -12.383 -5.921 20.289 1.00 96.75 386 PRO A N 1
ATOM 2938 C CA . PRO A 1 386 ? -10.987 -5.511 20.467 1.00 96.75 386 PRO A CA 1
ATOM 2939 C C . PRO A 1 386 ? -10.227 -6.290 21.545 1.00 96.75 386 PRO A C 1
ATOM 2941 O O . PRO A 1 386 ? -10.789 -6.754 22.540 1.00 96.75 386 PRO A O 1
ATOM 2944 N N . ASP A 1 387 ? -8.903 -6.403 21.399 1.00 93.38 387 ASP A N 1
ATOM 2945 C CA . ASP A 1 387 ? -8.054 -7.191 22.307 1.00 93.38 387 ASP A CA 1
ATOM 2946 C C . ASP A 1 387 ? -7.651 -6.500 23.603 1.00 93.38 387 ASP A C 1
ATOM 2948 O O . ASP A 1 387 ? -6.481 -6.497 23.994 1.00 93.38 387 ASP A O 1
ATOM 2952 N N . TYR A 1 388 ? -8.615 -5.905 24.301 1.00 93.69 388 TYR A N 1
ATOM 2953 C CA . TYR A 1 388 ? -8.317 -5.095 25.478 1.00 93.69 388 TYR A CA 1
ATOM 2954 C C . TYR A 1 388 ? -7.490 -5.842 26.533 1.00 93.69 388 TYR A C 1
ATOM 2956 O O . TYR A 1 388 ? -6.628 -5.240 27.172 1.00 93.69 388 TYR A O 1
ATOM 2964 N N . ALA A 1 389 ? -7.687 -7.157 26.676 1.00 90.56 389 ALA A N 1
ATOM 2965 C CA . ALA A 1 389 ? -6.928 -7.994 27.603 1.00 90.56 389 ALA A CA 1
ATOM 2966 C C . ALA A 1 389 ? -5.407 -7.924 27.376 1.00 90.56 389 ALA A C 1
ATOM 2968 O O . ALA A 1 389 ? -4.650 -7.905 28.347 1.00 90.56 389 ALA A O 1
ATOM 2969 N N . ASN A 1 390 ? -4.965 -7.822 26.120 1.00 88.56 390 ASN A N 1
ATOM 2970 C CA . ASN A 1 390 ? -3.550 -7.740 25.759 1.00 88.56 390 ASN A CA 1
ATOM 2971 C C . ASN A 1 390 ? -3.053 -6.304 25.555 1.00 88.56 390 ASN A C 1
ATOM 2973 O O . ASN A 1 390 ? -1.882 -6.113 25.226 1.00 88.56 390 ASN A O 1
ATOM 2977 N N . ASN A 1 391 ? -3.879 -5.280 25.811 1.00 90.00 391 ASN A N 1
ATOM 2978 C CA . ASN A 1 391 ? -3.493 -3.894 25.549 1.00 90.00 391 ASN A CA 1
ATOM 2979 C C . ASN A 1 391 ? -2.200 -3.482 26.261 1.00 90.00 391 ASN A C 1
ATOM 2981 O O . ASN A 1 391 ? -1.349 -2.848 25.653 1.00 90.00 391 ASN A O 1
ATOM 2985 N N . ALA A 1 392 ? -2.018 -3.869 27.526 1.00 85.81 392 ALA A N 1
ATOM 2986 C CA . ALA A 1 392 ? -0.805 -3.528 28.270 1.00 85.81 392 ALA A CA 1
ATOM 2987 C C . ALA A 1 392 ? 0.464 -4.115 27.624 1.00 85.81 392 ALA A C 1
ATOM 2989 O O . ALA A 1 392 ? 1.479 -3.429 27.533 1.00 85.81 392 ALA A O 1
ATOM 2990 N N . ALA A 1 393 ? 0.393 -5.358 27.139 1.00 82.62 393 ALA A N 1
ATOM 2991 C CA . ALA A 1 393 ? 1.501 -5.999 26.436 1.00 82.62 393 ALA A CA 1
ATOM 2992 C C . ALA A 1 393 ? 1.753 -5.342 25.071 1.00 82.62 393 ALA A C 1
ATOM 2994 O O . ALA A 1 393 ? 2.901 -5.105 24.709 1.00 82.62 393 ALA A O 1
ATOM 2995 N N . ASN A 1 394 ? 0.687 -4.995 24.348 1.00 82.56 394 ASN A N 1
ATOM 2996 C CA . ASN A 1 394 ? 0.782 -4.318 23.059 1.00 82.56 394 ASN A CA 1
ATOM 2997 C C . ASN A 1 394 ? 1.383 -2.912 23.196 1.00 82.56 394 ASN A C 1
ATOM 2999 O O . ASN A 1 394 ? 2.283 -2.563 22.444 1.00 82.56 394 ASN A O 1
ATOM 3003 N N . VAL A 1 395 ? 0.959 -2.135 24.198 1.00 82.69 395 VAL A N 1
ATOM 3004 C CA . VAL A 1 395 ? 1.517 -0.805 24.497 1.00 82.69 395 VAL A CA 1
ATOM 3005 C C . VAL A 1 395 ? 2.993 -0.897 24.881 1.00 82.69 395 VAL A C 1
ATOM 3007 O O . VAL A 1 395 ? 3.787 -0.050 24.485 1.00 82.69 395 VAL A O 1
ATOM 3010 N N . GLU A 1 396 ? 3.382 -1.914 25.648 1.00 80.69 396 GLU A N 1
ATOM 3011 C CA . GLU A 1 396 ? 4.789 -2.132 25.985 1.00 80.69 396 GLU A CA 1
ATOM 3012 C C . GLU A 1 396 ? 5.616 -2.504 24.745 1.00 80.69 396 GLU A C 1
ATOM 3014 O O . GLU A 1 396 ? 6.702 -1.962 24.546 1.00 80.69 396 GLU A O 1
ATOM 3019 N N . ALA A 1 397 ? 5.079 -3.352 23.864 1.00 71.25 397 ALA A N 1
ATOM 3020 C CA . ALA A 1 397 ? 5.706 -3.653 22.582 1.00 71.25 397 ALA A CA 1
ATOM 3021 C C . ALA A 1 397 ? 5.839 -2.398 21.701 1.00 71.25 397 ALA A C 1
ATOM 3023 O O . ALA A 1 397 ? 6.885 -2.198 21.091 1.00 71.25 397 ALA A O 1
ATOM 3024 N N . ASP A 1 398 ? 4.828 -1.526 21.674 1.00 71.38 398 ASP A N 1
ATOM 3025 C CA . ASP A 1 398 ? 4.866 -0.268 20.921 1.00 71.38 398 ASP A CA 1
ATOM 3026 C C . ASP A 1 398 ? 5.922 0.698 21.478 1.00 71.38 398 ASP A C 1
ATOM 3028 O O . ASP A 1 398 ? 6.634 1.339 20.710 1.00 71.38 398 ASP A O 1
ATOM 3032 N N . LYS A 1 399 ? 6.091 0.773 22.806 1.00 74.50 399 LYS A N 1
ATOM 3033 C CA . LYS A 1 399 ? 7.154 1.575 23.441 1.00 74.50 399 LYS A CA 1
ATOM 3034 C C . LYS A 1 399 ? 8.546 1.045 23.123 1.00 74.50 399 LYS A C 1
ATOM 3036 O O . LYS A 1 399 ? 9.449 1.832 22.855 1.00 74.50 399 LYS A O 1
ATOM 3041 N N . GLN A 1 400 ? 8.724 -0.273 23.148 1.00 72.06 400 GLN A N 1
ATOM 3042 C CA . GLN A 1 400 ? 9.988 -0.903 22.763 1.00 72.06 400 GLN A CA 1
ATOM 3043 C C . GLN A 1 400 ? 10.288 -0.659 21.283 1.00 72.06 400 GLN A C 1
ATOM 3045 O O . GLN A 1 400 ? 11.428 -0.369 20.930 1.00 72.06 400 GLN A O 1
ATOM 3050 N N . GLN A 1 401 ? 9.260 -0.696 20.433 1.00 60.97 401 GLN A N 1
ATOM 3051 C CA . GLN A 1 401 ? 9.374 -0.343 19.024 1.00 60.97 401 GLN A CA 1
ATOM 3052 C C . GLN A 1 401 ? 9.744 1.137 18.859 1.00 60.97 401 GLN A C 1
ATOM 3054 O O . GLN A 1 401 ? 10.677 1.422 18.126 1.00 60.97 401 GLN A O 1
ATOM 3059 N N . GLN A 1 402 ? 9.123 2.070 19.591 1.00 63.41 402 GLN A N 1
ATOM 3060 C CA . GLN A 1 402 ? 9.478 3.500 19.574 1.00 63.41 402 GLN A CA 1
ATOM 3061 C C . GLN A 1 402 ? 10.904 3.778 20.064 1.00 63.41 402 GLN A C 1
ATOM 3063 O O . GLN A 1 402 ? 11.622 4.560 19.449 1.00 63.41 402 GLN A O 1
ATOM 3068 N N . GLN A 1 403 ? 11.367 3.100 21.114 1.00 63.31 403 GLN A N 1
ATOM 3069 C CA . GLN A 1 403 ? 12.769 3.195 21.540 1.00 63.31 403 GLN A CA 1
ATOM 3070 C C . GLN A 1 403 ? 13.711 2.666 20.453 1.00 63.31 403 GLN A C 1
ATOM 3072 O O . GLN A 1 403 ? 14.724 3.287 20.142 1.00 63.31 403 GLN A O 1
ATOM 3077 N N . GLN A 1 404 ? 13.336 1.569 19.794 1.00 53.41 404 GLN A N 1
ATOM 3078 C CA . GLN A 1 404 ? 14.075 1.054 18.648 1.00 53.41 404 GLN A CA 1
ATOM 3079 C C . GLN A 1 404 ? 13.984 1.998 17.428 1.00 53.41 404 GLN A C 1
ATOM 3081 O O . GLN A 1 404 ? 14.922 2.065 16.640 1.00 53.41 404 GLN A O 1
ATOM 3086 N N . GLN A 1 405 ? 12.913 2.780 17.272 1.00 51.59 405 GLN A N 1
ATOM 3087 C CA . GLN A 1 405 ? 12.765 3.817 16.238 1.00 51.59 405 GLN A CA 1
ATOM 3088 C C . GLN A 1 405 ? 13.713 4.997 16.480 1.00 51.59 405 GLN A C 1
ATOM 3090 O O . GLN A 1 405 ? 14.354 5.463 15.539 1.00 51.59 405 GLN A O 1
ATOM 3095 N N . GLU A 1 406 ? 13.865 5.440 17.731 1.00 57.09 406 GLU A N 1
ATOM 3096 C CA . GLU A 1 406 ? 14.847 6.465 18.112 1.00 57.09 406 GLU A CA 1
ATOM 3097 C C . GLU A 1 406 ? 16.287 5.985 17.874 1.00 57.09 406 GLU A C 1
ATOM 3099 O O . GLU A 1 406 ? 17.132 6.755 17.414 1.00 57.09 406 GLU A O 1
ATOM 3104 N N . GLU A 1 407 ? 16.556 4.698 18.109 1.00 52.41 407 GLU A N 1
ATOM 3105 C CA . GLU A 1 407 ? 17.857 4.077 17.839 1.00 52.41 407 GLU A CA 1
ATOM 3106 C C . GLU A 1 407 ? 18.131 3.858 16.339 1.00 52.41 407 GLU A C 1
ATOM 3108 O O . GLU A 1 407 ? 19.285 3.895 15.910 1.00 52.41 407 GLU A O 1
ATOM 3113 N N . THR A 1 408 ? 17.092 3.628 15.528 1.00 50.34 408 THR A N 1
ATOM 3114 C CA . THR A 1 408 ? 17.221 3.345 14.084 1.00 50.34 408 THR A CA 1
ATOM 3115 C C . THR A 1 408 ? 17.115 4.595 13.206 1.00 50.34 408 THR A C 1
ATOM 3117 O O . THR A 1 408 ? 17.697 4.618 12.120 1.00 50.34 408 THR A O 1
ATOM 3120 N N . GLY A 1 409 ? 16.444 5.654 13.670 1.00 53.97 409 GLY A N 1
ATOM 3121 C CA . GLY A 1 409 ? 16.334 6.953 12.998 1.00 53.97 409 GLY A CA 1
ATOM 3122 C C . GLY A 1 409 ? 15.183 7.094 11.989 1.00 53.97 409 GLY A C 1
ATOM 3123 O O . GLY A 1 409 ? 15.201 8.037 11.197 1.00 53.97 409 GLY A O 1
ATOM 3124 N N . ALA A 1 410 ? 14.199 6.185 11.985 1.00 58.81 410 ALA A N 1
ATOM 3125 C CA . ALA A 1 410 ? 13.000 6.260 11.136 1.00 58.81 410 ALA A CA 1
ATOM 3126 C C . ALA A 1 410 ? 11.937 7.205 11.731 1.00 58.81 410 ALA A C 1
ATOM 3128 O O . ALA A 1 410 ? 11.681 7.155 12.931 1.00 58.81 410 ALA A O 1
ATOM 3129 N N . SER A 1 411 ? 11.255 8.025 10.922 1.00 60.94 411 SER A N 1
ATOM 3130 C CA . SER A 1 411 ? 10.113 8.831 11.392 1.00 60.94 411 SER A CA 1
ATOM 3131 C C . SER A 1 411 ? 9.056 9.058 10.305 1.00 60.94 411 SER A C 1
ATOM 3133 O O . SER A 1 411 ? 9.300 8.848 9.114 1.00 60.94 411 SER A O 1
ATOM 3135 N N . GLY A 1 412 ? 7.845 9.453 10.710 1.00 72.94 412 GLY A N 1
ATOM 3136 C CA . GLY A 1 412 ? 6.774 9.829 9.782 1.00 72.94 412 GLY A CA 1
ATOM 3137 C C . GLY A 1 412 ? 6.319 8.679 8.876 1.00 72.94 412 GLY A C 1
ATOM 3138 O O . GLY A 1 412 ? 6.062 7.567 9.337 1.00 72.94 412 GLY A O 1
ATOM 3139 N N . GLN A 1 413 ? 6.174 8.943 7.574 1.00 74.38 413 GLN A N 1
ATOM 3140 C CA . GLN A 1 413 ? 5.648 7.944 6.632 1.00 74.38 413 GLN A CA 1
ATOM 3141 C C . GLN A 1 413 ? 6.588 6.749 6.407 1.00 74.38 413 GLN A C 1
ATOM 3143 O O . GLN A 1 413 ? 6.101 5.638 6.199 1.00 74.38 413 GLN A O 1
ATOM 3148 N N . ALA A 1 414 ? 7.906 6.955 6.515 1.00 82.00 414 ALA A N 1
ATOM 3149 C CA . ALA A 1 414 ? 8.901 5.883 6.448 1.00 82.00 414 ALA A CA 1
ATOM 3150 C C . ALA A 1 414 ? 8.618 4.802 7.499 1.00 82.00 414 ALA A C 1
ATOM 3152 O O . ALA A 1 414 ? 8.614 3.610 7.201 1.00 82.00 414 ALA A O 1
ATOM 3153 N N . GLN A 1 415 ? 8.311 5.246 8.719 1.00 76.75 415 GLN A N 1
ATOM 3154 C CA . GLN A 1 415 ? 8.048 4.365 9.846 1.00 76.75 415 GLN A CA 1
ATOM 3155 C C . GLN A 1 415 ? 6.749 3.576 9.668 1.00 76.75 415 GLN A C 1
ATOM 3157 O O . GLN A 1 415 ? 6.738 2.363 9.853 1.00 76.75 415 GLN A O 1
ATOM 3162 N N . ARG A 1 416 ? 5.670 4.229 9.220 1.00 75.50 416 ARG A N 1
ATOM 3163 C CA . ARG A 1 416 ? 4.393 3.534 8.986 1.00 75.50 416 ARG A CA 1
ATOM 3164 C C . ARG A 1 416 ? 4.516 2.439 7.930 1.00 75.50 416 ARG A C 1
ATOM 3166 O O . ARG A 1 416 ? 3.892 1.390 8.055 1.00 75.50 416 ARG A O 1
ATOM 3173 N N . ILE A 1 417 ? 5.323 2.666 6.888 1.00 84.94 417 ILE A N 1
ATOM 3174 C CA . ILE A 1 417 ? 5.579 1.640 5.867 1.00 84.94 417 ILE A CA 1
ATOM 3175 C C . ILE A 1 417 ? 6.297 0.438 6.481 1.00 84.94 417 ILE A C 1
ATOM 3177 O O . ILE A 1 417 ? 5.949 -0.700 6.160 1.00 84.94 417 ILE A O 1
ATOM 3181 N N . LEU A 1 418 ? 7.266 0.674 7.367 1.00 87.75 418 LEU A N 1
ATOM 3182 C CA . LEU A 1 418 ? 7.962 -0.397 8.076 1.00 87.75 418 LEU A CA 1
ATOM 3183 C C . LEU A 1 418 ? 7.042 -1.153 9.038 1.00 87.75 418 LEU A C 1
ATOM 3185 O O . LEU A 1 418 ? 7.116 -2.375 9.076 1.00 87.75 418 LEU A O 1
ATOM 3189 N N . GLU A 1 419 ? 6.137 -0.472 9.743 1.00 76.44 419 GLU A N 1
ATOM 3190 C CA . GLU A 1 419 ? 5.141 -1.101 10.627 1.00 76.44 419 GLU A CA 1
ATOM 3191 C C . GLU A 1 419 ? 4.182 -2.008 9.855 1.00 76.44 419 GLU A C 1
ATOM 3193 O O . GLU A 1 419 ? 3.940 -3.150 10.249 1.00 76.44 419 GLU A O 1
ATOM 3198 N N . VAL A 1 420 ? 3.675 -1.531 8.714 1.00 81.06 420 VAL A N 1
ATOM 3199 C CA . VAL A 1 420 ? 2.858 -2.357 7.822 1.00 81.06 420 VAL A CA 1
ATOM 3200 C C . VAL A 1 420 ? 3.657 -3.562 7.331 1.00 81.06 420 VAL A C 1
ATOM 3202 O O . VAL A 1 420 ? 3.156 -4.680 7.385 1.00 81.06 420 VAL A O 1
ATOM 3205 N N . ALA A 1 421 ? 4.901 -3.365 6.892 1.00 89.25 421 ALA A N 1
ATOM 3206 C CA . ALA A 1 421 ? 5.746 -4.457 6.421 1.00 89.25 421 ALA A CA 1
ATOM 3207 C C . ALA A 1 421 ? 6.061 -5.480 7.529 1.00 89.25 421 ALA A C 1
ATOM 3209 O O . ALA A 1 421 ? 6.076 -6.683 7.269 1.00 89.25 421 ALA A O 1
ATOM 3210 N N . GLU A 1 422 ? 6.294 -5.025 8.760 1.00 83.38 422 GLU A N 1
ATOM 3211 C CA . GLU A 1 422 ? 6.582 -5.872 9.918 1.00 83.38 422 GLU A CA 1
ATOM 3212 C C . GLU A 1 422 ? 5.390 -6.760 10.284 1.00 83.38 422 GLU A C 1
ATOM 3214 O O . GLU A 1 422 ? 5.566 -7.958 10.515 1.00 83.38 422 GLU A O 1
ATOM 3219 N N . ASN A 1 423 ? 4.175 -6.208 10.256 1.00 78.44 423 ASN A N 1
ATOM 3220 C CA . ASN A 1 423 ? 2.944 -6.960 10.519 1.00 78.44 423 ASN A CA 1
ATOM 3221 C C . ASN A 1 423 ? 2.676 -8.062 9.483 1.00 78.44 423 ASN A C 1
ATOM 3223 O O . ASN A 1 423 ? 1.893 -8.977 9.730 1.00 78.44 423 ASN A O 1
ATOM 3227 N N . GLU A 1 424 ? 3.336 -7.998 8.329 1.00 90.12 424 GLU A N 1
ATOM 3228 C CA . GLU A 1 424 ? 3.230 -9.006 7.285 1.00 90.12 424 GLU A CA 1
ATOM 3229 C C . GLU A 1 424 ? 4.224 -10.160 7.436 1.00 90.12 424 GLU A C 1
ATOM 3231 O O . GLU A 1 424 ? 4.104 -11.151 6.712 1.00 90.12 424 GLU A O 1
ATOM 3236 N N . ILE A 1 425 ? 5.185 -10.078 8.363 1.00 84.12 425 ILE A N 1
ATOM 3237 C CA . ILE A 1 425 ? 6.190 -11.126 8.566 1.00 84.12 425 ILE A CA 1
ATOM 3238 C C . ILE A 1 425 ? 5.513 -12.466 8.872 1.00 84.12 425 ILE A C 1
ATOM 3240 O O . ILE A 1 425 ? 4.693 -12.599 9.777 1.00 84.12 425 ILE A O 1
ATOM 3244 N N . GLY A 1 426 ? 5.897 -13.492 8.113 1.00 79.50 426 GLY A N 1
ATOM 3245 C CA . GLY A 1 426 ? 5.313 -14.828 8.185 1.00 79.50 426 GLY A CA 1
ATOM 3246 C C . GLY A 1 426 ? 4.163 -15.071 7.204 1.00 79.50 426 GLY A C 1
ATOM 3247 O O . GLY A 1 426 ? 3.811 -16.236 6.995 1.00 79.50 426 GLY A O 1
ATOM 3248 N N . THR A 1 427 ? 3.626 -14.040 6.538 1.00 87.12 427 THR A N 1
ATOM 3249 C CA . THR A 1 427 ? 2.686 -14.219 5.421 1.00 87.12 427 THR A CA 1
ATOM 3250 C C . THR A 1 427 ? 3.351 -15.031 4.310 1.00 87.12 427 THR A C 1
ATOM 3252 O O . THR A 1 427 ? 4.496 -14.774 3.934 1.00 87.12 427 THR A O 1
ATOM 3255 N N . ARG A 1 428 ? 2.636 -16.031 3.775 1.00 88.12 428 ARG A N 1
ATOM 3256 C CA . ARG A 1 428 ? 3.142 -16.971 2.763 1.00 88.12 428 ARG A CA 1
ATOM 3257 C C . ARG A 1 428 ? 2.332 -16.948 1.479 1.00 88.12 428 ARG A C 1
ATOM 3259 O O . ARG A 1 428 ? 1.110 -16.808 1.497 1.00 88.12 428 ARG A O 1
ATOM 3266 N N . GLU A 1 429 ? 3.033 -17.168 0.375 1.00 88.62 429 GLU A N 1
ATOM 3267 C CA . GLU A 1 429 ? 2.420 -17.481 -0.910 1.00 88.62 429 GLU A CA 1
ATOM 3268 C C . GLU A 1 429 ? 1.644 -18.800 -0.826 1.00 88.62 429 GLU A C 1
ATOM 3270 O O . GLU A 1 429 ? 2.088 -19.778 -0.213 1.00 88.62 429 GLU A O 1
ATOM 3275 N N . ARG A 1 430 ? 0.467 -18.832 -1.453 1.00 86.38 430 ARG A N 1
ATOM 3276 C CA . ARG A 1 430 ? -0.314 -20.063 -1.592 1.00 86.38 430 ARG A CA 1
ATOM 3277 C C . ARG A 1 430 ? 0.353 -21.013 -2.583 1.00 86.38 430 ARG A C 1
ATOM 3279 O O . ARG A 1 430 ? 1.108 -20.615 -3.459 1.00 86.38 430 ARG A O 1
ATOM 3286 N N . SER A 1 431 ? -0.005 -22.293 -2.519 1.00 85.25 431 SER A N 1
ATOM 3287 C CA . SER A 1 431 ? 0.555 -23.325 -3.405 1.00 85.25 431 SER A CA 1
ATOM 3288 C C . SER A 1 431 ? 0.311 -23.094 -4.903 1.00 85.25 431 SER A C 1
ATOM 3290 O O . SER A 1 431 ? 0.965 -23.726 -5.725 1.00 85.25 431 SER A O 1
ATOM 3292 N N . ASP A 1 432 ? -0.660 -22.254 -5.269 1.00 79.56 432 ASP A N 1
ATOM 3293 C CA . ASP A 1 432 ? -0.987 -21.903 -6.652 1.00 79.56 432 ASP A CA 1
ATOM 3294 C C . ASP A 1 432 ? -0.355 -20.577 -7.112 1.00 79.56 432 ASP A C 1
ATOM 3296 O O . ASP A 1 432 ? -0.782 -20.025 -8.129 1.00 79.56 432 ASP A O 1
ATOM 3300 N N . GLY A 1 433 ? 0.628 -20.065 -6.362 1.00 80.94 433 GLY A N 1
ATOM 3301 C CA . GLY A 1 433 ? 1.341 -18.816 -6.638 1.00 80.94 433 GLY A CA 1
ATOM 3302 C C . GLY A 1 433 ? 0.608 -17.561 -6.168 1.00 80.94 433 GLY A C 1
ATOM 3303 O O . GLY A 1 433 ? 1.121 -16.457 -6.324 1.00 80.94 433 GLY A O 1
ATOM 3304 N N . TRP A 1 434 ? -0.603 -17.696 -5.618 1.00 91.62 434 TRP A N 1
ATOM 3305 C CA . TRP A 1 434 ? -1.418 -16.546 -5.246 1.00 91.62 434 TRP A CA 1
ATOM 3306 C C . TRP A 1 434 ? -0.877 -15.823 -4.010 1.00 91.62 434 TRP A C 1
ATOM 3308 O O . TRP A 1 434 ? -0.539 -16.458 -3.004 1.00 91.62 434 TRP A O 1
ATOM 3318 N N . THR A 1 435 ? -0.903 -14.488 -4.049 1.00 91.44 435 THR A N 1
ATOM 3319 C CA . THR A 1 435 ? -0.682 -13.629 -2.878 1.00 91.44 435 THR A CA 1
ATOM 3320 C C . THR A 1 435 ? -1.702 -12.504 -2.797 1.00 91.44 435 THR A C 1
ATOM 3322 O O . THR A 1 435 ? -2.186 -12.015 -3.818 1.00 91.44 435 THR A O 1
ATOM 3325 N N . LYS A 1 436 ? -1.973 -12.029 -1.574 1.00 88.50 436 LYS A N 1
ATOM 3326 C CA . LYS A 1 436 ? -2.833 -10.859 -1.368 1.00 88.50 436 LYS A CA 1
ATOM 3327 C C . LYS A 1 436 ? -2.243 -9.584 -1.975 1.00 88.50 436 LYS A C 1
ATOM 3329 O O . LYS A 1 436 ? -2.997 -8.768 -2.482 1.00 88.50 436 LYS A O 1
ATOM 3334 N N . TYR A 1 437 ? -0.915 -9.445 -2.012 1.00 93.44 437 TYR A N 1
ATOM 3335 C CA . TYR A 1 437 ? -0.248 -8.292 -2.631 1.00 93.44 437 TYR A CA 1
ATOM 3336 C C . TYR A 1 437 ? -0.384 -8.316 -4.155 1.00 93.44 437 TYR A C 1
ATOM 3338 O O . TYR A 1 437 ? -0.693 -7.297 -4.765 1.00 93.44 437 TYR A O 1
ATOM 3346 N N . GLY A 1 438 ? -0.208 -9.491 -4.772 1.00 89.00 438 GLY A N 1
ATOM 3347 C CA . GLY A 1 438 ? -0.441 -9.668 -6.203 1.00 89.00 438 GLY A CA 1
ATOM 3348 C C . GLY A 1 438 ? -1.902 -9.443 -6.581 1.00 89.00 438 GLY A C 1
ATOM 3349 O O . GLY A 1 438 ? -2.182 -8.812 -7.598 1.00 89.00 438 GLY A O 1
ATOM 3350 N N . GLN A 1 439 ? -2.836 -9.940 -5.763 1.00 89.25 439 GLN A N 1
ATOM 3351 C CA . GLN A 1 439 ? -4.270 -9.732 -5.964 1.00 89.25 439 GLN A CA 1
ATOM 3352 C C . GLN A 1 439 ? -4.636 -8.253 -5.832 1.00 89.25 439 GLN A C 1
ATOM 3354 O O . GLN A 1 439 ? -5.253 -7.703 -6.736 1.00 89.25 439 GLN A O 1
ATOM 3359 N N . TRP A 1 440 ? -4.182 -7.590 -4.764 1.00 92.56 440 TRP A N 1
ATOM 3360 C CA . TRP A 1 440 ? -4.389 -6.158 -4.567 1.00 92.56 440 TRP A CA 1
ATOM 3361 C C . TRP A 1 440 ? -3.858 -5.349 -5.750 1.00 92.56 440 TRP A C 1
ATOM 3363 O O . TRP A 1 440 ? -4.570 -4.481 -6.249 1.00 92.56 440 TRP A O 1
ATOM 3373 N N . TYR A 1 441 ? -2.652 -5.652 -6.241 1.00 87.00 441 TYR A N 1
ATOM 3374 C CA . TYR A 1 441 ? -2.099 -4.955 -7.401 1.00 87.00 441 TYR A CA 1
ATOM 3375 C C . TYR A 1 441 ? -2.984 -5.164 -8.634 1.00 87.00 441 TYR A C 1
ATOM 3377 O O . TYR A 1 441 ? -3.232 -4.229 -9.396 1.00 87.00 441 TYR A O 1
ATOM 3385 N N . ASN A 1 442 ? -3.502 -6.383 -8.801 1.00 83.12 442 ASN A N 1
ATOM 3386 C CA . ASN A 1 442 ? -4.390 -6.720 -9.900 1.00 83.12 442 ASN A CA 1
ATOM 3387 C C . ASN A 1 442 ? -5.718 -5.947 -9.858 1.00 83.12 442 ASN A C 1
ATOM 3389 O O . ASN A 1 442 ? -6.208 -5.504 -10.893 1.00 83.12 442 ASN A O 1
ATOM 3393 N N . ASP A 1 443 ? -6.275 -5.772 -8.664 1.00 79.75 443 ASP A N 1
ATOM 3394 C CA . ASP A 1 443 ? -7.589 -5.156 -8.474 1.00 79.75 443 ASP A CA 1
ATOM 3395 C C . ASP A 1 443 ? -7.518 -3.623 -8.443 1.00 79.75 443 ASP A C 1
ATOM 3397 O O . ASP A 1 443 ? -8.430 -2.951 -8.920 1.00 79.75 443 ASP A O 1
ATOM 3401 N N . ASN A 1 444 ? -6.424 -3.059 -7.921 1.00 75.50 444 ASN A N 1
ATOM 3402 C CA . ASN A 1 444 ? -6.330 -1.630 -7.598 1.00 75.50 444 ASN A CA 1
ATOM 3403 C C . ASN A 1 444 ? -5.390 -0.836 -8.510 1.00 75.50 444 ASN A C 1
ATOM 3405 O O . ASN A 1 444 ? -5.461 0.398 -8.531 1.00 75.50 444 ASN A O 1
ATOM 3409 N N . ILE A 1 445 ? -4.480 -1.511 -9.219 1.00 80.44 445 ILE A N 1
ATOM 3410 C CA . ILE A 1 445 ? -3.450 -0.858 -10.037 1.00 80.44 445 ILE A CA 1
ATOM 3411 C C . ILE A 1 445 ? -3.579 -1.252 -11.509 1.00 80.44 445 ILE A C 1
ATOM 3413 O O . ILE A 1 445 ? -3.703 -0.379 -12.366 1.00 80.44 445 ILE A O 1
ATOM 3417 N N . ASP A 1 446 ? -3.546 -2.549 -11.819 1.00 68.94 446 ASP A N 1
ATOM 3418 C CA . ASP A 1 446 ? -3.569 -3.053 -13.195 1.00 68.94 446 ASP A CA 1
ATOM 3419 C C . ASP A 1 446 ? -4.143 -4.470 -13.236 1.00 68.94 446 ASP A C 1
ATOM 3421 O O . ASP A 1 446 ? -3.507 -5.395 -12.742 1.00 68.94 446 ASP A O 1
ATOM 3425 N N . ASN A 1 447 ? -5.294 -4.666 -13.892 1.00 66.88 447 ASN A N 1
ATOM 3426 C CA . ASN A 1 447 ? -5.945 -5.972 -14.078 1.00 66.88 447 ASN A CA 1
ATOM 3427 C C . ASN A 1 447 ? -5.215 -6.848 -15.125 1.00 66.88 447 ASN A C 1
ATOM 3429 O O . ASN A 1 447 ? -5.763 -7.295 -16.141 1.00 66.88 447 ASN A O 1
ATOM 3433 N N . GLY A 1 448 ? -3.915 -7.020 -14.909 1.00 65.44 448 GLY A N 1
ATOM 3434 C CA . GLY A 1 448 ? -2.944 -7.594 -15.824 1.00 65.44 448 GLY A CA 1
ATOM 3435 C C . GLY A 1 448 ? -2.558 -9.042 -15.529 1.00 65.44 448 GLY A C 1
ATOM 3436 O O . GLY A 1 448 ? -1.630 -9.533 -16.175 1.00 65.44 448 GLY A O 1
ATOM 3437 N N . GLY A 1 449 ? -3.226 -9.712 -14.590 1.00 75.50 449 GLY A N 1
ATOM 3438 C CA . GLY A 1 449 ? -2.915 -11.077 -14.159 1.00 75.50 449 GLY A CA 1
ATOM 3439 C C . GLY A 1 449 ? -1.812 -11.158 -13.098 1.00 75.50 449 GLY A C 1
ATOM 3440 O O . GLY A 1 449 ? -1.030 -12.108 -13.100 1.00 75.50 449 GLY A O 1
ATOM 3441 N N . PHE A 1 450 ? -1.727 -10.171 -12.202 1.00 82.56 450 PHE A N 1
ATOM 3442 C CA . PHE A 1 450 ? -0.660 -10.066 -11.195 1.00 82.56 450 PHE A CA 1
ATOM 3443 C C . PHE A 1 450 ? -0.863 -10.930 -9.950 1.00 82.56 450 PHE A C 1
ATOM 3445 O O . PHE A 1 450 ? 0.094 -11.187 -9.221 1.00 82.56 450 PHE A O 1
ATOM 3452 N N . ALA A 1 451 ? -2.076 -11.451 -9.747 1.00 81.25 451 ALA A N 1
ATOM 3453 C CA . ALA A 1 451 ? -2.453 -12.223 -8.563 1.00 81.25 451 ALA A CA 1
ATOM 3454 C C . ALA A 1 451 ? -1.516 -13.397 -8.238 1.00 81.25 451 ALA A C 1
ATOM 3456 O O . ALA A 1 451 ? -1.434 -13.796 -7.080 1.00 81.25 451 ALA A O 1
ATOM 3457 N N . LYS A 1 452 ? -0.826 -13.941 -9.250 1.00 85.75 452 LYS A N 1
ATOM 3458 C CA . LYS A 1 452 ? 0.012 -15.146 -9.158 1.00 85.75 452 LYS A CA 1
ATOM 3459 C C . LYS A 1 452 ? 1.453 -14.954 -9.648 1.00 85.75 452 LYS A C 1
ATOM 3461 O O . LYS A 1 452 ? 2.102 -15.919 -10.043 1.00 85.75 452 LYS A O 1
ATOM 3466 N N . GLN A 1 453 ? 1.922 -13.708 -9.712 1.00 85.38 453 GLN A N 1
ATOM 3467 C CA . GLN A 1 453 ? 3.264 -13.366 -10.197 1.00 85.38 453 GLN A CA 1
ATOM 3468 C C . GLN A 1 453 ? 4.253 -13.184 -9.039 1.00 85.38 453 GLN A C 1
ATOM 3470 O O . GLN A 1 453 ? 3.855 -13.044 -7.883 1.00 85.38 453 GLN A O 1
ATOM 3475 N N . ALA A 1 454 ? 5.552 -13.130 -9.354 1.00 87.12 454 ALA A N 1
ATOM 3476 C CA . ALA A 1 454 ? 6.581 -12.762 -8.382 1.00 87.12 454 ALA A CA 1
ATOM 3477 C C . ALA A 1 454 ? 6.262 -11.396 -7.749 1.00 87.12 454 ALA A C 1
ATOM 3479 O O . ALA A 1 454 ? 6.034 -10.416 -8.453 1.00 87.12 454 ALA A O 1
ATOM 3480 N N . TRP A 1 455 ? 6.256 -11.329 -6.418 1.00 91.25 455 TRP A N 1
ATOM 3481 C CA . TRP A 1 455 ? 5.494 -10.298 -5.702 1.00 91.25 455 TRP A CA 1
ATOM 3482 C C . TRP A 1 455 ? 6.310 -9.412 -4.752 1.00 91.25 455 TRP A C 1
ATOM 3484 O O . TRP A 1 455 ? 5.724 -8.600 -4.047 1.00 91.25 455 TRP A O 1
ATOM 3494 N N . CYS A 1 456 ? 7.647 -9.487 -4.757 1.00 93.62 456 CYS A N 1
ATOM 3495 C CA . CYS A 1 456 ? 8.501 -8.625 -3.915 1.00 93.62 456 CYS A CA 1
ATOM 3496 C C . CYS A 1 456 ? 8.255 -7.119 -4.145 1.00 93.62 456 CYS A C 1
ATOM 3498 O O . CYS A 1 456 ? 8.071 -6.361 -3.200 1.00 93.62 456 CYS A O 1
ATOM 3500 N N . ALA A 1 457 ? 8.162 -6.694 -5.406 1.00 92.00 457 ALA A N 1
ATOM 3501 C CA . ALA A 1 457 ? 7.847 -5.315 -5.781 1.00 92.00 457 ALA A CA 1
ATOM 3502 C C . ALA A 1 457 ? 6.402 -4.908 -5.431 1.00 92.00 457 ALA A C 1
ATOM 3504 O O . ALA A 1 457 ? 6.151 -3.800 -4.953 1.00 92.00 457 ALA A O 1
ATOM 3505 N N . MET A 1 458 ? 5.451 -5.829 -5.619 1.00 94.06 458 MET A N 1
ATOM 3506 C CA . MET A 1 458 ? 4.046 -5.599 -5.269 1.00 94.06 458 MET A CA 1
ATOM 3507 C C . MET A 1 458 ? 3.849 -5.503 -3.758 1.00 94.06 458 MET A C 1
ATOM 3509 O O . MET A 1 458 ? 3.010 -4.730 -3.320 1.00 94.06 458 MET A O 1
ATOM 3513 N N . PHE A 1 459 ? 4.651 -6.218 -2.967 1.00 97.12 459 PHE A N 1
ATOM 3514 C CA . PHE A 1 459 ? 4.689 -6.085 -1.514 1.00 97.12 459 PHE A CA 1
ATOM 3515 C C . PHE A 1 459 ? 5.113 -4.675 -1.088 1.00 97.12 459 PHE A C 1
ATOM 3517 O O . PHE A 1 459 ? 4.379 -4.038 -0.343 1.00 97.12 459 PHE A O 1
ATOM 3524 N N . VAL A 1 460 ? 6.220 -4.138 -1.619 1.00 95.44 460 VAL A N 1
ATOM 3525 C CA . VAL A 1 460 ? 6.642 -2.755 -1.312 1.00 95.44 460 VAL A CA 1
ATOM 3526 C C . VAL A 1 460 ? 5.564 -1.744 -1.719 1.00 95.44 460 VAL A C 1
ATOM 3528 O O . VAL A 1 460 ? 5.239 -0.840 -0.951 1.00 95.44 460 VAL A O 1
ATOM 3531 N N . SER A 1 461 ? 4.967 -1.928 -2.902 1.00 92.75 461 SER A N 1
ATOM 3532 C CA . SER A 1 461 ? 3.868 -1.082 -3.387 1.00 92.75 461 SER A CA 1
ATOM 3533 C C . SER A 1 461 ? 2.636 -1.148 -2.485 1.00 92.75 461 SER A C 1
ATOM 3535 O O . SER A 1 461 ? 2.023 -0.121 -2.209 1.00 92.75 461 SER A O 1
ATOM 3537 N N . TRP A 1 462 ? 2.287 -2.345 -2.012 1.00 94.06 462 TRP A N 1
ATOM 3538 C CA . TRP A 1 462 ? 1.170 -2.562 -1.102 1.00 94.06 462 TRP A CA 1
ATOM 3539 C C . TRP A 1 462 ? 1.433 -1.892 0.248 1.00 94.06 462 TRP A C 1
ATOM 3541 O O . TRP A 1 462 ? 0.581 -1.138 0.706 1.00 94.06 462 TRP A O 1
ATOM 3551 N N . CYS A 1 463 ? 2.624 -2.074 0.836 1.00 90.38 463 CYS A N 1
ATOM 3552 C CA . CYS A 1 463 ? 2.996 -1.429 2.099 1.00 90.38 463 CYS A CA 1
ATOM 3553 C C . CYS A 1 463 ? 2.895 0.100 2.010 1.00 90.38 463 CYS A C 1
ATOM 3555 O O . CYS A 1 463 ? 2.373 0.739 2.920 1.00 90.38 463 CYS A O 1
ATOM 3557 N N . ALA A 1 464 ? 3.337 0.695 0.898 1.00 87.19 464 ALA A N 1
ATOM 3558 C CA . ALA A 1 464 ? 3.175 2.128 0.667 1.00 87.19 464 ALA A CA 1
ATOM 3559 C C . ALA A 1 464 ? 1.692 2.544 0.612 1.00 87.19 464 ALA A C 1
ATOM 3561 O O . ALA A 1 464 ? 1.295 3.495 1.285 1.00 87.19 464 ALA A O 1
ATOM 3562 N N . ASP A 1 465 ? 0.860 1.804 -0.124 1.00 83.75 465 ASP A N 1
ATOM 3563 C CA . ASP A 1 465 ? -0.570 2.102 -0.285 1.00 83.75 465 ASP A CA 1
ATOM 3564 C C . ASP A 1 465 ? -1.348 1.994 1.040 1.00 83.75 465 ASP A C 1
ATOM 3566 O O . ASP A 1 465 ? -2.155 2.870 1.349 1.00 83.75 465 ASP A O 1
ATOM 3570 N N . GLN A 1 466 ? -1.029 1.008 1.890 1.00 79.38 466 GLN A N 1
ATOM 3571 C CA . GLN A 1 466 ? -1.688 0.831 3.196 1.00 79.38 466 GLN A CA 1
ATOM 3572 C C . GLN A 1 466 ? -1.476 2.005 4.160 1.00 79.38 466 GLN A C 1
ATOM 3574 O O . GLN A 1 466 ? -2.252 2.203 5.093 1.00 79.38 466 GLN A O 1
ATOM 3579 N N . THR A 1 467 ? -0.425 2.796 3.950 1.00 68.25 467 THR A N 1
ATOM 3580 C CA . THR A 1 467 ? -0.037 3.888 4.857 1.00 68.25 467 THR A CA 1
ATOM 3581 C C . THR A 1 467 ? -0.477 5.265 4.374 1.00 68.25 467 THR A C 1
ATOM 3583 O O . THR A 1 467 ? -0.159 6.277 5.016 1.00 68.25 467 THR A O 1
ATOM 3586 N N . GLY A 1 468 ? -1.185 5.314 3.237 1.00 61.16 468 GLY A N 1
ATOM 3587 C CA . GLY A 1 468 ? -1.621 6.549 2.594 1.00 61.16 468 GLY A CA 1
ATOM 3588 C C . GLY A 1 468 ? -0.476 7.388 2.022 1.00 61.16 468 GLY A C 1
ATOM 3589 O O . GLY A 1 468 ? -0.677 8.580 1.768 1.00 61.16 468 GLY A O 1
ATOM 3590 N N . VAL A 1 469 ? 0.717 6.803 1.839 1.00 71.81 469 VAL A N 1
ATOM 3591 C CA . VAL A 1 469 ? 1.817 7.464 1.126 1.00 71.81 469 VAL A CA 1
ATOM 3592 C C . VAL A 1 469 ? 1.361 7.762 -0.293 1.00 71.81 469 VAL A C 1
ATOM 3594 O O . VAL A 1 469 ? 0.801 6.907 -0.978 1.00 71.81 469 VAL A O 1
ATOM 3597 N N . SER A 1 470 ? 1.566 9.008 -0.725 1.00 72.69 470 SER A N 1
ATOM 3598 C CA . SER A 1 470 ? 1.147 9.428 -2.059 1.00 72.69 470 SER A CA 1
ATOM 3599 C C . SER A 1 470 ? 1.788 8.529 -3.117 1.00 72.69 470 SER A C 1
ATOM 3601 O O . SER A 1 470 ? 2.985 8.238 -3.057 1.00 72.69 470 SER A O 1
ATOM 3603 N N . ARG A 1 471 ? 1.013 8.159 -4.141 1.00 80.06 471 ARG A N 1
ATOM 3604 C CA . ARG A 1 471 ? 1.526 7.445 -5.322 1.00 80.06 471 ARG A CA 1
ATOM 3605 C C . ARG A 1 471 ? 2.518 8.290 -6.136 1.00 80.06 471 ARG A C 1
ATOM 3607 O O . ARG A 1 471 ? 3.204 7.765 -7.007 1.00 80.06 471 ARG A O 1
ATOM 3614 N N . ASP A 1 472 ? 2.642 9.579 -5.821 1.00 77.31 472 ASP A N 1
ATOM 3615 C CA . ASP A 1 472 ? 3.711 10.437 -6.331 1.00 77.31 472 ASP A CA 1
ATOM 3616 C C . ASP A 1 472 ? 5.006 10.329 -5.520 1.00 77.31 472 ASP A C 1
ATOM 3618 O O . ASP A 1 472 ? 6.054 10.683 -6.046 1.00 77.31 472 ASP A O 1
ATOM 3622 N N . VAL A 1 473 ? 4.969 9.817 -4.288 1.00 77.69 473 VAL A N 1
ATOM 3623 C CA . VAL A 1 473 ? 6.159 9.531 -3.465 1.00 77.69 473 VAL A CA 1
ATOM 3624 C C . VAL A 1 473 ? 6.650 8.113 -3.750 1.00 77.69 473 VAL A C 1
ATOM 3626 O O . VAL A 1 473 ? 7.805 7.925 -4.117 1.00 77.69 473 VAL A O 1
ATOM 3629 N N . ILE A 1 474 ? 5.758 7.118 -3.684 1.00 85.38 474 ILE A N 1
ATOM 3630 C CA . ILE A 1 474 ? 6.043 5.741 -4.115 1.00 85.38 474 ILE A CA 1
ATOM 3631 C C . ILE A 1 474 ? 5.000 5.338 -5.151 1.00 85.38 474 ILE A C 1
ATOM 3633 O O . ILE A 1 474 ? 3.882 4.942 -4.822 1.00 85.38 474 ILE A O 1
ATOM 3637 N N . LYS A 1 475 ? 5.372 5.428 -6.429 1.00 84.38 475 LYS A N 1
ATOM 3638 C CA . LYS A 1 475 ? 4.515 4.979 -7.526 1.00 84.38 475 LYS A CA 1
ATOM 3639 C C . LYS A 1 475 ? 4.392 3.456 -7.488 1.00 84.38 475 LYS A C 1
ATOM 3641 O O . LYS A 1 475 ? 5.428 2.805 -7.505 1.00 84.38 475 LYS A O 1
ATOM 3646 N N . PRO A 1 476 ? 3.188 2.858 -7.483 1.00 86.75 476 PRO A N 1
ATOM 3647 C CA . PRO A 1 476 ? 3.053 1.403 -7.447 1.00 86.75 476 PRO A CA 1
ATOM 3648 C C . PRO A 1 476 ? 3.735 0.713 -8.638 1.00 86.75 476 PRO A C 1
ATOM 3650 O O . PRO A 1 476 ? 3.470 1.037 -9.796 1.00 86.75 476 PRO A O 1
ATOM 3653 N N . TYR A 1 477 ? 4.567 -0.293 -8.371 1.00 86.06 477 TYR A N 1
ATOM 3654 C CA . TYR A 1 477 ? 5.290 -1.073 -9.377 1.00 86.06 477 TYR A CA 1
ATOM 3655 C C . TYR A 1 477 ? 5.264 -2.576 -9.055 1.00 86.06 477 TYR A C 1
ATOM 3657 O O . TYR A 1 477 ? 5.400 -2.994 -7.910 1.00 86.06 477 TYR A O 1
ATOM 3665 N N . ALA A 1 478 ? 5.131 -3.411 -10.087 1.00 86.31 478 ALA A N 1
ATOM 3666 C CA . ALA A 1 478 ? 5.162 -4.873 -9.951 1.00 86.31 478 ALA A CA 1
ATOM 3667 C C . ALA A 1 478 ? 6.505 -5.507 -10.362 1.00 86.31 478 ALA A C 1
ATOM 3669 O O . ALA A 1 478 ? 6.687 -6.713 -10.228 1.00 86.31 478 ALA A O 1
ATOM 3670 N N . SER A 1 479 ? 7.463 -4.710 -10.848 1.00 82.56 479 SER A N 1
ATOM 3671 C CA . SER A 1 479 ? 8.779 -5.181 -11.297 1.00 82.56 479 SER A CA 1
ATOM 3672 C C . SER A 1 479 ? 9.905 -4.360 -10.679 1.00 82.56 479 SER A C 1
ATOM 3674 O O . SER A 1 479 ? 9.886 -3.130 -10.748 1.00 82.56 479 SER A O 1
ATOM 3676 N N . CYS A 1 480 ? 10.914 -5.040 -10.127 1.00 81.56 480 CYS A N 1
ATOM 3677 C CA . CYS A 1 480 ? 12.081 -4.405 -9.514 1.00 81.56 480 CYS A CA 1
ATOM 3678 C C . CYS A 1 480 ? 12.823 -3.478 -10.482 1.00 81.56 480 CYS A C 1
ATOM 3680 O O . CYS A 1 480 ? 13.261 -2.408 -10.075 1.00 81.56 480 CYS A O 1
ATOM 3682 N N . TRP A 1 481 ? 12.928 -3.850 -11.763 1.00 75.31 481 TRP A N 1
ATOM 3683 C CA . TRP A 1 481 ? 13.583 -3.006 -12.767 1.00 75.31 481 TRP A CA 1
ATOM 3684 C C . TRP A 1 481 ? 12.835 -1.687 -12.976 1.00 75.31 481 TRP A C 1
ATOM 3686 O O . TRP A 1 481 ? 13.459 -0.636 -13.082 1.00 75.31 481 TRP A O 1
ATOM 3696 N N . TYR A 1 482 ? 11.500 -1.714 -12.986 1.00 71.25 482 TYR A N 1
ATOM 3697 C CA . TYR A 1 482 ? 10.710 -0.497 -13.177 1.00 71.25 482 TYR A CA 1
ATOM 3698 C C . TYR A 1 482 ? 10.646 0.365 -11.936 1.00 71.25 482 TYR A C 1
ATOM 3700 O O . TYR A 1 482 ? 10.758 1.577 -12.075 1.00 71.25 482 TYR A O 1
ATOM 3708 N N . GLY A 1 483 ? 10.518 -0.244 -10.752 1.00 76.94 483 GLY A N 1
ATOM 3709 C CA . GLY A 1 483 ? 10.650 0.489 -9.495 1.00 76.94 483 GLY A CA 1
ATOM 3710 C C . GLY A 1 483 ? 11.977 1.241 -9.463 1.00 76.94 483 GLY A C 1
ATOM 3711 O O . GLY A 1 483 ? 11.998 2.455 -9.287 1.00 76.94 483 GLY A O 1
ATOM 3712 N N . LEU A 1 484 ? 13.072 0.545 -9.782 1.00 77.56 484 LEU A N 1
ATOM 3713 C CA . LEU A 1 484 ? 14.396 1.147 -9.888 1.00 77.56 484 LEU A CA 1
ATOM 3714 C C . LEU A 1 484 ? 14.462 2.257 -10.951 1.00 77.56 484 LEU A C 1
ATOM 3716 O O . LEU A 1 484 ? 14.995 3.326 -10.672 1.00 77.56 484 LEU A O 1
ATOM 3720 N N . LYS A 1 485 ? 13.935 2.029 -12.161 1.00 73.56 485 LYS A N 1
ATOM 3721 C CA . LYS A 1 485 ? 13.959 3.007 -13.261 1.00 73.56 485 LYS A CA 1
ATOM 3722 C C . LYS A 1 485 ? 13.176 4.278 -12.930 1.00 73.56 485 LYS A C 1
ATOM 3724 O O . LYS A 1 485 ? 13.719 5.368 -13.085 1.00 73.56 485 LYS A O 1
ATOM 3729 N N . ASP A 1 486 ? 11.924 4.148 -12.494 1.00 71.69 486 ASP A N 1
ATOM 3730 C CA . ASP A 1 486 ? 11.048 5.283 -12.170 1.00 71.69 486 ASP A CA 1
ATOM 3731 C C . ASP A 1 486 ? 11.685 6.158 -11.082 1.00 71.69 486 ASP A C 1
ATOM 3733 O O . ASP A 1 486 ? 11.874 7.363 -11.256 1.00 71.69 486 ASP A O 1
ATOM 3737 N N . LEU A 1 487 ? 12.155 5.531 -10.009 1.00 67.69 487 LEU A N 1
ATOM 3738 C CA . LEU A 1 487 ? 12.741 6.236 -8.875 1.00 67.69 487 LEU A CA 1
ATOM 3739 C C . LEU A 1 487 ? 14.143 6.804 -9.191 1.00 67.69 487 LEU A C 1
ATOM 3741 O O . LEU A 1 487 ? 14.472 7.904 -8.741 1.00 67.69 487 LEU A O 1
ATOM 3745 N N . LYS A 1 488 ? 14.932 6.152 -10.064 1.00 71.25 488 LYS A N 1
ATOM 3746 C CA . LYS A 1 488 ? 16.158 6.741 -10.646 1.00 71.25 488 LYS A CA 1
ATOM 3747 C C . LYS A 1 488 ? 15.858 8.032 -11.408 1.00 71.25 488 LYS A C 1
ATOM 3749 O O . LYS A 1 488 ? 16.556 9.024 -11.210 1.00 71.25 488 LYS A O 1
ATOM 3754 N N . THR A 1 489 ? 14.812 8.054 -12.239 1.00 66.94 489 THR A N 1
ATOM 3755 C CA . THR A 1 489 ? 14.450 9.259 -13.014 1.00 66.94 489 THR A CA 1
ATOM 3756 C C . THR A 1 489 ? 13.978 10.428 -12.148 1.00 66.94 489 THR A C 1
ATOM 3758 O O . THR A 1 489 ? 14.065 11.577 -12.572 1.00 66.94 489 THR A O 1
ATOM 3761 N N . ARG A 1 490 ? 13.547 10.159 -10.912 1.00 65.75 490 ARG A N 1
ATOM 3762 C CA . ARG A 1 490 ? 13.117 11.169 -9.932 1.00 65.75 490 ARG A CA 1
ATOM 3763 C C . ARG A 1 490 ? 14.267 11.744 -9.091 1.00 65.75 490 ARG A C 1
ATOM 3765 O O . ARG A 1 490 ? 14.040 12.640 -8.277 1.00 65.75 490 ARG A O 1
ATOM 3772 N N . GLY A 1 491 ? 15.499 11.271 -9.310 1.00 58.91 491 GLY A N 1
ATOM 3773 C CA . GLY A 1 491 ? 16.698 11.732 -8.603 1.00 58.91 491 GLY A CA 1
ATOM 3774 C C . GLY A 1 491 ? 16.793 11.247 -7.153 1.00 58.91 491 GLY A C 1
ATOM 3775 O O . GLY A 1 491 ? 17.468 11.877 -6.347 1.00 58.91 491 GLY A O 1
ATOM 3776 N N . GLU A 1 492 ? 16.104 10.155 -6.815 1.00 70.81 492 GLU A N 1
ATOM 3777 C CA . GLU A 1 492 ? 15.968 9.636 -5.440 1.00 70.81 492 GLU A CA 1
ATOM 3778 C C . GLU A 1 492 ? 16.817 8.382 -5.191 1.00 70.81 492 GLU A C 1
ATOM 3780 O O . GLU A 1 492 ? 16.699 7.731 -4.157 1.00 70.81 492 GLU A O 1
ATOM 3785 N N . TYR A 1 493 ? 17.671 8.029 -6.153 1.00 84.44 493 TYR A N 1
ATOM 3786 C CA . TYR A 1 493 ? 18.459 6.807 -6.135 1.00 84.44 493 TYR A CA 1
ATOM 3787 C C . TYR A 1 493 ? 19.916 7.042 -5.718 1.00 84.44 493 TYR A C 1
ATOM 3789 O O . TYR A 1 493 ? 20.608 7.920 -6.237 1.00 84.44 493 TYR A O 1
ATOM 3797 N N . HIS A 1 494 ? 20.397 6.168 -4.841 1.00 87.00 494 HIS A N 1
ATOM 3798 C CA . HIS A 1 494 ? 21.751 6.119 -4.320 1.00 87.00 494 HIS A CA 1
ATOM 3799 C C . HIS A 1 494 ? 22.421 4.804 -4.738 1.00 87.00 494 HIS A C 1
ATOM 3801 O O . HIS A 1 494 ? 22.034 3.730 -4.276 1.00 87.00 494 HIS A O 1
ATOM 3807 N N . GLU A 1 495 ? 23.451 4.871 -5.589 1.00 84.88 495 GLU A N 1
ATOM 3808 C CA . GLU A 1 495 ? 24.262 3.689 -5.930 1.00 84.88 495 GLU A CA 1
ATOM 3809 C C . GLU A 1 495 ? 24.886 3.097 -4.657 1.00 84.88 495 GLU A C 1
ATOM 3811 O O . GLU A 1 495 ? 25.423 3.834 -3.828 1.00 84.88 495 GLU A O 1
ATOM 3816 N N . ALA A 1 496 ? 24.892 1.772 -4.510 1.00 84.62 496 ALA A N 1
ATOM 3817 C CA . ALA A 1 496 ? 25.472 1.113 -3.336 1.00 84.62 496 ALA A CA 1
ATOM 3818 C C . ALA A 1 496 ? 26.973 1.418 -3.180 1.00 84.62 496 ALA A C 1
ATOM 3820 O O . ALA A 1 496 ? 27.485 1.531 -2.068 1.00 84.62 496 ALA A O 1
ATOM 3821 N N . SER A 1 497 ? 27.676 1.630 -4.296 1.00 82.25 497 SER A N 1
ATOM 3822 C CA . SER A 1 497 ? 29.093 2.002 -4.322 1.00 82.25 497 SER A CA 1
ATOM 3823 C C . SER A 1 497 ? 29.368 3.475 -4.002 1.00 82.25 497 SER A C 1
ATOM 3825 O O . SER A 1 497 ? 30.530 3.862 -3.916 1.00 82.25 497 SER A O 1
ATOM 3827 N N . SER A 1 498 ? 28.340 4.315 -3.841 1.00 84.81 498 SER A N 1
ATOM 3828 C CA . SER A 1 498 ? 28.512 5.757 -3.592 1.00 84.81 498 SER A CA 1
ATOM 3829 C C . SER A 1 498 ? 28.985 6.091 -2.171 1.00 84.81 498 SER A C 1
ATOM 3831 O O . SER A 1 498 ? 29.307 7.242 -1.888 1.00 84.81 498 SER A O 1
ATOM 3833 N N . GLY A 1 499 ? 29.008 5.105 -1.266 1.00 83.25 499 GLY A N 1
ATOM 3834 C CA . GLY A 1 499 ? 29.245 5.321 0.165 1.00 83.25 499 GLY A CA 1
ATOM 3835 C C . GLY A 1 499 ? 28.009 5.811 0.927 1.00 83.25 499 GLY A C 1
ATOM 3836 O O . GLY A 1 499 ? 28.100 6.043 2.135 1.00 83.25 499 GLY A O 1
ATOM 3837 N N . TYR A 1 500 ? 26.864 5.938 0.245 1.00 87.25 500 TYR A N 1
ATOM 3838 C CA . TYR A 1 500 ? 25.578 6.221 0.873 1.00 87.25 500 TYR A CA 1
ATOM 3839 C C . TYR A 1 500 ? 25.284 5.218 1.993 1.00 87.25 500 TYR A C 1
ATOM 3841 O O . TYR A 1 500 ? 25.431 4.008 1.816 1.00 87.25 500 TYR A O 1
ATOM 3849 N N . GLN A 1 501 ? 24.880 5.746 3.148 1.00 87.19 501 GLN A N 1
ATOM 3850 C CA . GLN A 1 501 ? 24.407 4.950 4.271 1.00 87.19 501 GLN A CA 1
ATOM 3851 C C . GLN A 1 501 ? 22.887 4.850 4.156 1.00 87.19 501 GLN A C 1
ATOM 3853 O O . GLN A 1 501 ? 22.228 5.887 4.285 1.00 87.19 501 GLN A O 1
ATOM 3858 N N . PRO A 1 502 ? 22.341 3.647 3.901 1.00 89.69 502 PRO A N 1
ATOM 3859 C CA . PRO A 1 502 ? 20.903 3.421 3.875 1.00 89.69 502 PRO A CA 1
ATOM 3860 C C . PRO A 1 502 ? 20.265 3.891 5.167 1.00 89.69 502 PRO A C 1
ATOM 3862 O O . PRO A 1 502 ? 20.931 3.937 6.199 1.00 89.69 502 PRO A O 1
ATOM 3865 N N . LYS A 1 503 ? 18.982 4.214 5.113 1.00 88.38 503 LYS A N 1
ATOM 3866 C CA . LYS A 1 503 ? 18.184 4.625 6.266 1.00 88.38 503 LYS A CA 1
ATOM 3867 C C . LYS A 1 503 ? 16.945 3.745 6.377 1.00 88.38 503 LYS A C 1
ATOM 3869 O O . LYS A 1 503 ? 16.492 3.213 5.361 1.00 88.38 503 LYS A O 1
ATOM 3874 N N . PRO A 1 504 ? 16.373 3.585 7.578 1.00 89.69 504 PRO A N 1
ATOM 3875 C CA . PRO A 1 504 ? 15.060 2.976 7.709 1.00 89.69 504 PRO A CA 1
ATOM 3876 C C . PRO A 1 504 ? 14.026 3.620 6.777 1.00 89.69 504 PRO A C 1
ATOM 3878 O O . PRO A 1 504 ? 13.937 4.844 6.679 1.00 89.69 504 PRO A O 1
ATOM 3881 N N . GLY A 1 505 ? 13.249 2.786 6.094 1.00 88.75 505 GLY A N 1
ATOM 3882 C CA . GLY A 1 505 ? 12.262 3.198 5.101 1.00 88.75 505 GLY A CA 1
ATOM 3883 C C . GLY A 1 505 ? 12.836 3.416 3.701 1.00 88.75 505 GLY A C 1
ATOM 3884 O O . GLY A 1 505 ? 12.058 3.647 2.774 1.00 88.75 505 GLY A O 1
ATOM 3885 N N . ASP A 1 506 ? 14.153 3.301 3.506 1.00 92.62 506 ASP A N 1
ATOM 3886 C CA . ASP A 1 506 ? 14.717 3.207 2.161 1.00 92.62 506 ASP A CA 1
ATOM 3887 C C . ASP A 1 506 ? 14.235 1.922 1.473 1.00 92.62 506 ASP A C 1
ATOM 3889 O O . ASP A 1 506 ? 14.048 0.879 2.101 1.00 92.62 506 ASP A O 1
ATOM 3893 N N . ILE A 1 507 ? 14.085 1.972 0.154 1.00 93.06 507 ILE A N 1
ATOM 3894 C CA . ILE A 1 507 ? 13.808 0.798 -0.674 1.00 93.06 507 ILE A CA 1
ATOM 3895 C C . ILE A 1 507 ? 15.136 0.318 -1.254 1.00 93.06 507 ILE A C 1
ATOM 3897 O O . ILE A 1 507 ? 15.817 1.069 -1.956 1.00 93.06 507 ILE A O 1
ATOM 3901 N N . PHE A 1 508 ? 15.518 -0.928 -0.984 1.00 92.12 508 PHE A N 1
ATOM 3902 C CA . PHE A 1 508 ? 16.749 -1.501 -1.533 1.00 92.12 508 PHE A CA 1
ATOM 3903 C C . PHE A 1 508 ? 16.462 -2.307 -2.807 1.00 92.12 508 PHE A C 1
ATOM 3905 O O . PHE A 1 508 ? 15.361 -2.833 -2.999 1.00 92.12 508 PHE A O 1
ATOM 3912 N N . PHE A 1 509 ? 17.473 -2.453 -3.666 1.00 87.62 509 PHE A N 1
ATOM 3913 C CA . PHE A 1 509 ? 17.386 -3.280 -4.871 1.00 87.62 509 PHE A CA 1
ATOM 3914 C C . PHE A 1 509 ? 18.581 -4.240 -5.006 1.00 87.62 509 PHE A C 1
ATOM 3916 O O . PHE A 1 509 ? 19.745 -3.837 -5.087 1.00 87.62 509 PHE A O 1
ATOM 3923 N N . HIS A 1 510 ? 18.257 -5.531 -5.080 1.00 80.06 510 HIS A N 1
ATOM 3924 C CA . HIS A 1 510 ? 19.139 -6.671 -5.333 1.00 80.06 510 HIS A CA 1
ATOM 3925 C C . HIS A 1 510 ? 19.048 -7.188 -6.766 1.00 80.06 510 HIS A C 1
ATOM 3927 O O . HIS A 1 510 ? 18.042 -7.008 -7.451 1.00 80.06 510 HIS A O 1
ATOM 3933 N N . GLN A 1 511 ? 20.065 -7.956 -7.164 1.00 71.19 511 GLN A N 1
ATOM 3934 C CA . GLN A 1 511 ? 20.078 -8.744 -8.397 1.00 71.19 511 GLN A CA 1
ATOM 3935 C C . GLN A 1 511 ? 20.472 -10.210 -8.139 1.00 71.19 511 GLN A C 1
ATOM 3937 O O . GLN A 1 511 ? 21.514 -10.441 -7.528 1.00 71.19 511 GLN A O 1
ATOM 3942 N N . PHE A 1 512 ? 19.711 -11.186 -8.677 1.00 50.56 512 PHE A N 1
ATOM 3943 C CA . PHE A 1 512 ? 20.210 -12.546 -8.968 1.00 50.56 512 PHE A CA 1
ATOM 3944 C C . PHE A 1 512 ? 19.625 -13.167 -10.243 1.00 50.56 512 PHE A C 1
ATOM 3946 O O . PHE A 1 512 ? 18.413 -13.262 -10.406 1.00 50.56 512 PHE A O 1
ATOM 3953 N N . LYS A 1 513 ? 20.549 -13.767 -11.009 1.00 43.28 513 LYS A N 1
ATOM 3954 C CA . LYS A 1 513 ? 20.481 -14.350 -12.362 1.00 43.28 513 LYS A CA 1
ATOM 3955 C C . LYS A 1 513 ? 20.731 -13.329 -13.466 1.00 43.28 513 LYS A C 1
ATOM 3957 O O . LYS A 1 513 ? 20.151 -12.256 -13.475 1.00 43.28 513 LYS A O 1
ATOM 3962 N N . SER A 1 514 ? 21.577 -13.743 -14.408 1.00 41.31 514 SER A N 1
ATOM 3963 C CA . SER A 1 514 ? 22.007 -13.063 -15.638 1.00 41.31 514 SER A CA 1
ATOM 3964 C C . SER A 1 514 ? 20.870 -12.790 -16.640 1.00 41.31 514 SER A C 1
ATOM 3966 O O . SER A 1 514 ? 21.107 -12.721 -17.839 1.00 41.31 514 SER A O 1
ATOM 3968 N N . ASN A 1 515 ? 19.621 -12.753 -16.171 1.00 43.50 515 ASN A N 1
ATOM 3969 C CA . ASN A 1 515 ? 18.405 -12.668 -16.969 1.00 43.50 515 ASN A CA 1
ATOM 3970 C C . ASN A 1 515 ? 17.376 -11.668 -16.400 1.00 43.50 515 ASN A C 1
ATOM 3972 O O . ASN A 1 515 ? 16.198 -11.764 -16.743 1.00 43.50 515 ASN A O 1
ATOM 3976 N N . GLY A 1 516 ? 17.782 -10.719 -15.543 1.00 47.97 516 GLY A N 1
ATOM 3977 C CA . GLY A 1 516 ? 16.955 -9.554 -15.206 1.00 47.97 516 GLY A CA 1
ATOM 3978 C C . GLY A 1 516 ? 15.979 -9.699 -14.034 1.00 47.97 516 GLY A C 1
ATOM 3979 O O . GLY A 1 516 ? 15.181 -8.788 -13.810 1.00 47.97 516 GLY A O 1
ATOM 3980 N N . SER A 1 517 ? 16.005 -10.788 -13.253 1.00 55.41 517 SER A N 1
ATOM 3981 C CA . SER A 1 517 ? 15.165 -10.883 -12.045 1.00 55.41 517 SER A CA 1
ATOM 3982 C C . SER A 1 517 ? 15.839 -10.193 -10.854 1.00 55.41 517 SER A C 1
ATOM 3984 O O . SER A 1 517 ? 16.644 -10.782 -10.131 1.00 55.41 517 SER A O 1
ATOM 3986 N N . GLY A 1 518 ? 15.497 -8.923 -10.640 1.00 78.06 518 GLY A N 1
ATOM 3987 C CA . GLY A 1 518 ? 15.848 -8.200 -9.419 1.00 78.06 518 GLY A CA 1
ATOM 3988 C C . GLY A 1 518 ? 15.034 -8.660 -8.205 1.00 78.06 518 GLY A C 1
ATOM 3989 O O . GLY A 1 518 ? 14.047 -9.385 -8.332 1.00 78.06 518 GLY A O 1
ATOM 3990 N N . HIS A 1 519 ? 15.445 -8.219 -7.023 1.00 89.44 519 HIS A N 1
ATOM 3991 C CA . HIS A 1 519 ? 14.671 -8.344 -5.792 1.00 89.44 519 HIS A CA 1
ATOM 3992 C C . HIS A 1 519 ? 14.664 -7.003 -5.058 1.00 89.44 519 HIS A C 1
ATOM 3994 O O . HIS A 1 519 ? 15.576 -6.199 -5.234 1.00 89.44 519 HIS A O 1
ATOM 4000 N N . THR A 1 520 ? 13.631 -6.733 -4.272 1.00 92.06 520 THR A N 1
ATOM 4001 C CA . THR A 1 520 ? 13.479 -5.463 -3.562 1.00 92.06 520 THR A CA 1
ATOM 4002 C C . THR A 1 520 ? 12.717 -5.671 -2.265 1.00 92.06 520 THR A C 1
ATOM 4004 O O . THR A 1 520 ? 11.986 -6.652 -2.116 1.00 92.06 520 THR A O 1
ATOM 4007 N N . GLY A 1 521 ? 12.883 -4.731 -1.350 1.00 94.94 521 GLY A N 1
ATOM 4008 C CA . GLY A 1 521 ? 12.201 -4.681 -0.071 1.00 94.94 521 GLY A CA 1
ATOM 4009 C C . GLY A 1 521 ? 12.545 -3.385 0.648 1.00 94.94 521 GLY A C 1
ATOM 4010 O O . GLY A 1 521 ? 13.135 -2.471 0.066 1.00 94.94 521 GLY A O 1
ATOM 4011 N N . LEU A 1 522 ? 12.180 -3.321 1.920 1.00 95.25 522 LEU A N 1
ATOM 4012 C CA . LEU A 1 522 ? 12.337 -2.133 2.748 1.00 95.25 522 LEU A CA 1
ATOM 4013 C C . LEU A 1 522 ? 13.522 -2.313 3.690 1.00 95.25 522 LEU A C 1
ATOM 4015 O O . LEU A 1 522 ? 13.666 -3.366 4.308 1.00 95.25 522 LEU A O 1
ATOM 4019 N N . VAL A 1 523 ? 14.369 -1.297 3.802 1.00 95.06 523 VAL A N 1
ATOM 4020 C CA . VAL A 1 523 ? 15.418 -1.224 4.819 1.00 95.06 523 VAL A CA 1
ATOM 4021 C C . VAL A 1 523 ? 14.744 -0.919 6.148 1.00 95.06 523 VAL A C 1
ATOM 4023 O O . VAL A 1 523 ? 14.146 0.135 6.313 1.00 95.06 523 VAL A O 1
ATOM 4026 N N . GLU A 1 524 ? 14.830 -1.845 7.093 1.00 92.19 524 GLU A N 1
ATOM 4027 C CA . GLU A 1 524 ? 14.286 -1.687 8.442 1.00 92.19 524 GLU A CA 1
ATOM 4028 C C . GLU A 1 524 ? 15.268 -0.924 9.330 1.00 92.19 524 GLU A C 1
ATOM 4030 O O . GLU A 1 524 ? 14.890 0.017 10.018 1.00 92.19 524 GLU A O 1
ATOM 4035 N N . LYS A 1 525 ? 16.543 -1.322 9.310 1.00 86.38 525 LYS A N 1
ATOM 4036 C CA . LYS A 1 525 ? 17.600 -0.698 10.112 1.00 86.38 525 LYS A CA 1
ATOM 4037 C C . LYS A 1 525 ? 18.990 -1.021 9.596 1.00 86.38 525 LYS A C 1
ATOM 4039 O O . LYS A 1 525 ? 19.172 -1.922 8.778 1.00 86.38 525 LYS A O 1
ATOM 4044 N N . ILE A 1 526 ? 19.981 -0.322 10.137 1.00 87.69 526 ILE A N 1
ATOM 4045 C CA . ILE A 1 526 ? 21.403 -0.584 9.922 1.00 87.69 526 ILE A CA 1
ATOM 4046 C C . ILE A 1 526 ? 22.005 -0.977 11.263 1.00 87.69 526 ILE A C 1
ATOM 4048 O O . ILE A 1 526 ? 21.833 -0.275 12.255 1.00 87.69 526 ILE A O 1
ATOM 4052 N N . GLN A 1 527 ? 22.701 -2.105 11.295 1.00 81.88 527 GLN A N 1
ATOM 4053 C CA . GLN A 1 527 ? 23.356 -2.620 12.488 1.00 81.88 527 GLN A CA 1
ATOM 4054 C C . GLN A 1 527 ? 24.671 -3.286 12.082 1.00 81.88 527 GLN A C 1
ATOM 4056 O O . GLN A 1 527 ? 24.699 -4.083 11.151 1.00 81.88 527 GLN A O 1
ATOM 4061 N N . ASP A 1 528 ? 25.771 -2.935 12.751 1.00 83.94 528 ASP A N 1
ATOM 4062 C CA . ASP A 1 528 ? 27.085 -3.573 12.574 1.00 83.94 528 ASP A CA 1
ATOM 4063 C C . ASP A 1 528 ? 27.575 -3.649 11.110 1.00 83.94 528 ASP A C 1
ATOM 4065 O O . ASP A 1 528 ? 28.069 -4.675 10.643 1.00 83.94 528 ASP A O 1
ATOM 4069 N N . ALA A 1 529 ? 27.433 -2.544 10.365 1.00 84.88 529 ALA A N 1
ATOM 4070 C CA . ALA A 1 529 ? 27.740 -2.446 8.929 1.00 84.88 529 ALA A CA 1
ATOM 4071 C C . ALA A 1 529 ? 26.933 -3.410 8.031 1.00 84.88 529 ALA A C 1
ATOM 4073 O O . ALA A 1 529 ? 27.341 -3.742 6.910 1.00 84.88 529 ALA A O 1
ATOM 4074 N N . GLN A 1 530 ? 25.770 -3.842 8.509 1.00 88.94 530 GLN A N 1
ATOM 4075 C CA . GLN A 1 530 ? 24.783 -4.613 7.769 1.00 88.94 530 GLN A CA 1
ATOM 4076 C C . GLN A 1 530 ? 23.463 -3.850 7.727 1.00 88.94 530 GLN A C 1
ATOM 4078 O O . GLN A 1 530 ? 23.119 -3.129 8.660 1.00 88.94 530 GLN A O 1
ATOM 4083 N N . ILE A 1 531 ? 22.705 -4.032 6.654 1.00 90.75 531 ILE A N 1
ATOM 4084 C CA . ILE A 1 531 ? 21.297 -3.645 6.620 1.00 90.75 531 ILE A CA 1
ATOM 4085 C C . ILE A 1 531 ? 20.447 -4.828 7.069 1.00 90.75 531 ILE A C 1
ATOM 4087 O O . ILE A 1 531 ? 20.698 -5.963 6.660 1.00 90.75 531 ILE A O 1
ATOM 4091 N N . CYS A 1 532 ? 19.435 -4.554 7.880 1.00 92.31 532 CYS A N 1
ATOM 4092 C CA . CYS A 1 532 ? 18.304 -5.440 8.112 1.00 92.31 532 CYS A CA 1
ATOM 4093 C C . CYS A 1 532 ? 17.144 -4.952 7.244 1.00 92.31 532 CYS A C 1
ATOM 4095 O O . CYS A 1 532 ? 16.899 -3.748 7.158 1.00 92.31 532 CYS A O 1
ATOM 4097 N N . THR A 1 533 ? 16.457 -5.872 6.582 1.00 94.81 533 THR A N 1
ATOM 4098 C CA . THR A 1 533 ? 15.391 -5.571 5.626 1.00 94.81 533 THR A CA 1
ATOM 4099 C C . THR A 1 533 ? 14.149 -6.397 5.919 1.00 94.81 533 THR A C 1
ATOM 4101 O O . THR A 1 533 ? 14.250 -7.494 6.470 1.00 94.81 533 THR A O 1
ATOM 4104 N N . ILE A 1 534 ? 12.988 -5.893 5.502 1.00 96.31 534 ILE A N 1
ATOM 4105 C CA . ILE A 1 534 ? 11.732 -6.645 5.438 1.00 96.31 534 ILE A CA 1
ATOM 4106 C C . ILE A 1 534 ? 11.358 -6.807 3.964 1.00 96.31 534 ILE A C 1
ATOM 4108 O O . ILE A 1 534 ? 11.239 -5.830 3.218 1.00 96.31 534 ILE A O 1
ATOM 4112 N N . GLU A 1 535 ? 11.210 -8.055 3.530 1.00 94.88 535 GLU A N 1
ATOM 4113 C CA . GLU A 1 535 ? 11.116 -8.415 2.115 1.00 94.88 535 GLU A CA 1
ATOM 4114 C C . GLU A 1 535 ? 9.966 -9.371 1.858 1.00 94.88 535 GLU A C 1
ATOM 4116 O O . GLU A 1 535 ? 9.853 -10.391 2.531 1.00 94.88 535 GLU A O 1
ATOM 4121 N N . GLY A 1 536 ? 9.175 -9.096 0.822 1.00 92.56 536 GLY A N 1
ATOM 4122 C CA . GLY A 1 536 ? 8.217 -10.050 0.273 1.00 92.56 536 GLY A CA 1
ATOM 4123 C C . GLY A 1 536 ? 8.856 -10.961 -0.769 1.00 92.56 536 GLY A C 1
ATOM 4124 O O . GLY A 1 536 ? 9.835 -10.601 -1.411 1.00 92.56 536 GLY A O 1
ATOM 4125 N N . ASN A 1 537 ? 8.272 -12.131 -1.003 1.00 89.94 537 ASN A N 1
ATOM 4126 C CA . ASN A 1 537 ? 8.753 -13.145 -1.942 1.00 89.94 537 ASN A CA 1
ATOM 4127 C C . ASN A 1 537 ? 10.191 -13.612 -1.663 1.00 89.94 537 ASN A C 1
ATOM 4129 O O . ASN A 1 537 ? 10.947 -13.943 -2.579 1.00 89.94 537 ASN A O 1
ATOM 4133 N N . THR A 1 538 ? 10.578 -13.635 -0.388 1.00 85.31 538 THR A N 1
ATOM 4134 C CA . THR A 1 538 ? 11.841 -14.212 0.061 1.00 85.31 538 THR A CA 1
ATOM 4135 C C . THR A 1 538 ? 11.529 -15.599 0.621 1.00 85.31 538 THR A C 1
ATOM 4137 O O . THR A 1 538 ? 10.851 -15.744 1.629 1.00 85.31 538 THR A O 1
ATOM 4140 N N . SER A 1 539 ? 11.928 -16.658 -0.090 1.00 86.31 539 SER A N 1
ATOM 4141 C CA . SER A 1 539 ? 11.482 -18.038 0.203 1.00 86.31 539 SER A CA 1
ATOM 4142 C C . SER A 1 539 ? 9.950 -18.205 0.237 1.00 86.31 539 SER A C 1
ATOM 4144 O O . SER A 1 539 ? 9.418 -18.941 1.070 1.00 86.31 539 SER A O 1
ATOM 4146 N N . ASN A 1 540 ? 9.245 -17.528 -0.679 1.00 86.88 540 ASN A N 1
ATOM 4147 C CA . ASN A 1 540 ? 7.780 -17.505 -0.778 1.00 86.88 540 ASN A CA 1
ATOM 4148 C C . ASN A 1 540 ? 7.075 -17.011 0.507 1.00 86.88 540 ASN A C 1
ATOM 4150 O O . ASN A 1 540 ? 5.915 -17.352 0.754 1.00 86.88 540 ASN A O 1
ATOM 4154 N N . SER A 1 541 ? 7.762 -16.208 1.325 1.00 89.50 541 SER A N 1
ATOM 4155 C CA . SER A 1 541 ? 7.217 -15.519 2.500 1.00 89.50 541 SER A CA 1
ATOM 4156 C C . SER A 1 541 ? 7.610 -14.044 2.534 1.00 89.50 541 SER A C 1
ATOM 4158 O O . SER A 1 541 ? 8.472 -13.597 1.771 1.00 89.50 541 SER A O 1
ATOM 4160 N N . VAL A 1 542 ? 6.943 -13.294 3.410 1.00 93.50 542 VAL A N 1
ATOM 4161 C CA . VAL A 1 542 ? 7.494 -12.058 3.964 1.00 93.50 542 VAL A CA 1
ATOM 4162 C C . VAL A 1 542 ? 8.382 -12.430 5.144 1.00 93.50 542 VAL A C 1
ATOM 4164 O O . VAL A 1 542 ? 7.896 -13.028 6.101 1.00 93.50 542 VAL A O 1
ATOM 4167 N N . ASP A 1 543 ? 9.670 -12.101 5.082 1.00 90.56 543 ASP A N 1
ATOM 4168 C CA . ASP A 1 543 ? 10.616 -12.359 6.172 1.00 90.56 543 ASP A CA 1
ATOM 4169 C C . ASP A 1 543 ? 11.626 -11.215 6.314 1.00 90.56 543 ASP A C 1
ATOM 4171 O O . ASP A 1 543 ? 11.868 -10.440 5.383 1.00 90.56 543 ASP A O 1
ATOM 4175 N N . ARG A 1 544 ? 12.282 -11.175 7.480 1.00 94.12 544 ARG A N 1
ATOM 4176 C CA . ARG A 1 544 ? 13.479 -10.360 7.687 1.00 94.12 544 ARG A CA 1
ATOM 4177 C C . ARG A 1 544 ? 14.704 -10.992 7.036 1.00 94.12 544 ARG A C 1
ATOM 4179 O O . ARG A 1 544 ? 14.933 -12.202 7.149 1.00 94.12 544 ARG A O 1
ATOM 4186 N N . ARG A 1 545 ? 15.535 -10.162 6.411 1.00 92.19 545 ARG A N 1
ATOM 4187 C CA . ARG A 1 545 ? 16.855 -10.542 5.896 1.00 92.19 545 ARG A CA 1
ATOM 4188 C C . ARG A 1 545 ? 17.919 -9.563 6.362 1.00 92.19 545 ARG A C 1
ATOM 4190 O O . ARG A 1 545 ? 17.627 -8.469 6.835 1.00 92.19 545 ARG A O 1
ATOM 4197 N N . THR A 1 546 ? 19.171 -9.985 6.237 1.00 91.50 546 THR A N 1
ATOM 4198 C CA . THR A 1 546 ? 20.321 -9.172 6.617 1.00 91.50 546 THR A CA 1
ATOM 4199 C C . THR A 1 546 ? 21.395 -9.280 5.551 1.00 91.50 546 THR A C 1
ATOM 4201 O O . THR A 1 546 ? 21.726 -10.386 5.110 1.00 91.50 546 THR A O 1
ATOM 4204 N N . TYR A 1 547 ? 21.958 -8.140 5.149 1.00 88.94 547 TYR A N 1
ATOM 4205 C CA . TYR A 1 547 ? 23.017 -8.085 4.145 1.00 88.94 547 TYR A CA 1
ATOM 4206 C C . TYR A 1 547 ? 24.145 -7.161 4.587 1.00 88.94 547 TYR A C 1
ATOM 4208 O O . TYR A 1 547 ? 23.876 -6.072 5.090 1.00 88.94 547 TYR A O 1
ATOM 4216 N N . PRO A 1 548 ? 25.414 -7.534 4.356 1.00 89.19 548 PRO A N 1
ATOM 4217 C CA . PRO A 1 548 ? 26.526 -6.609 4.533 1.00 89.19 548 PRO A CA 1
ATOM 4218 C C . PRO A 1 548 ? 26.374 -5.390 3.623 1.00 89.19 548 PRO A C 1
ATOM 4220 O O . PRO A 1 548 ? 26.090 -5.560 2.440 1.00 89.19 548 PRO A O 1
ATOM 4223 N N . LEU A 1 549 ? 26.662 -4.183 4.117 1.00 84.12 549 LEU A N 1
ATOM 4224 C CA . LEU A 1 549 ? 26.716 -2.975 3.276 1.00 84.12 549 LEU A CA 1
ATOM 4225 C C . LEU A 1 549 ? 27.742 -3.103 2.138 1.00 84.12 549 LEU A C 1
ATOM 4227 O O . LEU A 1 549 ? 27.584 -2.505 1.081 1.00 84.12 549 LEU A O 1
ATOM 4231 N N . SER A 1 550 ? 28.778 -3.921 2.340 1.00 82.38 550 SER A N 1
ATOM 4232 C CA . SER A 1 550 ? 29.818 -4.232 1.353 1.00 82.38 550 SER A CA 1
ATOM 4233 C C . SER A 1 550 ? 29.407 -5.271 0.305 1.00 82.38 550 SER A C 1
ATOM 4235 O O . SER A 1 550 ? 30.220 -5.654 -0.537 1.00 82.38 550 SER A O 1
ATOM 4237 N N . THR A 1 551 ? 28.176 -5.784 0.362 1.00 80.94 551 THR A N 1
ATOM 4238 C CA . THR A 1 551 ? 27.723 -6.831 -0.549 1.00 80.94 551 THR A CA 1
ATOM 4239 C C . THR A 1 551 ? 27.699 -6.332 -1.996 1.00 80.94 551 THR A C 1
ATOM 4241 O O . THR A 1 551 ? 27.036 -5.354 -2.325 1.00 80.94 551 THR A O 1
ATOM 4244 N N . SER A 1 552 ? 28.353 -7.058 -2.907 1.00 75.31 552 SER A N 1
ATOM 4245 C CA . SER A 1 552 ? 28.297 -6.771 -4.353 1.00 75.31 552 SER A CA 1
ATOM 4246 C C . SER A 1 552 ? 26.921 -7.043 -4.974 1.00 75.31 552 SER A C 1
ATOM 4248 O O . SER A 1 552 ? 26.679 -6.749 -6.142 1.00 75.31 552 SER A O 1
ATOM 4250 N N . LYS A 1 553 ? 26.024 -7.638 -4.185 1.00 76.62 553 LYS A N 1
ATOM 4251 C CA . LYS A 1 553 ? 24.655 -8.003 -4.545 1.00 76.62 553 LYS A CA 1
ATOM 4252 C C . LYS A 1 553 ? 23.711 -6.798 -4.550 1.00 76.62 553 LYS A C 1
ATOM 4254 O O . LYS A 1 553 ? 22.657 -6.859 -5.183 1.00 76.62 553 LYS A O 1
ATOM 4259 N N . MET A 1 554 ? 24.082 -5.739 -3.830 1.00 84.88 554 MET A N 1
ATOM 4260 C CA . MET A 1 554 ? 23.304 -4.517 -3.728 1.00 84.88 554 MET A CA 1
ATOM 4261 C C . MET A 1 554 ? 23.630 -3.598 -4.893 1.00 84.88 554 MET A C 1
ATOM 4263 O O . MET A 1 554 ? 24.795 -3.274 -5.119 1.00 84.88 554 MET A O 1
ATOM 4267 N N . LYS A 1 555 ? 22.603 -3.167 -5.623 1.00 81.12 555 LYS A N 1
ATOM 4268 C CA . LYS A 1 555 ? 22.771 -2.151 -6.667 1.00 81.12 555 LYS A CA 1
ATOM 4269 C C . LYS A 1 555 ? 22.650 -0.761 -6.084 1.00 81.12 555 LYS A C 1
ATOM 4271 O O . LYS A 1 555 ? 23.514 0.074 -6.315 1.00 81.12 555 LYS A O 1
ATOM 4276 N N . GLY A 1 556 ? 21.645 -0.549 -5.251 1.00 86.06 556 GLY A N 1
ATOM 4277 C CA . GLY A 1 556 ? 21.480 0.723 -4.588 1.00 86.06 556 GLY A CA 1
ATOM 4278 C C . GLY A 1 556 ? 20.230 0.782 -3.745 1.00 86.06 556 GLY A C 1
ATOM 4279 O O . GLY A 1 556 ? 19.520 -0.210 -3.553 1.00 86.06 556 GLY A O 1
ATOM 4280 N N . TYR A 1 557 ? 20.002 1.986 -3.261 1.00 89.69 557 TYR A N 1
ATOM 4281 C CA . TYR A 1 557 ? 18.962 2.339 -2.321 1.00 89.69 557 TYR A CA 1
ATOM 4282 C C . TYR A 1 557 ? 18.191 3.515 -2.875 1.00 89.69 557 TYR A C 1
ATOM 4284 O O . TYR A 1 557 ? 18.712 4.305 -3.661 1.00 89.69 557 TYR A O 1
ATOM 4292 N N . ILE A 1 558 ? 16.945 3.624 -2.464 1.00 88.12 558 ILE A N 1
ATOM 4293 C CA . ILE A 1 558 ? 16.092 4.744 -2.804 1.00 88.12 558 ILE A CA 1
ATOM 4294 C C . ILE A 1 558 ? 15.549 5.281 -1.506 1.00 88.12 558 ILE A C 1
ATOM 4296 O O . ILE A 1 558 ? 15.068 4.497 -0.693 1.00 88.12 558 ILE A O 1
ATOM 4300 N N . THR A 1 559 ? 15.608 6.595 -1.348 1.00 87.75 559 THR A N 1
ATOM 4301 C CA . THR A 1 559 ? 15.007 7.290 -0.213 1.00 87.75 559 THR A CA 1
ATOM 4302 C C . THR A 1 559 ? 13.789 8.040 -0.719 1.00 87.75 559 THR A C 1
ATOM 4304 O O . THR A 1 559 ? 13.943 9.143 -1.256 1.00 87.75 559 THR A O 1
ATOM 4307 N N . PRO A 1 560 ? 12.579 7.463 -0.595 1.00 84.56 560 PRO A N 1
ATOM 4308 C CA . PRO A 1 560 ? 11.374 8.179 -0.967 1.00 84.56 560 PRO A CA 1
ATOM 4309 C C . PRO A 1 560 ? 11.267 9.475 -0.164 1.00 84.56 560 PRO A C 1
ATOM 4311 O O . PRO A 1 560 ? 11.626 9.534 1.016 1.00 84.56 560 PRO A O 1
ATOM 4314 N N . LYS A 1 561 ? 10.764 10.529 -0.804 1.00 81.06 561 LYS A N 1
ATOM 4315 C CA . LYS A 1 561 ? 10.527 11.824 -0.153 1.00 81.06 561 LYS A CA 1
ATOM 4316 C C . LYS A 1 561 ? 9.276 11.767 0.719 1.00 81.06 561 LYS A C 1
ATOM 4318 O O . LYS A 1 561 ? 8.231 12.303 0.361 1.00 81.06 561 LYS A O 1
ATOM 4323 N N . TYR A 1 562 ? 9.391 11.068 1.839 1.00 72.75 562 TYR A N 1
ATOM 4324 C CA . TYR A 1 562 ? 8.360 11.007 2.864 1.00 72.75 562 TYR A CA 1
ATOM 4325 C C . TYR A 1 562 ? 8.085 12.406 3.436 1.00 72.75 562 TYR A C 1
ATOM 4327 O O . TYR A 1 562 ? 9.023 13.175 3.658 1.00 72.75 562 TYR A O 1
ATOM 4335 N N . ASN A 1 563 ? 6.806 12.723 3.648 1.00 55.22 563 ASN A N 1
ATOM 4336 C CA . ASN A 1 563 ? 6.354 13.981 4.257 1.00 55.22 563 ASN A CA 1
ATOM 4337 C C . ASN A 1 563 ? 6.391 13.960 5.784 1.00 55.22 563 ASN A C 1
ATOM 4339 O O . ASN A 1 563 ? 6.059 12.897 6.367 1.00 55.22 563 ASN A O 1
#

Secondary structure (DSSP, 8-state):
-------------------------S----------SEEEEEEEEETTTEEPPPEETT--BSTTT-PPP-EEEEEEEE-TT------EEEEEEETTTEEPPPEETTSPEE-TTSPP-EEEEEE-HHHHHHEEEEEEEEETTS-BPPPEETT--EE-SSSSPPEEEEEEEEEEPP-----PPPP--PPP----PPPP----------PPPP---PPP------------------HHHHHHHHHHHHHHHTTT-B--TTS--HHHHHHHHHHT-GGGSSS--HHHHHHHHHHHTT--HHHH---SSHHHHHHHHHHTT-EEESTT----TTPEEEE-SSSSSS-SEEEEEEEEETTEEEEEEEEETTEEEEEEEETT-TTEEEEE---GGGHHHHHHHHHHHHHHHHHHT--THHHHHHHHHHHTTT-B--TTS--HHHHHHHHHT--SSGGGS--HHHHHHHHHHHTT--TTTS---SSHHHHHHHHHHTT-EEEGGGT----TTPEEEEE-STT--EEEEEEEEEETTEEEEEEEEETTEEEEEEEETT-TTEEEEE-----